Protein 5NGG (pdb70)

Secondary structure (DSSP, 8-state):
--HHHHHHHHTTGGGSB---EEEETTEEE--BSSS--EEEEETTEEEEE----GGGHHHHHHHHHHTT--GGGEEEEE-S--SHHHHTTHHHHHHHH-PEEEEEGGGHHHHHHT-BTTBTT-GGG-------SEEE-TT-EEEETTEEEEEEE--SSSTT-EEEEEEEEETTEEEEEEE------TT---SSS-SSTTHHHHHHHHHHHHHHS--SEEE-SSGGGTTHHHHHHT--TTSPPTT--TTHHHHHHHHHHHHHHHHHHHHHHHHS--/--HHHHHHHHHTGGGS----EEEETTEEE---SSS--EEEEETTEEEEE----GGGHHHHHHHHHHTT--GGGEEEEE-S--SHHHHTTHHHHHHHH-PEEEEEGGGHHHHHHT--TT-TT-GGG-------SEEE-TT-EEEETTEEEEEEE--SSSTT-EEEEEEEEETTEEEEEEE------TT---SSS-SSTTHHHHHHHHHHHHHHS--SEEE-SSGGGTTHHHHHHT--TTSPPTT--TTHHHHHHHHHHHHHHHHHHHHHHHHS--

InterPro domains:
  IPR001279 Metallo-beta-lactamase [PF00753] (52-185)
  IPR001279 Metallo-beta-lactamase [SM00849] (54-242)
  IPR036866 Ribonuclease Z/Hydroxyacylglutathione hydrolase-like [G3DSA:3.60.15.10] (32-290)
  IPR036866 Ribonuclease Z/Hydroxyacylglutathione hydrolase-like [SSF56281] (33-286)
  IPR050855 Metallo-beta-lactamase type 2-like [PTHR42951] (48-257)

B-factor: mean 16.07, std 8.33, range [5.45, 114.84]

CATH classification: 3.60.15.10

Organism: Bradyrhizobium diazoefficiens (strain JCM 10833 / BCRC 13528 / IAM 13628 / NBRC 14792 / USDA 110) (NCBI:txid224911)

Nearest PDB structures (foldseek):
  2gmn-assembly1_A  TM=1.003E+00  e=2.035E-57  Bradyrhizobium diazoefficiens USDA 110
  6u10-assembly1_A  TM=9.037E-01  e=2.444E-27  Stenotrophomonas maltophilia K279a
  5evd-assembly1_A  TM=9.012E-01  e=3.531E-27  Stenotrophomonas maltophilia
  2qin-assembly1_C  TM=8.971E-01  e=7.840E-27  Stenotrophomonas maltophilia
  3vqz-assembly1_A  TM=9.174E-01  e=1.490E-25  Serratia marcescens

Sequence (548 aa):
QTIKDFLAVAMKKWTAPFEEPFQLIDNIYYVGTDGIAVYVVIKTSQGLILMDTAMPQQSTGMIKDNIAKLGFKVADIKLLILNTHAHLDHTGGFAEIIKKKKETGAQQLVAGERDKPLLLEGGYYPGDEKNEDDLAFPAVKKVDRAVKEGDRVTLGDTTLTAHATPGHSSPGCTSWEMMTVKDGKEDREVLFFCSGTVALNRLVGQQPTYAGIVDDYRRATFAKAKAMKIDVLLGPHPEEVYGMQAKRAEMKDGAPNPFIKPGELVTYATSLSSEDFDKQLAKQTAALEKKQTIKDFLAVAMKKWTAAPPFEPFQLIDNIYYVGTDGIAVYVVIKTSQGLILMMDTAMPQQSTGMMIKDNIAKLGFKVADIKLILNTHAHLDHTGGFAEIKKKETGAQLVAGEERRDKPLLLEGGYYPGDEKNEDLAFPAVKKVDRAVKEGDRVTLGDTTLTAHATPGHSSPGCTSWEEMMTVKDGKEDREVLFFCSGTVALNRLVGQPTYAGIVDDYRRAATFAKAKAMKIDVLLGPHPEEVYGMQAKRAEMKDGAPNPFIKKPGELVTYATSLSSEDFDKQLAKQTAALEKK

Structure (mmCIF, N/CA/C/O backbone):
data_5NGG
#
_entry.id   5NGG
#
_cell.length_a   42.310
_cell.length_b   44.640
_cell.length_c   75.910
_cell.angle_alpha   78.88
_cell.angle_beta   89.41
_cell.angle_gamma   61.99
#
_symmetry.space_group_name_H-M   'P 1'
#
loop_
_entity.id
_entity.type
_entity.pdbx_description
1 polymer 'Blr6230 protein'
2 non-polymer 'ZINC ION'
3 non-polymer 'ACETATE ION'
4 water water
#
loop_
_atom_site.group_PDB
_atom_site.id
_atom_site.type_symbol
_atom_site.label_atom_id
_atom_site.label_alt_id
_atom_site.label_comp_id
_atom_site.label_asym_id
_atom_site.label_entity_id
_atom_site.label_seq_id
_atom_site.pdbx_PDB_ins_code
_atom_site.Cartn_x
_atom_site.Cartn_y
_atom_site.Cartn_z
_atom_site.occupancy
_atom_site.B_iso_or_equiv
_atom_site.auth_seq_id
_atom_site.auth_comp_id
_atom_site.auth_asym_id
_atom_site.auth_atom_id
_atom_site.pdbx_PDB_model_num
ATOM 1 N N . GLN A 1 21 ? 4.218 22.101 -3.686 0.70 23.58 21 GLN A N 1
ATOM 2 C CA . GLN A 1 21 ? 4.823 21.132 -2.719 0.70 23.01 21 GLN A CA 1
ATOM 3 C C . GLN A 1 21 ? 6.310 21.410 -2.467 0.70 22.37 21 GLN A C 1
ATOM 4 O O . GLN A 1 21 ? 7.040 21.763 -3.393 0.70 23.45 21 GLN A O 1
ATOM 7 N N . THR A 1 22 ? 6.745 21.271 -1.214 0.70 20.47 22 THR A N 1
ATOM 8 C CA . THR A 1 22 ? 8.177 21.288 -0.882 0.70 19.52 22 THR A CA 1
ATOM 9 C C . THR A 1 22 ? 8.558 19.965 -0.224 0.70 19.03 22 THR A C 1
ATOM 10 O O . THR A 1 22 ? 7.742 19.343 0.474 0.70 18.84 22 THR A O 1
ATOM 14 N N . ILE A 1 23 ? 9.800 19.546 -0.440 0.70 18.82 23 ILE A N 1
ATOM 15 C CA . ILE A 1 23 ? 10.326 18.326 0.186 0.70 18.50 23 ILE A CA 1
ATOM 16 C C . ILE A 1 23 ? 10.457 18.541 1.700 0.70 18.11 23 ILE A C 1
ATOM 17 O O . ILE A 1 23 ? 10.210 17.618 2.474 0.70 17.73 23 ILE A O 1
ATOM 22 N N . LYS A 1 24 ? 10.822 19.755 2.116 0.70 17.78 24 LYS A N 1
ATOM 23 C CA . LYS A 1 24 ? 10.833 20.127 3.533 0.70 17.44 24 LYS A CA 1
ATOM 24 C C . LYS A 1 24 ? 9.494 19.854 4.220 0.70 17.54 24 LYS A C 1
ATOM 25 O O . LYS A 1 24 ? 9.454 19.264 5.297 0.70 17.22 24 LYS A O 1
ATOM 27 N N . ASP A 1 25 ? 8.404 20.275 3.584 0.70 17.29 25 ASP A N 1
ATOM 28 C CA . ASP A 1 25 ? 7.061 20.045 4.120 0.70 17.16 25 ASP A CA 1
ATOM 29 C C . ASP A 1 25 ? 6.678 18.564 4.115 0.70 16.53 25 ASP A C 1
ATOM 30 O O . ASP A 1 25 ? 6.045 18.085 5.055 0.70 16.42 25 ASP A O 1
ATOM 35 N N . PHE A 1 26 ? 7.056 17.851 3.059 0.70 16.14 26 PHE A N 1
ATOM 36 C CA . PHE A 1 26 ? 6.840 16.400 2.994 0.70 16.77 26 PHE A CA 1
ATOM 37 C C . PHE A 1 26 ? 7.496 15.707 4.192 0.70 16.39 26 PHE A C 1
ATOM 38 O O . PHE A 1 26 ? 6.857 14.881 4.852 0.70 15.30 26 PHE A O 1
ATOM 46 N N . LEU A 1 27 ? 8.754 16.047 4.469 0.70 16.85 27 LEU A N 1
ATOM 47 C CA . LEU A 1 27 ? 9.482 15.486 5.616 0.70 17.76 27 LEU A CA 1
ATOM 48 C C . LEU A 1 27 ? 8.896 15.892 6.961 0.70 18.02 27 LEU A C 1
ATOM 49 O O . LEU A 1 27 ? 8.860 15.079 7.892 0.70 18.57 27 LEU A O 1
ATOM 54 N N . ALA A 1 28 ? 8.456 17.146 7.069 0.70 18.30 28 ALA A N 1
ATOM 55 C CA . ALA A 1 28 ? 7.850 17.653 8.305 0.70 18.50 28 ALA A CA 1
ATOM 56 C C . ALA A 1 28 ? 6.602 16.855 8.655 0.70 19.20 28 ALA A C 1
ATOM 57 O O . ALA A 1 28 ? 6.440 16.413 9.794 0.70 19.28 28 ALA A O 1
ATOM 59 N N . VAL A 1 29 ? 5.735 16.670 7.663 0.70 18.73 29 VAL A N 1
ATOM 60 C CA . VAL A 1 29 ? 4.530 15.852 7.816 0.70 19.76 29 VAL A CA 1
ATOM 61 C C . VAL A 1 29 ? 4.910 14.386 8.057 0.70 19.80 29 VAL A C 1
ATOM 62 O O . VAL A 1 29 ? 4.336 13.733 8.936 0.70 19.53 29 VAL A O 1
ATOM 66 N N . ALA A 1 30 ? 5.879 13.886 7.285 0.70 20.30 30 ALA A N 1
ATOM 67 C CA . ALA A 1 30 ? 6.389 12.508 7.422 0.70 21.95 30 ALA A CA 1
ATOM 68 C C . ALA A 1 30 ? 6.951 12.163 8.803 0.70 23.46 30 ALA A C 1
ATOM 69 O O . ALA A 1 30 ? 6.838 11.017 9.245 0.70 24.16 30 ALA A O 1
ATOM 71 N N . MET A 1 31 ? 7.548 13.148 9.471 0.70 24.73 31 MET A N 1
ATOM 72 C CA . MET A 1 31 ? 8.079 12.982 10.832 0.70 26.22 31 MET A CA 1
ATOM 73 C C . MET A 1 31 ? 7.102 13.385 11.955 0.70 27.63 31 MET A C 1
ATOM 74 O O . MET A 1 31 ? 7.525 13.515 13.107 0.70 30.38 31 MET A O 1
ATOM 76 N N . LYS A 1 32 ? 5.812 13.555 11.639 0.70 28.60 32 LYS A N 1
ATOM 77 C CA . LYS A 1 32 ? 4.777 13.909 12.637 0.70 26.88 32 LYS A CA 1
ATOM 78 C C . LYS A 1 32 ? 3.569 12.944 12.628 0.70 25.80 32 LYS A C 1
ATOM 79 O O . LYS A 1 32 ? 3.597 11.927 13.325 0.70 24.63 32 LYS A O 1
ATOM 81 N N . LYS A 1 33 ? 2.521 13.245 11.857 0.80 24.29 33 LYS A N 1
ATOM 82 C CA . LYS A 1 33 ? 1.368 12.342 11.723 0.80 24.75 33 LYS A CA 1
ATOM 83 C C . LYS A 1 33 ? 1.758 10.984 11.152 0.80 23.20 33 LYS A C 1
ATOM 84 O O . LYS A 1 33 ? 1.221 9.936 11.560 0.80 21.98 33 LYS A O 1
ATOM 86 N N . TRP A 1 34 ? 2.715 10.985 10.225 1.00 17.48 34 TRP A N 1
ATOM 87 C CA . TRP A 1 34 ? 3.136 9.737 9.667 1.00 15.04 34 TRP A CA 1
ATOM 88 C C . TRP A 1 34 ? 3.793 8.811 10.671 1.00 12.62 34 TRP A C 1
ATOM 89 O O . TRP A 1 34 ? 3.767 7.619 10.454 1.00 12.35 34 TRP A O 1
ATOM 100 N N . THR A 1 35 ? 4.346 9.332 11.754 1.00 12.62 35 THR A N 1
ATOM 101 C CA . THR A 1 35 ? 4.986 8.512 12.769 1.00 14.77 35 THR A CA 1
ATOM 102 C C . THR A 1 35 ? 4.137 8.347 14.032 1.00 15.34 35 THR A C 1
ATOM 103 O O . THR A 1 35 ? 4.551 7.642 14.932 1.00 17.81 35 THR A O 1
ATOM 107 N N . ALA A 1 36 ? 2.945 8.954 14.084 1.00 13.61 36 ALA A N 1
ATOM 108 C CA . ALA A 1 36 ? 2.120 8.931 15.302 1.00 14.62 36 ALA A CA 1
ATOM 109 C C . ALA A 1 36 ? 1.337 7.622 15.396 1.00 13.73 36 ALA A C 1
ATOM 110 O O . ALA A 1 36 ? 0.933 7.044 14.379 1.00 15.44 36 ALA A O 1
ATOM 112 N N . PRO A 1 37 ? 1.088 7.164 16.629 1.00 13.12 37 PRO A N 1
ATOM 113 C CA . PRO A 1 37 ? 0.397 5.886 16.769 1.00 12.81 37 PRO A CA 1
ATOM 114 C C . PRO A 1 37 ? -1.082 5.880 16.380 1.00 12.64 37 PRO A C 1
ATOM 115 O O . PRO A 1 37 ? -1.792 6.885 16.521 1.00 14.41 37 PRO A O 1
ATOM 119 N N . PHE A 1 38 ? -1.549 4.714 15.928 1.00 11.82 38 PHE A N 1
ATOM 120 C CA . PHE A 1 38 ? -2.970 4.445 15.734 1.00 11.36 38 PHE A CA 1
ATOM 121 C C . PHE A 1 38 ? -3.230 3.036 16.239 1.00 11.22 38 PHE A C 1
ATOM 122 O O . PHE A 1 38 ? -2.417 2.142 16.022 1.00 11.57 38 PHE A O 1
ATOM 130 N N . GLU A 1 39 ? -4.334 2.827 16.951 1.00 9.43 39 GLU A N 1
ATOM 131 C CA A GLU A 1 39 ? -4.636 1.506 17.491 0.50 13.35 39 GLU A CA 1
ATOM 132 C CA B GLU A 1 39 ? -4.614 1.496 17.485 0.50 12.55 39 GLU A CA 1
ATOM 133 C C . GLU A 1 39 ? -4.938 0.515 16.354 1.00 8.38 39 GLU A C 1
ATOM 134 O O . GLU A 1 39 ? -5.829 0.777 15.533 1.00 9.11 39 GLU A O 1
ATOM 145 N N . PRO A 1 40 ? -4.245 -0.639 16.330 1.00 8.64 40 PRO A N 1
ATOM 146 C CA . PRO A 1 40 ? -4.511 -1.606 15.268 1.00 8.05 40 PRO A CA 1
ATOM 147 C C . PRO A 1 40 ? -5.868 -2.280 15.432 1.00 8.38 40 PRO A C 1
ATOM 148 O O . PRO A 1 40 ? -6.402 -2.345 16.533 1.00 9.41 40 PRO A O 1
ATOM 152 N N . PHE A 1 41 ? -6.385 -2.831 14.336 1.00 7.69 41 PHE A N 1
ATOM 153 C CA . PHE A 1 41 ? -7.726 -3.412 14.364 1.00 8.04 41 PHE A CA 1
ATOM 154 C C . PHE A 1 41 ? -7.959 -4.319 13.175 1.00 7.92 41 PHE A C 1
ATOM 155 O O . PHE A 1 41 ? -7.325 -4.222 12.121 1.00 7.90 41 PHE A O 1
ATOM 163 N N . GLN A 1 42 ? -8.901 -5.234 13.344 1.00 8.63 42 GLN A N 1
ATOM 164 C CA . GLN A 1 42 ? -9.427 -6.077 12.258 1.00 8.22 42 GLN A CA 1
ATOM 165 C C . GLN A 1 42 ? -10.342 -5.210 11.392 1.00 8.50 42 GLN A C 1
ATOM 166 O O . GLN A 1 42 ? -11.369 -4.717 11.872 1.00 9.63 42 GLN A O 1
ATOM 172 N N . LEU A 1 43 ? -9.978 -5.017 10.131 1.00 7.79 43 LEU A N 1
ATOM 173 C CA . LEU A 1 43 ? -10.672 -4.116 9.228 1.00 7.93 43 LEU A CA 1
ATOM 174 C C . LEU A 1 43 ? -11.830 -4.836 8.513 1.00 7.74 43 LEU A C 1
ATOM 175 O O . LEU A 1 43 ? -12.984 -4.387 8.581 1.00 9.26 43 LEU A O 1
ATOM 180 N N . ILE A 1 44 ? -11.535 -5.926 7.803 1.00 8.16 44 ILE A N 1
ATOM 181 C CA . ILE A 1 44 ? -12.579 -6.783 7.214 1.00 8.61 44 ILE A CA 1
ATOM 182 C C . ILE A 1 44 ? -11.987 -8.176 7.047 1.00 8.65 44 ILE A C 1
ATOM 183 O O . ILE A 1 44 ? -10.881 -8.333 6.568 1.00 8.90 44 ILE A O 1
ATOM 188 N N . ASP A 1 45 ? -12.716 -9.177 7.522 1.00 9.74 45 ASP A N 1
ATOM 189 C CA . ASP A 1 45 ? -12.340 -10.586 7.375 1.00 9.72 45 ASP A CA 1
ATOM 190 C C . ASP A 1 45 ? -10.875 -10.753 7.838 1.00 9.44 45 ASP A C 1
ATOM 191 O O . ASP A 1 45 ? -10.577 -10.469 9.006 1.00 10.73 45 ASP A O 1
ATOM 196 N N . ASN A 1 46 ? -9.980 -11.217 6.963 1.00 8.82 46 ASN A N 1
ATOM 197 C CA . ASN A 1 46 ? -8.601 -11.514 7.328 1.00 8.62 46 ASN A CA 1
ATOM 198 C C . ASN A 1 46 ? -7.615 -10.374 7.070 1.00 7.81 46 ASN A C 1
ATOM 199 O O . ASN A 1 46 ? -6.419 -10.607 7.067 1.00 8.80 46 ASN A O 1
ATOM 204 N N . ILE A 1 47 ? -8.118 -9.151 6.905 1.00 7.09 47 ILE A N 1
ATOM 205 C CA . ILE A 1 47 ? -7.314 -7.942 6.699 1.00 6.62 47 ILE A CA 1
ATOM 206 C C . ILE A 1 47 ? -7.320 -7.121 7.992 1.00 6.49 47 ILE A C 1
ATOM 207 O O . ILE A 1 47 ? -8.394 -6.730 8.475 1.00 7.25 47 ILE A O 1
ATOM 212 N N . TYR A 1 48 ? -6.115 -6.836 8.491 1.00 6.17 48 TYR A N 1
ATOM 213 C CA . TYR A 1 48 ? -5.925 -6.135 9.762 1.00 6.61 48 TYR A CA 1
ATOM 214 C C . TYR A 1 48 ? -5.073 -4.883 9.509 1.00 6.78 48 TYR A C 1
ATOM 215 O O . TYR A 1 48 ? -4.057 -4.949 8.805 1.00 7.89 48 TYR A O 1
ATOM 224 N N . TYR A 1 49 ? -5.476 -3.758 10.098 1.00 6.52 49 TYR A N 1
ATOM 225 C CA . TYR A 1 49 ? -4.716 -2.502 10.008 1.00 6.53 49 TYR A CA 1
ATOM 226 C C . TYR A 1 49 ? -3.693 -2.463 11.129 1.00 6.37 49 TYR A C 1
ATOM 227 O O . TYR A 1 49 ? -4.062 -2.627 12.290 1.00 6.76 49 TYR A O 1
ATOM 236 N N . VAL A 1 50 ? -2.411 -2.250 10.794 1.00 5.89 50 VAL A N 1
ATOM 237 C CA . VAL A 1 50 ? -1.301 -2.176 11.760 1.00 6.50 50 VAL A CA 1
ATOM 238 C C . VAL A 1 50 ? -0.407 -0.955 11.509 1.00 6.26 50 VAL A C 1
ATOM 239 O O . VAL A 1 50 ? 0.737 -0.900 11.981 1.00 7.28 50 VAL A O 1
ATOM 243 N N . GLY A 1 51 ? -0.921 0.034 10.769 1.00 6.44 51 GLY A N 1
ATOM 244 C CA . GLY A 1 51 ? -0.129 1.222 10.422 1.00 6.78 51 GLY A CA 1
ATOM 245 C C . GLY A 1 51 ? -0.157 2.302 11.494 1.00 6.91 51 GLY A C 1
ATOM 246 O O . GLY A 1 51 ? -0.472 2.079 12.673 1.00 7.95 51 GLY A O 1
ATOM 247 N N . THR A 1 52 ? 0.219 3.499 11.065 1.00 8.02 52 THR A N 1
ATOM 248 C CA . THR A 1 52 ? 0.286 4.673 11.918 1.00 8.94 52 THR A CA 1
ATOM 249 C C . THR A 1 52 ? -0.950 5.528 11.641 1.00 8.71 52 THR A C 1
ATOM 250 O O . THR A 1 52 ? -1.825 5.168 10.851 1.00 9.83 52 THR A O 1
ATOM 254 N N . ASP A 1 53 ? -1.012 6.695 12.292 1.00 9.71 53 ASP A N 1
ATOM 255 C CA . ASP A 1 53 ? -2.085 7.621 11.988 1.00 10.96 53 ASP A CA 1
ATOM 256 C C . ASP A 1 53 ? -2.062 8.196 10.560 1.00 10.51 53 ASP A C 1
ATOM 257 O O . ASP A 1 53 ? -3.084 8.673 10.082 1.00 12.57 53 ASP A O 1
ATOM 262 N N . GLY A 1 54 ? -0.902 8.137 9.901 1.00 8.59 54 GLY A N 1
ATOM 263 C CA . GLY A 1 54 ? -0.747 8.731 8.584 1.00 8.87 54 GLY A CA 1
ATOM 264 C C . GLY A 1 54 ? -0.245 7.824 7.495 1.00 7.10 54 GLY A C 1
ATOM 265 O O . GLY A 1 54 ? -0.252 8.264 6.348 1.00 7.58 54 GLY A O 1
ATOM 266 N N . ILE A 1 55 ? 0.176 6.587 7.820 1.00 6.57 55 ILE A N 1
ATOM 267 C CA . ILE A 1 55 ? 0.676 5.626 6.830 1.00 6.26 55 ILE A CA 1
ATOM 268 C C . ILE A 1 55 ? -0.020 4.294 7.123 1.00 5.45 55 ILE A C 1
ATOM 269 O O . ILE A 1 55 ? 0.036 3.792 8.247 1.00 6.38 55 ILE A O 1
ATOM 274 N N . ALA A 1 56 ? -0.676 3.736 6.117 1.00 6.04 56 ALA A N 1
ATOM 275 C CA . ALA A 1 56 ? -1.438 2.485 6.274 1.00 5.79 56 ALA A CA 1
ATOM 276 C C . ALA A 1 56 ? -0.547 1.287 5.979 1.00 5.87 56 ALA A C 1
ATOM 277 O O . ALA A 1 56 ? 0.121 1.234 4.941 1.00 7.09 56 ALA A O 1
ATOM 279 N N . VAL A 1 57 ? -0.594 0.312 6.880 1.00 5.64 57 VAL A N 1
ATOM 280 C CA . VAL A 1 57 ? 0.134 -0.962 6.773 1.00 5.85 57 VAL A CA 1
ATOM 281 C C . VAL A 1 57 ? -0.885 -2.021 7.149 1.00 5.86 57 VAL A C 1
ATOM 282 O O . VAL A 1 57 ? -1.696 -1.776 8.053 1.00 6.03 57 VAL A O 1
ATOM 286 N N . TYR A 1 58 ? -0.825 -3.186 6.504 1.00 5.91 58 TYR A N 1
ATOM 287 C CA . TYR A 1 58 ? -1.807 -4.227 6.769 1.00 6.12 58 TYR A CA 1
ATOM 288 C C . TYR A 1 58 ? -1.128 -5.577 6.942 1.00 6.22 58 TYR A C 1
ATOM 289 O O . TYR A 1 58 ? -0.108 -5.871 6.337 1.00 6.99 58 TYR A O 1
ATOM 298 N N A VAL A 1 59 ? -1.743 -6.398 7.800 0.70 7.09 59 VAL A N 1
ATOM 299 N N B VAL A 1 59 ? -1.681 -6.415 7.808 0.30 5.64 59 VAL A N 1
ATOM 300 C CA A VAL A 1 59 ? -1.490 -7.852 7.884 0.70 7.46 59 VAL A CA 1
ATOM 301 C CA B VAL A 1 59 ? -1.345 -7.841 7.757 0.30 5.75 59 VAL A CA 1
ATOM 302 C C A VAL A 1 59 ? -2.678 -8.577 7.269 0.70 7.18 59 VAL A C 1
ATOM 303 C C B VAL A 1 59 ? -2.586 -8.614 7.355 0.30 5.78 59 VAL A C 1
ATOM 304 O O A VAL A 1 59 ? -3.849 -8.257 7.541 0.70 7.19 59 VAL A O 1
ATOM 305 O O B VAL A 1 59 ? -3.683 -8.341 7.858 0.30 5.71 59 VAL A O 1
ATOM 312 N N . ILE A 1 60 ? -2.379 -9.547 6.423 1.00 7.65 60 ILE A N 1
ATOM 313 C CA . ILE A 1 60 ? -3.397 -10.419 5.862 1.00 8.13 60 ILE A CA 1
ATOM 314 C C . ILE A 1 60 ? -3.127 -11.812 6.436 1.00 8.90 60 ILE A C 1
ATOM 315 O O . ILE A 1 60 ? -2.050 -12.373 6.238 1.00 9.33 60 ILE A O 1
ATOM 320 N N . LYS A 1 61 ? -4.088 -12.334 7.192 1.00 8.91 61 LYS A N 1
ATOM 321 C CA . LYS A 1 61 ? -3.918 -13.618 7.849 1.00 9.83 61 LYS A CA 1
ATOM 322 C C . LYS A 1 61 ? -4.334 -14.745 6.915 1.00 10.60 61 LYS A C 1
ATOM 323 O O . LYS A 1 61 ? -5.477 -14.782 6.472 1.00 12.73 61 LYS A O 1
ATOM 329 N N . THR A 1 62 ? -3.408 -15.659 6.638 1.00 11.69 62 THR A N 1
ATOM 330 C CA . THR A 1 62 ? -3.688 -16.812 5.800 1.00 12.34 62 THR A CA 1
ATOM 331 C C . THR A 1 62 ? -3.505 -18.094 6.612 1.00 12.84 62 THR A C 1
ATOM 332 O O . THR A 1 62 ? -2.916 -18.117 7.695 1.00 14.88 62 THR A O 1
ATOM 336 N N . SER A 1 63 ? -3.951 -19.188 6.017 1.00 13.73 63 SER A N 1
ATOM 337 C CA . SER A 1 63 ? -3.782 -20.501 6.600 1.00 15.63 63 SER A CA 1
ATOM 338 C C . SER A 1 63 ? -2.310 -20.945 6.676 1.00 16.06 63 SER A C 1
ATOM 339 O O . SER A 1 63 ? -2.033 -21.941 7.326 1.00 18.05 63 SER A O 1
ATOM 342 N N . GLN A 1 64 ? -1.392 -20.288 5.965 1.00 15.49 64 GLN A N 1
ATOM 343 C CA . GLN A 1 64 ? 0.029 -20.681 5.952 1.00 17.82 64 GLN A CA 1
ATOM 344 C C . GLN A 1 64 ? 0.946 -19.559 6.390 1.00 17.57 64 GLN A C 1
ATOM 345 O O . GLN A 1 64 ? 2.143 -19.559 6.060 1.00 20.38 64 GLN A O 1
ATOM 351 N N . GLY A 1 65 ? 0.401 -18.602 7.130 1.00 14.80 65 GLY A N 1
ATOM 352 C CA . GLY A 1 65 ? 1.199 -17.507 7.638 1.00 15.17 65 GLY A CA 1
ATOM 353 C C . GLY A 1 65 ? 0.620 -16.166 7.272 1.00 12.48 65 GLY A C 1
ATOM 354 O O . GLY A 1 65 ? -0.500 -16.065 6.815 1.00 13.64 65 GLY A O 1
ATOM 355 N N . LEU A 1 66 ? 1.414 -15.134 7.488 1.00 12.15 66 LEU A N 1
ATOM 356 C CA . LEU A 1 66 ? 0.993 -13.757 7.299 1.00 10.80 66 LEU A CA 1
ATOM 357 C C . LEU A 1 66 ? 1.588 -13.168 6.040 1.00 9.66 66 LEU A C 1
ATOM 358 O O . LEU A 1 66 ? 2.747 -13.433 5.699 1.00 11.04 66 LEU A O 1
ATOM 363 N N . ILE A 1 67 ? 0.774 -12.343 5.372 1.00 8.61 67 ILE A N 1
ATOM 364 C CA . ILE A 1 67 ? 1.253 -11.455 4.320 1.00 8.28 67 ILE A CA 1
ATOM 365 C C . ILE A 1 67 ? 1.298 -10.049 4.919 1.00 7.52 67 ILE A C 1
ATOM 366 O O . ILE A 1 67 ? 0.301 -9.597 5.495 1.00 8.69 67 ILE A O 1
ATOM 371 N N . LEU A 1 68 ? 2.442 -9.383 4.784 1.00 7.08 68 LEU A N 1
ATOM 372 C CA . LEU A 1 68 ? 2.568 -7.986 5.194 1.00 6.68 68 LEU A CA 1
ATOM 373 C C . LEU A 1 68 ? 2.444 -7.108 3.979 1.00 6.29 68 LEU A C 1
ATOM 374 O O . LEU A 1 68 ? 3.192 -7.278 3.005 1.00 8.10 68 LEU A O 1
ATOM 379 N N . MET A 1 69 ? 1.477 -6.182 4.001 1.00 6.41 69 MET A N 1
ATOM 380 C CA . MET A 1 69 ? 1.263 -5.198 2.922 1.00 6.16 69 MET A CA 1
ATOM 381 C C . MET A 1 69 ? 1.885 -3.885 3.363 1.00 6.10 69 MET A C 1
ATOM 382 O O . MET A 1 69 ? 1.334 -3.189 4.217 1.00 6.60 69 MET A O 1
ATOM 387 N N . ASP A 1 70 ? 3.054 -3.592 2.786 1.00 6.17 70 ASP A N 1
ATOM 388 C CA . ASP A 1 70 ? 3.842 -2.375 3.011 1.00 5.93 70 ASP A CA 1
ATOM 389 C C . ASP A 1 70 ? 4.455 -2.325 4.417 1.00 6.21 70 ASP A C 1
ATOM 390 O O . ASP A 1 70 ? 4.252 -3.197 5.260 1.00 6.50 70 ASP A O 1
ATOM 395 N N . THR A 1 71 ? 5.296 -1.301 4.594 1.00 6.37 71 THR A N 1
ATOM 396 C CA . THR A 1 71 ? 5.767 -0.896 5.921 1.00 6.83 71 THR A CA 1
ATOM 397 C C . THR A 1 71 ? 5.598 0.639 6.017 1.00 6.40 71 THR A C 1
ATOM 398 O O . THR A 1 71 ? 4.743 1.199 5.332 1.00 7.23 71 THR A O 1
ATOM 402 N N . ALA A 1 72 ? 6.341 1.312 6.894 1.00 6.78 72 ALA A N 1
ATOM 403 C CA . ALA A 1 72 ? 6.181 2.751 7.079 1.00 6.97 72 ALA A CA 1
ATOM 404 C C . ALA A 1 72 ? 7.547 3.419 6.950 1.00 6.76 72 ALA A C 1
ATOM 405 O O . ALA A 1 72 ? 8.443 2.864 6.306 1.00 8.30 72 ALA A O 1
ATOM 407 N N . MET A 1 73 ? 7.740 4.586 7.558 1.00 7.55 73 MET A N 1
ATOM 408 C CA . MET A 1 73 ? 9.025 5.257 7.479 1.00 7.71 73 MET A CA 1
ATOM 409 C C . MET A 1 73 ? 10.116 4.384 8.082 1.00 8.61 73 MET A C 1
ATOM 410 O O . MET A 1 73 ? 9.825 3.564 8.958 1.00 9.39 73 MET A O 1
ATOM 415 N N . PRO A 1 74 ? 11.378 4.578 7.678 1.00 10.37 74 PRO A N 1
ATOM 416 C CA . PRO A 1 74 ? 12.459 3.779 8.236 1.00 12.15 74 PRO A CA 1
ATOM 417 C C . PRO A 1 74 ? 12.509 3.782 9.775 1.00 14.02 74 PRO A C 1
ATOM 418 O O . PRO A 1 74 ? 12.832 2.761 10.382 1.00 18.87 74 PRO A O 1
ATOM 422 N N . GLN A 1 75 ? 12.180 4.917 10.394 1.00 12.40 75 GLN A N 1
ATOM 423 C CA A GLN A 1 75 ? 12.238 5.059 11.854 0.50 13.21 75 GLN A CA 1
ATOM 424 C CA B GLN A 1 75 ? 12.241 5.053 11.858 0.50 15.14 75 GLN A CA 1
ATOM 425 C C . GLN A 1 75 ? 11.077 4.375 12.587 1.00 13.37 75 GLN A C 1
ATOM 426 O O . GLN A 1 75 ? 11.099 4.258 13.811 1.00 16.52 75 GLN A O 1
ATOM 437 N N . SER A 1 76 ? 10.062 3.925 11.841 1.00 11.71 76 SER A N 1
ATOM 438 C CA . SER A 1 76 ? 8.827 3.418 12.442 1.00 11.40 76 SER A CA 1
ATOM 439 C C . SER A 1 76 ? 8.678 1.898 12.470 1.00 10.65 76 SER A C 1
ATOM 440 O O . SER A 1 76 ? 7.627 1.382 12.842 1.00 11.21 76 SER A O 1
ATOM 443 N N . THR A 1 77 ? 9.712 1.178 12.076 1.00 10.28 77 THR A N 1
ATOM 444 C CA . THR A 1 77 ? 9.593 -0.280 11.947 1.00 10.54 77 THR A CA 1
ATOM 445 C C . THR A 1 77 ? 9.252 -0.944 13.271 1.00 11.77 77 THR A C 1
ATOM 446 O O . THR A 1 77 ? 8.435 -1.874 13.296 1.00 12.24 77 THR A O 1
ATOM 450 N N . GLY A 1 78 ? 9.851 -0.472 14.364 1.00 12.17 78 GLY A N 1
ATOM 451 C CA . GLY A 1 78 ? 9.534 -1.005 15.671 1.00 12.92 78 GLY A CA 1
ATOM 452 C C . GLY A 1 78 ? 8.080 -0.850 16.057 1.00 14.07 78 GLY A C 1
ATOM 453 O O . GLY A 1 78 ? 7.500 -1.748 16.632 1.00 14.58 78 GLY A O 1
ATOM 454 N N . MET A 1 79 ? 7.503 0.308 15.755 1.00 12.46 79 MET A N 1
ATOM 455 C CA . MET A 1 79 ? 6.090 0.569 15.973 1.00 14.25 79 MET A CA 1
ATOM 456 C C . MET A 1 79 ? 5.204 -0.418 15.199 1.00 12.73 79 MET A C 1
ATOM 457 O O . MET A 1 79 ? 4.237 -0.943 15.722 1.00 13.31 79 MET A O 1
ATOM 462 N N . ILE A 1 80 ? 5.506 -0.629 13.925 1.00 11.35 80 ILE A N 1
ATOM 463 C CA . ILE A 1 80 ? 4.742 -1.575 13.129 1.00 11.36 80 ILE A CA 1
ATOM 464 C C . ILE A 1 80 ? 4.827 -2.974 13.738 1.00 11.02 80 ILE A C 1
ATOM 465 O O . ILE A 1 80 ? 3.809 -3.653 13.873 1.00 11.31 80 ILE A O 1
ATOM 470 N N . LYS A 1 81 ? 6.032 -3.404 14.101 1.00 12.23 81 LYS A N 1
ATOM 471 C CA . LYS A 1 81 ? 6.205 -4.729 14.691 1.00 13.72 81 LYS A CA 1
ATOM 472 C C . LYS A 1 81 ? 5.401 -4.830 15.997 1.00 14.68 81 LYS A C 1
ATOM 473 O O . LYS A 1 81 ? 4.784 -5.875 16.289 1.00 15.24 81 LYS A O 1
ATOM 479 N N . ASP A 1 82 ? 5.400 -3.745 16.774 1.00 14.33 82 ASP A N 1
ATOM 480 C CA . ASP A 1 82 ? 4.615 -3.681 18.006 1.00 15.32 82 ASP A CA 1
ATOM 481 C C . ASP A 1 82 ? 3.109 -3.817 17.743 1.00 15.16 82 ASP A C 1
ATOM 482 O O . ASP A 1 82 ? 2.425 -4.569 18.462 1.00 16.83 82 ASP A O 1
ATOM 487 N N . ASN A 1 83 ? 2.602 -3.110 16.732 1.00 13.40 83 ASN A N 1
ATOM 488 C CA . ASN A 1 83 ? 1.181 -3.213 16.374 1.00 12.29 83 ASN A CA 1
ATOM 489 C C . ASN A 1 83 ? 0.774 -4.638 15.975 1.00 11.47 83 ASN A C 1
ATOM 490 O O . ASN A 1 83 ? -0.323 -5.096 16.311 1.00 11.90 83 ASN A O 1
ATOM 495 N N . ILE A 1 84 ? 1.644 -5.304 15.224 1.00 11.77 84 ILE A N 1
ATOM 496 C CA . ILE A 1 84 ? 1.427 -6.703 14.831 1.00 12.15 84 ILE A CA 1
ATOM 497 C C . ILE A 1 84 ? 1.256 -7.555 16.079 1.00 13.14 84 ILE A C 1
ATOM 498 O O . ILE A 1 84 ? 0.322 -8.359 16.179 1.00 14.32 84 ILE A O 1
ATOM 503 N N . ALA A 1 85 ? 2.161 -7.375 17.037 1.00 14.55 85 ALA A N 1
ATOM 504 C CA . ALA A 1 85 ? 2.106 -8.156 18.268 1.00 15.88 85 ALA A CA 1
ATOM 505 C C . ALA A 1 85 ? 0.872 -7.823 19.114 1.00 15.98 85 ALA A C 1
ATOM 506 O O . ALA A 1 85 ? 0.293 -8.721 19.769 1.00 16.85 85 ALA A O 1
ATOM 508 N N . LYS A 1 86 ? 0.453 -6.553 19.097 1.00 15.78 86 LYS A N 1
ATOM 509 C CA . LYS A 1 86 ? -0.759 -6.129 19.827 1.00 16.25 86 LYS A CA 1
ATOM 510 C C . LYS A 1 86 ? -2.013 -6.910 19.399 1.00 14.53 86 LYS A C 1
ATOM 511 O O . LYS A 1 86 ? -2.923 -7.129 20.212 1.00 17.45 86 LYS A O 1
ATOM 516 N N . LEU A 1 87 ? -2.071 -7.295 18.130 1.00 13.44 87 LEU A N 1
ATOM 517 C CA . LEU A 1 87 ? -3.174 -8.091 17.629 1.00 12.84 87 LEU A CA 1
ATOM 518 C C . LEU A 1 87 ? -3.035 -9.589 17.919 1.00 14.86 87 LEU A C 1
ATOM 519 O O . LEU A 1 87 ? -3.953 -10.345 17.623 1.00 15.56 87 LEU A O 1
ATOM 524 N N . GLY A 1 88 ? -1.912 -10.023 18.491 1.00 14.91 88 GLY A N 1
ATOM 525 C CA . GLY A 1 88 ? -1.672 -11.447 18.761 1.00 16.04 88 GLY A CA 1
ATOM 526 C C . GLY A 1 88 ? -0.943 -12.199 17.666 1.00 17.24 88 GLY A C 1
ATOM 527 O O . GLY A 1 88 ? -0.811 -13.430 17.742 1.00 18.64 88 GLY A O 1
ATOM 528 N N . PHE A 1 89 ? -0.470 -11.471 16.653 1.00 15.38 89 PHE A N 1
ATOM 529 C CA . PHE A 1 89 ? 0.357 -12.061 15.608 1.00 15.80 89 PHE A CA 1
ATOM 530 C C . PHE A 1 89 ? 1.821 -12.100 16.016 1.00 15.81 89 PHE A C 1
ATOM 531 O O . PHE A 1 89 ? 2.250 -11.341 16.886 1.00 19.65 89 PHE A O 1
ATOM 539 N N . LYS A 1 90 ? 2.557 -12.989 15.356 1.00 16.69 90 LYS A N 1
ATOM 540 C CA . LYS A 1 90 ? 4.007 -13.062 15.467 1.00 15.79 90 LYS A CA 1
ATOM 541 C C . LYS A 1 90 ? 4.620 -12.492 14.213 1.00 15.31 90 LYS A C 1
ATOM 542 O O . LYS A 1 90 ? 4.304 -12.961 13.117 1.00 15.72 90 LYS A O 1
ATOM 547 N N . VAL A 1 91 ? 5.543 -11.542 14.379 1.00 15.22 91 VAL A N 1
ATOM 548 C CA . VAL A 1 91 ? 6.322 -11.041 13.231 1.00 14.41 91 VAL A CA 1
ATOM 549 C C . VAL A 1 91 ? 6.970 -12.205 12.493 1.00 12.83 91 VAL A C 1
ATOM 550 O O . VAL A 1 91 ? 6.977 -12.219 11.265 1.00 13.35 91 VAL A O 1
ATOM 554 N N . ALA A 1 92 ? 7.453 -13.207 13.234 1.00 13.60 92 ALA A N 1
ATOM 555 C CA . ALA A 1 92 ? 8.090 -14.359 12.611 1.00 14.57 92 ALA A CA 1
ATOM 556 C C . ALA A 1 92 ? 7.198 -15.153 11.641 1.00 14.21 92 ALA A C 1
ATOM 557 O O . ALA A 1 92 ? 7.704 -15.951 10.841 1.00 16.60 92 ALA A O 1
ATOM 559 N N . ASP A 1 93 ? 5.881 -14.997 11.740 1.00 13.87 93 ASP A N 1
ATOM 560 C CA . ASP A 1 93 ? 4.973 -15.699 10.833 1.00 14.92 93 ASP A CA 1
ATOM 561 C C . ASP A 1 93 ? 4.753 -15.013 9.497 1.00 13.67 93 ASP A C 1
ATOM 562 O O . ASP A 1 93 ? 4.032 -15.539 8.661 1.00 14.31 93 ASP A O 1
ATOM 567 N N . ILE A 1 94 ? 5.368 -13.854 9.285 1.00 13.36 94 ILE A N 1
ATOM 568 C CA . ILE A 1 94 ? 5.317 -13.198 7.990 1.00 11.87 94 ILE A CA 1
ATOM 569 C C . ILE A 1 94 ? 6.139 -14.008 6.978 1.00 12.21 94 ILE A C 1
ATOM 570 O O . ILE A 1 94 ? 7.337 -14.209 7.167 1.00 14.20 94 ILE A O 1
ATOM 575 N N . LYS A 1 95 ? 5.477 -14.444 5.913 1.00 11.63 95 LYS A N 1
ATOM 576 C CA . LYS A 1 95 ? 6.093 -15.238 4.820 1.00 13.86 95 LYS A CA 1
ATOM 577 C C . LYS A 1 95 ? 6.299 -14.463 3.528 1.00 12.96 95 LYS A C 1
ATOM 578 O O . LYS A 1 95 ? 7.176 -14.775 2.729 1.00 14.14 95 LYS A O 1
ATOM 582 N N A LEU A 1 96 ? 5.371 -13.537 3.242 0.70 10.38 96 LEU A N 1
ATOM 583 N N B LEU A 1 96 ? 5.555 -13.376 3.402 0.30 10.06 96 LEU A N 1
ATOM 584 C CA A LEU A 1 96 ? 5.452 -12.654 2.082 0.70 10.76 96 LEU A CA 1
ATOM 585 C CA B LEU A 1 96 ? 5.394 -12.710 2.145 0.30 10.23 96 LEU A CA 1
ATOM 586 C C A LEU A 1 96 ? 5.276 -11.223 2.525 0.70 9.86 96 LEU A C 1
ATOM 587 C C B LEU A 1 96 ? 5.175 -11.227 2.420 0.30 9.84 96 LEU A C 1
ATOM 588 O O A LEU A 1 96 ? 4.498 -10.923 3.452 0.70 9.24 96 LEU A O 1
ATOM 589 O O B LEU A 1 96 ? 4.265 -10.889 3.167 0.30 9.42 96 LEU A O 1
ATOM 598 N N . ILE A 1 97 ? 6.013 -10.365 1.834 1.00 10.05 97 ILE A N 1
ATOM 599 C CA . ILE A 1 97 ? 5.876 -8.915 1.946 1.00 9.16 97 ILE A CA 1
ATOM 600 C C . ILE A 1 97 ? 5.514 -8.419 0.546 1.00 8.47 97 ILE A C 1
ATOM 601 O O . ILE A 1 97 ? 6.230 -8.704 -0.425 1.00 9.49 97 ILE A O 1
ATOM 606 N N . LEU A 1 98 ? 4.398 -7.693 0.449 1.00 7.28 98 LEU A N 1
ATOM 607 C CA . LEU A 1 98 ? 3.983 -7.073 -0.808 1.00 7.44 98 LEU A CA 1
ATOM 608 C C . LEU A 1 98 ? 4.136 -5.565 -0.680 1.00 7.10 98 LEU A C 1
ATOM 609 O O . LEU A 1 98 ? 3.953 -4.998 0.397 1.00 7.89 98 LEU A O 1
ATOM 614 N N . ASN A 1 99 ? 4.470 -4.940 -1.801 1.00 7.70 99 ASN A N 1
ATOM 615 C CA . ASN A 1 99 ? 4.588 -3.486 -1.866 1.00 7.95 99 ASN A CA 1
ATOM 616 C C . ASN A 1 99 ? 3.561 -2.921 -2.828 1.00 7.61 99 ASN A C 1
ATOM 617 O O . ASN A 1 99 ? 3.360 -3.468 -3.921 1.00 8.31 99 ASN A O 1
ATOM 622 N N . THR A 1 100 ? 2.971 -1.793 -2.447 1.00 7.45 100 THR A N 1
ATOM 623 C CA . THR A 1 100 ? 2.174 -0.979 -3.377 1.00 8.18 100 THR A CA 1
ATOM 624 C C . THR A 1 100 ? 3.109 -0.141 -4.258 1.00 7.40 100 THR A C 1
ATOM 625 O O . THR A 1 100 ? 3.046 -0.181 -5.484 1.00 9.79 100 THR A O 1
ATOM 629 N N . HIS A 1 101 ? 3.999 0.633 -3.645 1.00 7.80 101 HIS A N 1
ATOM 630 C CA . HIS A 1 101 ? 4.950 1.426 -4.443 1.00 7.86 101 HIS A CA 1
ATOM 631 C C . HIS A 1 101 ? 6.177 1.776 -3.619 1.00 6.86 101 HIS A C 1
ATOM 632 O O . HIS A 1 101 ? 6.144 1.839 -2.394 1.00 7.06 101 HIS A O 1
ATOM 639 N N . ALA A 1 102 ? 7.268 2.025 -4.329 1.00 7.12 102 ALA A N 1
ATOM 640 C CA . ALA A 1 102 ? 8.601 2.035 -3.732 1.00 7.65 102 ALA A CA 1
ATOM 641 C C . ALA A 1 102 ? 9.075 3.436 -3.328 1.00 8.10 102 ALA A C 1
ATOM 642 O O . ALA A 1 102 ? 10.048 3.938 -3.868 1.00 11.05 102 ALA A O 1
ATOM 644 N N . HIS A 1 103 ? 8.401 4.049 -2.361 1.00 6.74 103 HIS A N 1
ATOM 645 C CA . HIS A 1 103 ? 8.847 5.267 -1.685 1.00 6.40 103 HIS A CA 1
ATOM 646 C C . HIS A 1 103 ? 9.093 4.967 -0.217 1.00 5.91 103 HIS A C 1
ATOM 647 O O . HIS A 1 103 ? 8.459 4.069 0.347 1.00 6.24 103 HIS A O 1
ATOM 654 N N . LEU A 1 104 ? 10.010 5.723 0.385 1.00 6.58 104 LEU A N 1
ATOM 655 C CA . LEU A 1 104 ? 10.493 5.429 1.748 1.00 6.44 104 LEU A CA 1
ATOM 656 C C . LEU A 1 104 ? 9.414 5.360 2.819 1.00 6.10 104 LEU A C 1
ATOM 657 O O . LEU A 1 104 ? 9.606 4.682 3.806 1.00 6.68 104 LEU A O 1
ATOM 662 N N . ASP A 1 105 ? 8.294 6.074 2.636 1.00 6.12 105 ASP A N 1
ATOM 663 C CA . ASP A 1 105 ? 7.217 6.030 3.607 1.00 5.94 105 ASP A CA 1
ATOM 664 C C . ASP A 1 105 ? 6.429 4.726 3.580 1.00 6.30 105 ASP A C 1
ATOM 665 O O . ASP A 1 105 ? 5.607 4.491 4.478 1.00 7.10 105 ASP A O 1
ATOM 670 N N . HIS A 1 106 ? 6.700 3.870 2.588 1.00 5.76 106 HIS A N 1
ATOM 671 C CA . HIS A 1 106 ? 6.079 2.546 2.490 1.00 5.80 106 HIS A CA 1
ATOM 672 C C . HIS A 1 106 ? 7.086 1.397 2.511 1.00 5.98 106 HIS A C 1
ATOM 673 O O . HIS A 1 106 ? 6.698 0.251 2.720 1.00 8.15 106 HIS A O 1
ATOM 680 N N . THR A 1 107 ? 8.367 1.689 2.297 1.00 6.40 107 THR A N 1
ATOM 681 C CA . THR A 1 107 ? 9.402 0.651 2.167 1.00 7.01 107 THR A CA 1
ATOM 682 C C . THR A 1 107 ? 10.415 0.650 3.292 1.00 6.94 107 THR A C 1
ATOM 683 O O . THR A 1 107 ? 11.339 -0.163 3.292 1.00 7.46 107 THR A O 1
ATOM 687 N N . GLY A 1 108 ? 10.254 1.565 4.247 1.00 7.53 108 GLY A N 1
ATOM 688 C CA . GLY A 1 108 ? 11.275 1.819 5.247 1.00 8.65 108 GLY A CA 1
ATOM 689 C C . GLY A 1 108 ? 11.632 0.647 6.129 1.00 8.70 108 GLY A C 1
ATOM 690 O O . GLY A 1 108 ? 12.731 0.625 6.681 1.00 10.31 108 GLY A O 1
ATOM 691 N N . GLY A 1 109 ? 10.714 -0.304 6.281 1.00 8.20 109 GLY A N 1
ATOM 692 C CA . GLY A 1 109 ? 10.952 -1.488 7.100 1.00 8.71 109 GLY A CA 1
ATOM 693 C C . GLY A 1 109 ? 11.209 -2.774 6.339 1.00 8.17 109 GLY A C 1
ATOM 694 O O . GLY A 1 109 ? 11.364 -3.830 6.976 1.00 9.48 109 GLY A O 1
ATOM 695 N N . PHE A 1 110 ? 11.247 -2.711 4.998 1.00 7.76 110 PHE A N 1
ATOM 696 C CA . PHE A 1 110 ? 11.369 -3.952 4.236 1.00 8.35 110 PHE A CA 1
ATOM 697 C C . PHE A 1 110 ? 12.670 -4.719 4.501 1.00 8.85 110 PHE A C 1
ATOM 698 O O . PHE A 1 110 ? 12.635 -5.935 4.721 1.00 9.89 110 PHE A O 1
ATOM 706 N N . ALA A 1 111 ? 13.817 -4.042 4.423 1.00 8.82 111 ALA A N 1
ATOM 707 C CA . ALA A 1 111 ? 15.076 -4.753 4.61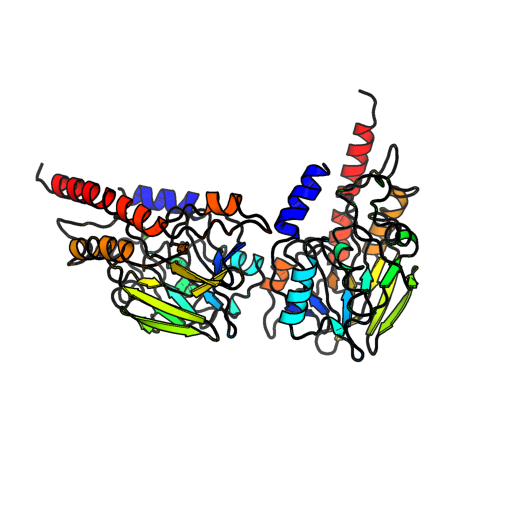0 1.00 9.64 111 ALA A CA 1
ATOM 708 C C . ALA A 1 111 ? 15.135 -5.421 5.983 1.00 10.27 111 ALA A C 1
ATOM 709 O O . ALA A 1 111 ? 15.576 -6.589 6.128 1.00 11.62 111 ALA A O 1
ATOM 711 N N . GLU A 1 112 ? 14.674 -4.694 7.000 1.00 10.11 112 GLU A N 1
ATOM 712 C CA . GLU A 1 112 ? 14.705 -5.197 8.366 1.00 11.58 112 GLU A CA 1
ATOM 713 C C . GLU A 1 112 ? 13.793 -6.401 8.539 1.00 10.88 112 GLU A C 1
ATOM 714 O O . GLU A 1 112 ? 14.195 -7.440 9.096 1.00 12.50 112 GLU A O 1
ATOM 720 N N . ILE A 1 113 ? 12.551 -6.263 8.094 1.00 10.11 113 ILE A N 1
ATOM 721 C CA A ILE A 1 113 ? 11.600 -7.349 8.288 0.70 12.03 113 ILE A CA 1
ATOM 722 C CA B ILE A 1 113 ? 11.593 -7.350 8.277 0.30 10.10 113 ILE A CA 1
ATOM 723 C C . ILE A 1 113 ? 11.989 -8.568 7.440 1.00 10.61 113 ILE A C 1
ATOM 724 O O . ILE A 1 113 ? 11.865 -9.700 7.905 1.00 11.69 113 ILE A O 1
ATOM 733 N N . LYS A 1 114 ? 12.449 -8.359 6.202 1.00 11.18 114 LYS A N 1
ATOM 734 C CA A LYS A 1 114 ? 12.870 -9.472 5.372 0.60 16.58 114 LYS A CA 1
ATOM 735 C CA B LYS A 1 114 ? 12.916 -9.472 5.355 0.40 12.39 114 LYS A CA 1
ATOM 736 C C . LYS A 1 114 ? 14.010 -10.264 6.028 1.00 13.51 114 LYS A C 1
ATOM 737 O O . LYS A 1 114 ? 14.005 -11.499 6.024 1.00 16.07 114 LYS A O 1
ATOM 748 N N . LYS A 1 115 ? 14.986 -9.549 6.574 1.00 13.71 115 LYS A N 1
ATOM 749 C CA A LYS A 1 115 ? 16.105 -10.225 7.228 0.50 17.05 115 LYS A CA 1
ATOM 750 C CA B LYS A 1 115 ? 16.112 -10.225 7.230 0.50 17.39 115 LYS A CA 1
ATOM 751 C C . LYS A 1 115 ? 15.663 -10.992 8.477 1.00 15.48 115 LYS A C 1
ATOM 752 O O . LYS A 1 115 ? 16.099 -12.130 8.703 1.00 19.45 115 LYS A O 1
ATOM 761 N N . GLU A 1 116 ? 14.791 -10.369 9.272 1.00 15.11 116 GLU A N 1
ATOM 762 C CA . GLU A 1 116 ? 14.342 -10.961 10.544 1.00 16.17 116 GLU A CA 1
ATOM 763 C C . GLU A 1 116 ? 13.528 -12.228 10.313 1.00 15.84 116 GLU A C 1
ATOM 764 O O . GLU A 1 116 ? 13.611 -13.173 11.097 1.00 17.94 116 GLU A O 1
ATOM 770 N N . THR A 1 117 ? 12.726 -12.234 9.248 1.00 15.47 117 THR A N 1
ATOM 771 C CA . THR A 1 117 ? 11.725 -13.281 9.033 1.00 15.29 117 THR A CA 1
ATOM 772 C C . THR A 1 117 ? 12.054 -14.312 7.962 1.00 14.86 117 THR A C 1
ATOM 773 O O . THR A 1 117 ? 11.473 -15.393 7.967 1.00 16.16 117 THR A O 1
ATOM 777 N N . GLY A 1 118 ? 12.929 -13.964 7.027 1.00 14.04 118 GLY A N 1
ATOM 778 C CA . GLY A 1 118 ? 13.149 -14.760 5.833 1.00 16.15 118 GLY A CA 1
ATOM 779 C C . GLY A 1 118 ? 12.052 -14.683 4.792 1.00 14.72 118 GLY A C 1
ATOM 780 O O . GLY A 1 118 ? 12.009 -15.518 3.886 1.00 17.34 118 GLY A O 1
ATOM 781 N N . ALA A 1 119 ? 11.159 -13.700 4.901 1.00 13.29 119 ALA A N 1
ATOM 782 C CA . ALA A 1 119 ? 10.061 -13.550 3.954 1.00 13.53 119 ALA A CA 1
ATOM 783 C C . ALA A 1 119 ? 10.564 -13.157 2.569 1.00 13.77 119 ALA A C 1
ATOM 784 O O . ALA A 1 119 ? 11.670 -12.659 2.414 1.00 17.06 119 ALA A O 1
ATOM 786 N N . GLN A 1 120 ? 9.743 -13.422 1.566 1.00 13.78 120 GLN A N 1
ATOM 787 C CA A GLN A 1 120 ? 10.002 -12.981 0.195 0.50 17.06 120 GLN A CA 1
ATOM 788 C CA B GLN A 1 120 ? 9.991 -12.997 0.185 0.50 19.57 120 GLN A CA 1
ATOM 789 C C . GLN A 1 120 ? 9.267 -11.677 -0.088 1.00 11.64 120 GLN A C 1
ATOM 790 O O . GLN A 1 120 ? 8.158 -11.502 0.356 1.00 13.49 120 GLN A O 1
ATOM 801 N N . LEU A 1 121 ? 9.919 -10.782 -0.823 1.00 11.37 121 LEU A N 1
ATOM 802 C CA . LEU A 1 121 ? 9.364 -9.493 -1.213 1.00 9.84 121 LEU A CA 1
ATOM 803 C C . LEU A 1 121 ? 8.876 -9.568 -2.662 1.00 9.39 121 LEU A C 1
ATOM 804 O O . LEU A 1 121 ? 9.624 -9.979 -3.570 1.00 10.82 121 LEU A O 1
ATOM 809 N N . VAL A 1 122 ? 7.628 -9.132 -2.845 1.00 8.95 122 VAL A N 1
ATOM 810 C CA . VAL A 1 122 ? 6.962 -9.109 -4.158 1.00 9.47 122 VAL A CA 1
ATOM 811 C C . VAL A 1 122 ? 6.571 -7.666 -4.491 1.00 8.96 122 VAL A C 1
ATOM 812 O O . VAL A 1 122 ? 5.948 -7.002 -3.661 1.00 9.77 122 VAL A O 1
ATOM 816 N N . ALA A 1 123 ? 6.920 -7.196 -5.687 1.00 8.62 123 ALA A N 1
ATOM 817 C CA . ALA A 1 123 ? 6.692 -5.807 -6.062 1.00 8.54 123 ALA A CA 1
ATOM 818 C C . ALA A 1 123 ? 6.611 -5.686 -7.579 1.00 8.79 123 ALA A C 1
ATOM 819 O O . ALA A 1 123 ? 7.098 -6.541 -8.325 1.00 10.14 123 ALA A O 1
ATOM 821 N N . GLY A 1 124 ? 6.021 -4.581 -8.023 1.00 9.50 124 GLY A N 1
ATOM 822 C CA . GLY A 1 124 ? 5.925 -4.275 -9.437 1.00 10.16 124 GLY A CA 1
ATOM 823 C C . GLY A 1 124 ? 7.295 -4.206 -10.087 1.00 9.81 124 GLY A C 1
ATOM 824 O O . GLY A 1 124 ? 8.223 -3.554 -9.582 1.00 10.43 124 GLY A O 1
ATOM 825 N N . GLU A 1 125 ? 7.413 -4.817 -11.263 1.00 10.78 125 GLU A N 1
ATOM 826 C CA . GLU A 1 125 ? 8.711 -4.919 -11.941 1.00 11.30 125 GLU A CA 1
ATOM 827 C C . GLU A 1 125 ? 9.408 -3.572 -12.138 1.00 10.70 125 GLU A C 1
ATOM 828 O O . GLU A 1 125 ? 10.618 -3.472 -11.953 1.00 11.52 125 GLU A O 1
ATOM 834 N N . ARG A 1 126 ? 8.665 -2.527 -12.487 1.00 11.29 126 ARG A N 1
ATOM 835 C CA . ARG A 1 126 ? 9.331 -1.252 -12.789 1.00 11.29 126 ARG A CA 1
ATOM 836 C C . ARG A 1 126 ? 9.780 -0.506 -11.532 1.00 10.90 126 ARG A C 1
ATOM 837 O O . ARG A 1 126 ? 10.540 0.451 -11.618 1.00 12.62 126 ARG A O 1
ATOM 845 N N . ASP A 1 127 ? 9.313 -0.941 -10.360 1.00 9.66 127 ASP A N 1
ATOM 846 C CA . ASP A 1 127 ? 9.831 -0.427 -9.088 1.00 9.77 127 ASP A CA 1
ATOM 847 C C . ASP A 1 127 ? 11.043 -1.190 -8.561 1.00 9.91 127 ASP A C 1
ATOM 848 O O . ASP A 1 127 ? 11.664 -0.761 -7.574 1.00 10.64 127 ASP A O 1
ATOM 853 N N . LYS A 1 128 ? 11.381 -2.321 -9.166 1.00 11.52 128 LYS A N 1
ATOM 854 C CA . LYS A 1 128 ? 12.504 -3.114 -8.693 1.00 12.13 128 LYS A CA 1
ATOM 855 C C . LYS A 1 128 ? 13.813 -2.288 -8.573 1.00 12.77 128 LYS A C 1
ATOM 856 O O . LYS A 1 128 ? 14.507 -2.382 -7.546 1.00 12.33 128 LYS A O 1
ATOM 862 N N . PRO A 1 129 ? 14.147 -1.442 -9.563 1.00 13.05 129 PRO A N 1
ATOM 863 C CA . PRO A 1 129 ? 15.404 -0.686 -9.395 1.00 12.97 129 PRO A CA 1
ATOM 864 C C . PRO A 1 129 ? 15.386 0.281 -8.213 1.00 11.53 129 PRO A C 1
ATOM 865 O O . PRO A 1 129 ? 16.417 0.514 -7.584 1.00 11.97 129 PRO A O 1
ATOM 869 N N . LEU A 1 130 ? 14.202 0.830 -7.920 1.00 10.15 130 LEU A N 1
ATOM 870 C CA A LEU A 1 130 ? 14.027 1.757 -6.788 0.70 10.34 130 LEU A CA 1
ATOM 871 C CA B LEU A 1 130 ? 14.050 1.756 -6.796 0.30 7.41 130 LEU A CA 1
ATOM 872 C C . LEU A 1 130 ? 14.213 1.026 -5.462 1.00 9.16 130 LEU A C 1
ATOM 873 O O . LEU A 1 130 ? 14.911 1.490 -4.559 1.00 9.76 130 LEU A O 1
ATOM 882 N N . LEU A 1 131 ? 13.558 -0.126 -5.327 1.00 8.39 131 LEU A N 1
ATOM 883 C CA . LEU A 1 131 ? 13.680 -0.943 -4.116 1.00 8.47 131 LEU A CA 1
ATOM 884 C C . LEU A 1 131 ? 15.114 -1.408 -3.903 1.00 8.77 131 LEU A C 1
ATOM 885 O O . LEU A 1 131 ? 15.616 -1.369 -2.772 1.00 9.30 131 LEU A O 1
ATOM 890 N N . GLU A 1 132 ? 15.737 -1.875 -4.976 1.00 9.40 132 GLU A N 1
ATOM 891 C CA . GLU A 1 132 ? 17.072 -2.448 -4.883 1.00 10.37 132 GLU A CA 1
ATOM 892 C C . GLU A 1 132 ? 18.141 -1.388 -4.717 1.00 9.34 132 GLU A C 1
ATOM 893 O O . GLU A 1 132 ? 19.237 -1.698 -4.254 1.00 12.14 132 GLU A O 1
ATOM 899 N N . GLY A 1 133 ? 17.849 -0.144 -5.074 1.00 9.71 133 GLY A N 1
ATOM 900 C CA . GLY A 1 133 ? 18.787 0.960 -4.886 1.00 10.98 133 GLY A CA 1
ATOM 901 C C . GLY A 1 133 ? 18.532 1.799 -3.646 1.00 10.58 133 GLY A C 1
ATOM 902 O O . GLY A 1 133 ? 19.423 2.487 -3.186 1.00 12.97 133 GLY A O 1
ATOM 903 N N . GLY A 1 134 ? 17.308 1.778 -3.128 1.00 9.36 134 GLY A N 1
ATOM 904 C CA . GLY A 1 134 ? 16.960 2.579 -1.949 1.00 9.68 134 GLY A CA 1
ATOM 905 C C . GLY A 1 134 ? 16.941 4.082 -2.192 1.00 9.61 134 GLY A C 1
ATOM 906 O O . GLY A 1 134 ? 17.345 4.848 -1.311 1.00 11.76 134 GLY A O 1
ATOM 907 N N . TYR A 1 135 ? 16.458 4.510 -3.366 1.00 10.09 135 TYR A N 1
ATOM 908 C CA . TYR A 1 135 ? 16.490 5.925 -3.762 1.00 10.51 135 TYR A CA 1
ATOM 909 C C . TYR A 1 135 ? 15.161 6.357 -4.381 1.00 9.27 135 TYR A C 1
ATOM 910 O O . TYR A 1 135 ? 14.364 5.520 -4.816 1.00 10.08 135 TYR A O 1
ATOM 919 N N . TYR A 1 136 ? 14.954 7.672 -4.436 1.00 9.69 136 TYR A N 1
ATOM 920 C CA . TYR A 1 136 ? 13.772 8.290 -5.043 1.00 9.74 136 TYR A CA 1
ATOM 921 C C . TYR A 1 136 ? 14.045 8.542 -6.527 1.00 10.05 136 TYR A C 1
ATOM 922 O O . TYR A 1 136 ? 15.043 9.190 -6.857 1.00 11.22 136 TYR A O 1
ATOM 931 N N . PRO A 1 137 ? 13.154 8.072 -7.426 1.00 10.49 137 PRO A N 1
ATOM 932 C CA . PRO A 1 137 ? 13.386 8.236 -8.872 1.00 11.70 137 PRO A CA 1
ATOM 933 C C . PRO A 1 137 ? 13.463 9.696 -9.272 1.00 12.20 137 PRO A C 1
ATOM 934 O O . PRO A 1 137 ? 12.641 10.502 -8.824 1.00 11.48 137 PRO A O 1
ATOM 938 N N . GLY A 1 138 ? 14.440 10.043 -10.114 1.00 12.77 138 GLY A N 1
ATOM 939 C CA . GLY A 1 138 ? 14.651 11.428 -10.534 1.00 13.79 138 GLY A CA 1
ATOM 940 C C . GLY A 1 138 ? 15.195 12.360 -9.461 1.00 14.18 138 GLY A C 1
ATOM 941 O O . GLY A 1 138 ? 15.338 13.561 -9.712 1.00 16.39 138 GLY A O 1
ATOM 942 N N . ASP A 1 139 ? 15.504 11.831 -8.270 1.00 13.26 139 ASP A N 1
ATOM 943 C CA . ASP A 1 139 ? 16.105 12.625 -7.189 1.00 13.60 139 ASP A CA 1
ATOM 944 C C . ASP A 1 139 ? 16.990 11.685 -6.371 1.00 13.09 139 ASP A C 1
ATOM 9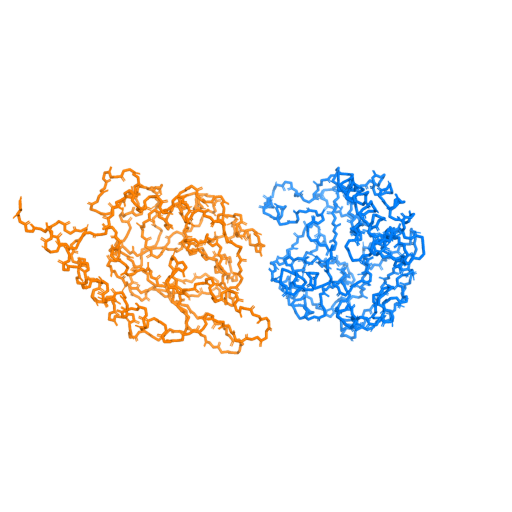45 O O . ASP A 1 139 ? 16.917 11.613 -5.141 1.00 12.96 139 ASP A O 1
ATOM 950 N N . GLU A 1 140 ? 17.858 10.987 -7.095 1.00 14.10 140 GLU A N 1
ATOM 951 C CA . GLU A 1 140 ? 18.534 9.806 -6.575 1.00 15.84 140 GLU A CA 1
ATOM 952 C C . GLU A 1 140 ? 19.633 10.109 -5.562 1.00 16.07 140 GLU A C 1
ATOM 953 O O . GLU A 1 140 ? 20.070 9.205 -4.844 1.00 19.61 140 GLU A O 1
ATOM 959 N N . LYS A 1 141 ? 20.066 11.368 -5.490 1.00 16.27 141 LYS A N 1
ATOM 960 C CA . LYS A 1 141 ? 21.095 11.789 -4.529 1.00 18.97 141 LYS A CA 1
ATOM 961 C C . LYS A 1 141 ? 20.501 12.369 -3.248 1.00 17.32 141 LYS A C 1
ATOM 962 O O . LYS A 1 141 ? 21.239 12.730 -2.328 1.00 20.74 141 LYS A O 1
ATOM 967 N N . ASN A 1 142 ? 19.169 12.446 -3.165 1.00 14.33 142 ASN A N 1
ATOM 968 C CA . ASN A 1 142 ? 18.519 13.024 -1.991 1.00 12.97 142 ASN A CA 1
ATOM 969 C C . ASN A 1 142 ? 18.464 12.009 -0.849 1.00 12.16 142 ASN A C 1
ATOM 970 O O . ASN A 1 142 ? 17.620 11.097 -0.833 1.00 13.04 142 ASN A O 1
ATOM 975 N N . GLU A 1 143 ? 19.348 12.182 0.120 1.00 12.71 143 GLU A N 1
ATOM 976 C CA . GLU A 1 143 ? 19.426 11.255 1.232 1.00 13.33 143 GLU A CA 1
ATOM 977 C C . GLU A 1 143 ? 18.209 11.263 2.141 1.00 12.92 143 GLU A C 1
ATOM 978 O O . GLU A 1 143 ? 17.932 10.261 2.791 1.00 13.71 143 GLU A O 1
ATOM 984 N N A ASP A 1 144 ? 17.449 12.341 2.201 0.60 12.49 144 ASP A N 1
ATOM 985 N N B ASP A 1 144 ? 17.485 12.394 2.171 0.40 13.66 144 ASP A N 1
ATOM 986 C CA A ASP A 1 144 ? 16.290 12.304 3.082 0.60 12.44 144 ASP A CA 1
ATOM 987 C CA B ASP A 1 144 ? 16.200 12.518 2.895 0.40 13.69 144 ASP A CA 1
ATOM 988 C C A ASP A 1 144 ? 15.095 11.544 2.462 0.60 11.70 144 ASP A C 1
ATOM 989 C C B ASP A 1 144 ? 15.217 11.433 2.492 0.40 12.98 144 ASP A C 1
ATOM 990 O O A ASP A 1 144 ? 14.077 11.351 3.133 0.60 11.10 144 ASP A O 1
ATOM 991 O O B ASP A 1 144 ? 14.464 10.930 3.322 0.40 12.83 144 ASP A O 1
ATOM 1000 N N . LEU A 1 145 ? 15.232 11.105 1.202 1.00 9.71 145 LEU A N 1
ATOM 1001 C CA . LEU A 1 145 ? 14.243 10.219 0.581 1.00 10.54 145 LEU A CA 1
ATOM 1002 C C . LEU A 1 145 ? 14.778 8.795 0.368 1.00 9.54 145 LEU A C 1
ATOM 1003 O O . LEU A 1 145 ? 14.097 7.933 -0.194 1.00 10.53 145 LEU A O 1
ATOM 1008 N N . ALA A 1 146 ? 15.984 8.532 0.855 1.00 9.75 146 ALA A N 1
ATOM 1009 C CA . ALA A 1 146 ? 16.562 7.203 0.761 1.00 9.81 146 ALA A CA 1
ATOM 1010 C C . ALA A 1 146 ? 15.970 6.259 1.799 1.00 9.18 146 ALA A C 1
ATOM 1011 O O . ALA A 1 146 ? 15.381 6.664 2.797 1.00 10.72 146 ALA A O 1
ATOM 1013 N N . PHE A 1 147 ? 16.135 4.970 1.538 1.00 8.52 147 PHE A N 1
ATOM 1014 C CA . PHE A 1 147 ? 15.699 3.925 2.480 1.00 7.91 147 PHE A CA 1
ATOM 1015 C C . PHE A 1 147 ? 16.609 2.718 2.363 1.00 7.93 147 PHE A C 1
ATOM 1016 O O . PHE A 1 147 ? 17.327 2.602 1.377 1.00 8.29 147 PHE A O 1
ATOM 1024 N N . PRO A 1 148 ? 16.559 1.796 3.325 1.00 8.08 148 PRO A N 1
ATOM 1025 C CA . PRO A 1 148 ? 17.473 0.634 3.231 1.00 8.05 148 PRO A CA 1
ATOM 1026 C C . PRO A 1 148 ? 17.120 -0.267 2.051 1.00 7.81 148 PRO A C 1
ATOM 1027 O O . PRO A 1 148 ? 15.997 -0.726 1.927 1.00 8.22 148 PRO A O 1
ATOM 1031 N N . ALA A 1 149 ? 18.094 -0.479 1.174 1.00 8.12 149 ALA A N 1
ATOM 1032 C CA . ALA A 1 149 ? 17.874 -1.215 -0.072 1.00 8.98 149 ALA A CA 1
ATOM 1033 C C . ALA A 1 149 ? 17.483 -2.657 0.228 1.00 8.51 149 ALA A C 1
ATOM 1034 O O . ALA A 1 149 ? 17.968 -3.278 1.180 1.00 9.57 149 ALA A O 1
ATOM 1036 N N . VAL A 1 150 ? 16.609 -3.192 -0.616 1.00 9.33 150 VAL A N 1
ATOM 1037 C CA . VAL A 1 150 ? 16.075 -4.533 -0.410 1.00 9.75 150 VAL A CA 1
ATOM 1038 C C . VAL A 1 150 ? 15.920 -5.238 -1.751 1.00 11.34 150 VAL A C 1
ATOM 1039 O O . VAL A 1 150 ? 15.480 -4.614 -2.742 1.00 11.92 150 VAL A O 1
ATOM 1043 N N . LYS A 1 151 ? 16.241 -6.533 -1.772 1.00 11.66 151 LYS A N 1
ATOM 1044 C CA A LYS A 1 151 ? 16.114 -7.329 -2.986 0.60 14.73 151 LYS A CA 1
ATOM 1045 C CA B LYS A 1 151 ? 16.113 -7.332 -2.986 0.40 14.13 151 LYS A CA 1
ATOM 1046 C C . LYS A 1 151 ? 14.675 -7.783 -3.210 1.00 11.94 151 LYS A C 1
ATOM 1047 O O . LYS A 1 151 ? 13.966 -8.161 -2.267 1.00 12.92 151 LYS A O 1
ATOM 1058 N N . VAL A 1 152 ? 14.259 -7.743 -4.472 1.00 12.52 152 VAL A N 1
ATOM 1059 C CA . VAL A 1 152 ? 12.933 -8.172 -4.858 1.00 11.98 152 VAL A CA 1
ATOM 1060 C C . VAL A 1 152 ? 13.032 -9.642 -5.269 1.00 12.12 152 VAL A C 1
ATOM 1061 O O . VAL A 1 152 ? 13.812 -10.007 -6.161 1.00 14.81 152 VAL A O 1
ATOM 1065 N N . ASP A 1 153 ? 12.227 -10.485 -4.639 1.00 11.90 153 ASP A N 1
ATOM 1066 C CA . ASP A 1 153 ? 12.212 -11.920 -4.939 1.00 12.40 153 ASP A CA 1
ATOM 1067 C C . ASP A 1 153 ? 11.312 -12.281 -6.117 1.00 13.26 153 ASP A C 1
ATOM 1068 O O . ASP A 1 153 ? 11.583 -13.258 -6.822 1.00 16.65 153 ASP A O 1
ATOM 1073 N N . ARG A 1 154 ? 10.230 -11.532 -6.306 1.00 13.36 154 ARG A N 1
ATOM 1074 C CA . ARG A 1 154 ? 9.335 -11.740 -7.429 1.00 13.83 154 ARG A CA 1
ATOM 1075 C C . ARG A 1 154 ? 8.860 -10.375 -7.927 1.00 11.88 154 ARG A C 1
ATOM 1076 O O . ARG A 1 154 ? 8.272 -9.600 -7.162 1.00 12.49 154 ARG A O 1
ATOM 1084 N N . ALA A 1 155 ? 9.108 -10.113 -9.216 1.00 12.31 155 ALA A N 1
ATOM 1085 C CA . ALA A 1 155 ? 8.708 -8.889 -9.882 1.00 12.83 155 ALA A CA 1
ATOM 1086 C C . ALA A 1 155 ? 7.412 -9.181 -10.633 1.00 13.11 155 ALA A C 1
ATOM 1087 O O . ALA A 1 155 ? 7.368 -10.112 -11.428 1.00 18.15 155 ALA A O 1
ATOM 1089 N N . VAL A 1 156 ? 6.358 -8.418 -10.379 1.00 12.13 156 VAL A N 1
ATOM 1090 C CA . VAL A 1 156 ? 5.043 -8.681 -10.968 1.00 12.39 156 VAL A CA 1
ATOM 1091 C C . VAL A 1 156 ? 4.634 -7.662 -12.024 1.00 13.35 156 VAL A C 1
ATOM 1092 O O . VAL A 1 156 ? 5.097 -6.527 -11.999 1.00 13.98 156 VAL A O 1
ATOM 1096 N N . LYS A 1 157 ? 3.756 -8.109 -12.926 1.00 15.34 157 LYS A N 1
ATOM 1097 C CA . LYS A 1 157 ? 3.095 -7.264 -13.916 1.00 16.05 157 LYS A CA 1
ATOM 1098 C C . LYS A 1 157 ? 1.586 -7.490 -13.849 1.00 14.22 157 LYS A C 1
ATOM 1099 O O . LYS A 1 157 ? 1.103 -8.343 -13.093 1.00 14.51 157 LYS A O 1
ATOM 1103 N N . GLU A 1 158 ? 0.847 -6.725 -14.645 1.00 14.57 158 GLU A N 1
ATOM 1104 C CA . GLU A 1 158 ? -0.613 -6.793 -14.686 1.00 13.77 158 GLU A CA 1
ATOM 1105 C C . GLU A 1 158 ? -1.111 -8.230 -14.771 1.00 13.86 158 GLU A C 1
ATOM 1106 O O . GLU A 1 158 ? -0.722 -8.989 -15.666 1.00 15.75 158 GLU A O 1
ATOM 1112 N N . GLY A 1 159 ? -1.996 -8.579 -13.847 1.00 13.90 159 GLY A N 1
ATOM 1113 C CA . GLY A 1 159 ? -2.671 -9.867 -13.827 1.00 16.46 159 GLY A CA 1
ATOM 1114 C C . GLY A 1 159 ? -1.980 -10.984 -13.072 1.00 15.63 159 GLY A C 1
ATOM 1115 O O . GLY A 1 159 ? -2.565 -12.054 -12.898 1.00 16.87 159 GLY A O 1
ATOM 1116 N N . ASP A 1 160 ? -0.738 -10.773 -12.639 1.00 15.29 160 ASP A N 1
ATOM 1117 C CA . ASP A 1 160 ? -0.016 -11.829 -11.928 1.00 15.37 160 ASP A CA 1
ATOM 1118 C C . ASP A 1 160 ? -0.707 -12.146 -10.585 1.00 13.86 160 ASP A C 1
ATOM 1119 O O . ASP A 1 160 ? -1.252 -11.258 -9.933 1.00 14.56 160 ASP A O 1
ATOM 1124 N N . ARG A 1 161 ? -0.707 -13.421 -10.205 1.00 15.02 161 ARG A N 1
ATOM 1125 C CA . ARG A 1 161 ? -1.363 -13.904 -8.984 1.00 14.46 161 ARG A CA 1
ATOM 1126 C C . ARG A 1 161 ? -0.315 -14.348 -7.963 1.00 14.03 161 ARG A C 1
ATOM 1127 O O . ARG A 1 161 ? 0.643 -15.054 -8.308 1.00 18.17 161 ARG A O 1
ATOM 1135 N N . VAL A 1 162 ? -0.509 -13.939 -6.713 1.00 12.84 162 VAL A N 1
ATOM 1136 C CA . VAL A 1 162 ? 0.384 -14.260 -5.619 1.00 13.13 162 VAL A CA 1
ATOM 1137 C C . VAL A 1 162 ? -0.434 -14.970 -4.542 1.00 12.89 162 VAL A C 1
ATOM 1138 O O . VAL A 1 162 ? -1.433 -14.422 -4.073 1.00 13.68 162 VAL A O 1
ATOM 1142 N N . THR A 1 163 ? -0.016 -16.174 -4.148 1.00 14.04 163 THR A N 1
ATOM 1143 C CA . THR A 1 163 ? -0.774 -17.015 -3.209 1.00 15.28 163 THR A CA 1
ATOM 1144 C C . THR A 1 163 ? 0.069 -17.366 -1.985 1.00 15.33 163 THR A C 1
ATOM 1145 O O . THR A 1 163 ? 1.238 -17.747 -2.126 1.00 19.02 163 THR A O 1
ATOM 1149 N N . LEU A 1 164 ? -0.525 -17.235 -0.794 1.00 15.30 164 LEU A N 1
ATOM 1150 C CA . LEU A 1 164 ? 0.007 -17.857 0.428 1.00 15.12 164 LEU A CA 1
ATOM 1151 C C . LEU A 1 164 ? -1.129 -18.632 1.076 1.00 14.12 164 LEU A C 1
ATOM 1152 O O . LEU A 1 164 ? -2.158 -18.046 1.442 1.00 15.06 164 LEU A O 1
ATOM 1157 N N . GLY A 1 165 ? -0.972 -19.953 1.159 1.00 16.64 165 GLY A N 1
ATOM 1158 C CA . GLY A 1 165 ? -2.006 -20.773 1.734 1.00 18.50 165 GLY A CA 1
ATOM 1159 C C . GLY A 1 165 ? -3.332 -20.622 1.014 1.00 17.41 165 GLY A C 1
ATOM 1160 O O . GLY A 1 165 ? -3.424 -20.823 -0.195 1.00 20.86 165 GLY A O 1
ATOM 1161 N N . ASP A 1 166 ? -4.354 -20.241 1.775 1.00 17.56 166 ASP A N 1
ATOM 1162 C CA . ASP A 1 166 ? -5.724 -20.062 1.288 1.00 17.21 166 ASP A CA 1
ATOM 1163 C C . ASP A 1 166 ? -6.049 -18.702 0.657 1.00 17.73 166 ASP A C 1
ATOM 1164 O O . ASP A 1 166 ? -7.206 -18.447 0.314 1.00 21.65 166 ASP A O 1
ATOM 1169 N N . THR A 1 167 ? -5.047 -17.838 0.493 1.00 15.05 167 THR A N 1
ATOM 1170 C CA . THR A 1 167 ? -5.273 -16.447 0.113 1.00 13.59 167 THR A CA 1
ATOM 1171 C C . THR A 1 167 ? -4.488 -16.081 -1.142 1.00 13.10 167 THR A C 1
ATOM 1172 O O . THR A 1 167 ? -3.299 -16.315 -1.216 1.00 14.45 167 THR A O 1
ATOM 1176 N N . THR A 1 168 ? -5.183 -15.521 -2.120 1.00 12.21 168 THR A N 1
ATOM 1177 C CA . THR A 1 168 ? -4.568 -15.080 -3.375 1.00 12.47 168 THR A CA 1
ATOM 1178 C C . THR A 1 168 ? -4.860 -13.599 -3.640 1.00 12.17 168 THR A C 1
ATOM 1179 O O . THR A 1 168 ? -6.012 -13.132 -3.532 1.00 13.97 168 THR A O 1
ATOM 1183 N N . LEU A 1 169 ? -3.817 -12.869 -4.046 1.00 10.86 169 LEU A N 1
ATOM 1184 C CA . LEU A 1 169 ? -3.961 -11.488 -4.490 1.00 9.85 169 LEU A CA 1
ATOM 1185 C C . LEU A 1 169 ? -3.566 -11.401 -5.955 1.00 10.78 169 LEU A C 1
ATOM 1186 O O . LEU A 1 169 ? -2.665 -12.137 -6.414 1.00 13.41 169 LEU A O 1
ATOM 1191 N N . THR A 1 170 ? -4.219 -10.489 -6.680 1.00 10.23 170 THR A N 1
ATOM 1192 C CA . THR A 1 170 ? -3.937 -10.236 -8.086 1.00 10.85 170 THR A CA 1
ATOM 1193 C C . THR A 1 170 ? -3.323 -8.840 -8.228 1.00 10.28 170 THR A C 1
ATOM 1194 O O . THR A 1 170 ? -3.860 -7.852 -7.711 1.00 9.45 170 THR A O 1
ATOM 1198 N N . ALA A 1 171 ? -2.184 -8.764 -8.918 1.00 9.08 171 ALA A N 1
ATOM 1199 C CA . ALA A 1 171 ? -1.507 -7.503 -9.208 1.00 9.11 171 ALA A CA 1
ATOM 1200 C C . ALA A 1 171 ? -2.192 -6.762 -10.334 1.00 9.18 171 ALA A C 1
ATOM 1201 O O . ALA A 1 171 ? -2.467 -7.346 -11.392 1.00 11.25 171 ALA A O 1
ATOM 1203 N N . HIS A 1 172 ? -2.367 -5.460 -10.149 1.00 9.29 172 HIS A N 1
ATOM 1204 C CA . HIS A 1 172 ? -2.769 -4.564 -11.229 1.00 9.72 172 HIS A CA 1
ATOM 1205 C C . HIS A 1 172 ? -1.737 -3.466 -11.401 1.00 10.00 172 HIS A C 1
ATOM 1206 O O . HIS A 1 172 ? -1.368 -2.805 -10.436 1.00 10.73 172 HIS A O 1
ATOM 1213 N N . ALA A 1 173 ? -1.295 -3.242 -12.636 1.00 10.35 173 ALA A N 1
ATOM 1214 C CA . ALA A 1 173 ? -0.321 -2.192 -12.912 1.00 9.90 173 ALA A CA 1
ATOM 1215 C C . ALA A 1 173 ? -1.045 -0.865 -12.968 1.00 10.09 173 ALA A C 1
ATOM 1216 O O . ALA A 1 173 ? -1.871 -0.632 -13.847 1.00 11.79 173 ALA A O 1
ATOM 1218 N N . THR A 1 174 ? -0.750 -0.001 -11.995 1.00 9.28 174 THR A N 1
ATOM 1219 C CA . THR A 1 174 ? -1.380 1.301 -11.871 1.00 9.97 174 THR A CA 1
ATOM 1220 C C . THR A 1 174 ? -0.278 2.360 -11.689 1.00 9.60 174 THR A C 1
ATOM 1221 O O . THR A 1 174 ? -0.253 3.079 -10.681 1.00 9.18 174 THR A O 1
ATOM 1225 N N . PRO A 1 175 ? 0.611 2.497 -12.702 1.00 9.99 175 PRO A N 1
ATOM 1226 C CA . PRO A 1 175 ? 1.733 3.423 -12.599 1.00 10.07 175 PRO A CA 1
ATOM 1227 C C . PRO A 1 175 ? 1.331 4.891 -12.600 1.00 9.71 175 PRO A C 1
ATOM 1228 O O . PRO A 1 175 ? 0.202 5.248 -12.937 1.00 10.04 175 PRO A O 1
ATOM 1232 N N . GLY A 1 176 ? 2.288 5.729 -12.232 1.00 9.26 176 GLY A N 1
ATOM 1233 C CA . GLY A 1 176 ? 2.142 7.190 -12.220 1.00 9.62 176 GLY A CA 1
ATOM 1234 C C . GLY A 1 176 ? 2.820 7.718 -10.986 1.00 9.12 176 GLY A C 1
ATOM 1235 O O . GLY A 1 176 ? 3.886 8.340 -11.059 1.00 9.73 176 GLY A O 1
ATOM 1236 N N . HIS A 1 177 ? 2.251 7.423 -9.818 1.00 8.27 177 HIS A N 1
ATOM 1237 C CA . HIS A 1 177 ? 2.852 7.883 -8.583 1.00 8.15 177 HIS A CA 1
ATOM 1238 C C . HIS A 1 177 ? 4.282 7.286 -8.429 1.00 8.15 177 HIS A C 1
ATOM 1239 O O . HIS A 1 177 ? 5.173 7.943 -7.873 1.00 7.95 177 HIS A O 1
ATOM 1246 N N A SER A 1 178 ? 4.471 6.049 -8.892 0.70 7.96 178 SER A N 1
ATOM 1247 N N B SER A 1 178 ? 4.468 6.073 -8.946 0.30 9.48 178 SER A N 1
ATOM 1248 C CA A SER A 1 178 ? 5.798 5.488 -9.128 0.70 7.97 178 SER A CA 1
ATOM 1249 C CA B SER A 1 178 ? 5.770 5.442 -9.075 0.30 9.54 178 SER A CA 1
ATOM 1250 C C A SER A 1 178 ? 5.705 4.669 -10.411 0.70 8.15 178 SER A C 1
ATOM 1251 C C B SER A 1 178 ? 5.697 4.647 -10.382 0.30 9.58 178 SER A C 1
ATOM 1252 O O A SER A 1 178 ? 4.599 4.299 -10.829 0.70 8.78 178 SER A O 1
ATOM 1253 O O B SER A 1 178 ? 4.590 4.311 -10.814 0.30 9.76 178 SER A O 1
ATOM 1258 N N . PRO A 1 179 ? 6.847 4.350 -11.028 1.00 9.24 179 PRO A N 1
ATOM 1259 C CA . PRO A 1 179 ? 6.765 3.612 -12.292 1.00 10.72 179 PRO A CA 1
ATOM 1260 C C . PRO A 1 179 ? 6.208 2.192 -12.164 1.00 10.46 179 PRO A C 1
ATOM 1261 O O . PRO A 1 179 ? 5.595 1.688 -13.115 1.00 12.46 179 PRO A O 1
ATOM 1265 N N . GLY A 1 180 ? 6.440 1.572 -11.016 1.00 9.34 180 GLY A N 1
ATOM 1266 C CA . GLY A 1 180 ? 6.005 0.202 -10.746 1.00 9.46 180 GLY A CA 1
ATOM 1267 C C . GLY A 1 180 ? 4.863 0.089 -9.750 1.00 9.20 180 GLY A C 1
ATOM 1268 O O . GLY A 1 180 ? 4.621 -1.005 -9.238 1.00 9.92 180 GLY A O 1
ATOM 1269 N N . CYS A 1 181 ? 4.128 1.182 -9.535 1.00 8.72 181 CYS A N 1
ATOM 1270 C CA . CYS A 1 181 ? 3.013 1.236 -8.586 1.00 8.22 181 CYS A CA 1
ATOM 1271 C C . CYS A 1 181 ? 2.007 0.108 -8.924 1.00 8.44 181 CYS A C 1
ATOM 1272 O O . CYS A 1 181 ? 1.537 0.029 -10.086 1.00 9.90 181 CYS A O 1
ATOM 1275 N N . THR A 1 182 ? 1.742 -0.742 -7.929 1.00 7.96 182 THR A N 1
ATOM 1276 C CA . THR A 1 182 ? 0.925 -1.940 -8.102 1.00 8.38 182 THR A CA 1
ATOM 1277 C C . THR A 1 182 ? -0.211 -1.904 -7.102 1.00 7.53 182 THR A C 1
ATOM 1278 O O . THR A 1 182 ? 0.006 -1.818 -5.890 1.00 8.69 182 THR A O 1
ATOM 1282 N N . SER A 1 183 ? -1.427 -1.983 -7.611 1.00 7.73 183 SER A N 1
ATOM 1283 C CA . SER A 1 183 ? -2.627 -2.106 -6.796 1.00 7.55 183 SER A CA 1
ATOM 1284 C C . SER A 1 183 ? -3.008 -3.576 -6.700 1.00 7.99 183 SER A C 1
ATOM 1285 O O . SER A 1 183 ? -3.012 -4.285 -7.694 1.00 11.07 183 SER A O 1
ATOM 1288 N N . TRP A 1 184 ? -3.297 -4.040 -5.487 1.00 7.28 184 TRP A N 1
ATOM 1289 C CA . TRP A 1 184 ? -3.487 -5.470 -5.244 1.00 7.66 184 TRP A CA 1
ATOM 1290 C C . TRP A 1 184 ? -4.953 -5.787 -4.932 1.00 7.95 184 TRP A C 1
ATOM 1291 O O . TRP A 1 184 ? -5.533 -5.189 -4.032 1.00 8.31 184 TRP A O 1
ATOM 1302 N N . GLU A 1 185 ? -5.525 -6.727 -5.681 1.00 8.59 185 GLU A N 1
ATOM 1303 C CA . GLU A 1 185 ? -6.925 -7.109 -5.509 1.00 9.02 185 GLU A CA 1
ATOM 1304 C C . GLU A 1 185 ? -7.041 -8.452 -4.791 1.00 8.80 185 GLU A C 1
ATOM 1305 O O . GLU A 1 185 ? -6.303 -9.395 -5.075 1.00 10.00 185 GLU A O 1
ATOM 1311 N N . MET A 1 186 ? -7.990 -8.545 -3.867 1.00 8.59 186 MET A N 1
ATOM 1312 C CA A MET A 1 186 ? -8.240 -9.773 -3.095 0.30 11.77 186 MET A CA 1
ATOM 1313 C CA B MET A 1 186 ? -8.288 -9.835 -3.219 0.70 10.19 186 MET A CA 1
ATOM 1314 C C . MET A 1 186 ? -9.729 -9.887 -2.784 1.00 9.37 186 MET A C 1
ATOM 1315 O O . MET A 1 186 ? -10.381 -8.867 -2.617 1.00 11.45 186 MET A O 1
ATOM 1324 N N . THR A 1 187 ? -10.222 -11.112 -2.639 1.00 10.00 187 THR A N 1
ATOM 1325 C CA . THR A 1 187 ? -11.581 -11.342 -2.204 1.00 9.48 187 THR A CA 1
ATOM 1326 C C . THR A 1 187 ? -11.597 -11.633 -0.696 1.00 10.20 187 THR A C 1
ATOM 1327 O O . THR A 1 187 ? -10.760 -12.394 -0.168 1.00 11.13 187 THR A O 1
ATOM 1331 N N . VAL A 1 188 ? -12.597 -11.056 -0.032 1.00 9.95 188 VAL A N 1
ATOM 1332 C CA . VAL A 1 188 ? -12.894 -11.344 1.382 1.00 10.19 188 VAL A CA 1
ATOM 1333 C C . VAL A 1 188 ? -14.352 -11.742 1.503 1.00 10.50 188 VAL A C 1
ATOM 1334 O O . VAL A 1 188 ? -15.134 -11.570 0.551 1.00 11.42 188 VAL A O 1
ATOM 1338 N N . LYS A 1 189 ? -14.722 -12.229 2.681 1.00 11.30 189 LYS A N 1
ATOM 1339 C CA . LYS A 1 189 ? -16.107 -12.497 3.010 1.00 11.89 189 LYS A CA 1
ATOM 1340 C C . LYS A 1 189 ? -16.662 -11.382 3.874 1.00 13.05 189 LYS A C 1
ATOM 1341 O O . LYS A 1 189 ? -16.003 -10.897 4.806 1.00 15.71 189 LYS A O 1
ATOM 1347 N N . ASP A 1 190 ? -17.907 -11.037 3.587 1.00 13.77 190 ASP A N 1
ATOM 1348 C CA . ASP A 1 190 ? -18.737 -10.248 4.462 1.00 14.79 190 ASP A CA 1
ATOM 1349 C C . ASP A 1 190 ? -19.992 -11.089 4.679 1.00 17.22 190 ASP A C 1
ATOM 1350 O O . ASP A 1 190 ? -20.839 -11.227 3.778 1.00 17.77 190 ASP A O 1
ATOM 1355 N N . GLY A 1 191 ? -20.096 -11.709 5.849 1.00 20.30 191 GLY A N 1
ATOM 1356 C CA . GLY A 1 191 ? -21.083 -12.761 6.067 1.00 22.41 191 GLY A CA 1
ATOM 1357 C C . GLY A 1 191 ? -20.847 -13.888 5.064 1.00 22.34 191 GLY A C 1
ATOM 1358 O O . GLY A 1 191 ? -19.728 -14.410 4.955 1.00 23.40 191 GLY A O 1
ATOM 1359 N N . LYS A 1 192 ? -21.885 -14.235 4.304 1.00 21.76 192 LYS A N 1
ATOM 1360 C CA . LYS A 1 192 ? -21.808 -15.297 3.288 1.00 21.61 192 LYS A CA 1
ATOM 1361 C C . LYS A 1 192 ? -21.276 -14.823 1.936 1.00 18.00 192 LYS A C 1
ATOM 1362 O O . LYS A 1 192 ? -20.975 -15.657 1.077 1.00 19.71 192 LYS A O 1
ATOM 1365 N N . GLU A 1 193 ? -21.143 -13.510 1.753 1.00 16.29 193 GLU A N 1
ATOM 1366 C CA . GLU A 1 193 ? -20.930 -12.943 0.426 1.00 14.64 193 GLU A CA 1
ATOM 1367 C C . GLU A 1 193 ? -19.510 -12.521 0.186 1.00 13.52 193 GLU A C 1
ATOM 1368 O O . GLU A 1 193 ? -18.832 -11.992 1.076 1.00 16.08 193 GLU A O 1
ATOM 1374 N N . ASP A 1 194 ? -19.086 -12.684 -1.058 1.00 12.05 194 ASP A N 1
ATOM 1375 C CA . ASP A 1 194 ? -17.795 -12.169 -1.483 1.00 11.70 194 ASP A CA 1
ATOM 1376 C C . ASP A 1 194 ? -17.824 -10.651 -1.605 1.00 10.98 194 ASP A C 1
ATOM 1377 O O . ASP A 1 194 ? -18.780 -10.079 -2.117 1.00 12.53 194 ASP A O 1
ATOM 1382 N N . ARG A 1 195 ? -16.718 -10.022 -1.224 1.00 10.16 195 ARG A N 1
ATOM 1383 C CA . ARG A 1 195 ? -16.474 -8.613 -1.507 1.00 10.43 195 ARG A CA 1
ATOM 1384 C C . ARG A 1 195 ? -15.048 -8.464 -2.019 1.00 9.35 195 ARG A C 1
ATOM 1385 O O . ARG A 1 195 ? -14.119 -9.106 -1.517 1.00 10.31 195 ARG A O 1
ATOM 1393 N N . GLU A 1 196 ? -14.880 -7.632 -3.049 1.00 9.47 196 GLU A N 1
ATOM 1394 C CA . GLU A 1 196 ? -13.574 -7.434 -3.688 1.00 9.98 196 GLU A CA 1
ATOM 1395 C C . GLU A 1 196 ? -12.894 -6.208 -3.078 1.00 8.84 196 GLU A C 1
ATOM 1396 O O . GLU A 1 196 ? -13.455 -5.101 -3.058 1.00 9.88 196 GLU A O 1
ATOM 1402 N N . VAL A 1 197 ? -11.664 -6.408 -2.630 1.00 8.77 197 VAL A N 1
ATOM 1403 C CA . VAL A 1 197 ? -10.836 -5.379 -1.988 1.00 8.26 197 VAL A CA 1
ATOM 1404 C C . VAL A 1 197 ? -9.743 -4.948 -2.963 1.00 8.30 197 VAL A C 1
ATOM 1405 O O . VAL A 1 197 ? -9.140 -5.811 -3.611 1.00 9.19 197 VAL A O 1
ATOM 1409 N N . LEU A 1 198 ? -9.480 -3.642 -3.042 1.00 7.98 198 LEU A N 1
ATOM 1410 C CA . LEU A 1 198 ? -8.289 -3.152 -3.733 1.00 7.93 198 LEU A CA 1
ATOM 1411 C C . LEU A 1 198 ? -7.429 -2.397 -2.765 1.00 7.70 198 LEU A C 1
ATOM 1412 O O . LEU A 1 198 ? -7.841 -1.366 -2.229 1.00 8.19 198 LEU A O 1
ATOM 1417 N N . PHE A 1 199 ? -6.175 -2.856 -2.601 1.00 7.34 199 PHE A N 1
ATOM 1418 C CA . PHE A 1 199 ? -5.132 -2.037 -1.985 1.00 7.14 199 PHE A CA 1
ATOM 1419 C C . PHE A 1 199 ? -4.598 -1.148 -3.123 1.00 7.38 199 PHE A C 1
ATOM 1420 O O . PHE A 1 199 ? -3.699 -1.538 -3.872 1.00 8.37 199 PHE A O 1
ATOM 1428 N N . PHE A 1 200 ? -5.210 0.025 -3.279 1.00 8.21 200 PHE A N 1
ATOM 1429 C CA . PHE A 1 200 ? -4.839 0.965 -4.330 1.00 8.81 200 PHE A CA 1
ATOM 1430 C C . PHE A 1 200 ? -3.450 1.513 -4.001 1.00 9.19 200 PHE A C 1
ATOM 1431 O O . PHE A 1 200 ? -3.144 1.781 -2.849 1.00 13.02 200 PHE A O 1
ATOM 1439 N N . CYS A 1 201 ? -2.614 1.686 -5.020 1.00 8.76 201 CYS A N 1
ATOM 1440 C CA . CYS A 1 201 ? -1.215 1.988 -4.753 1.00 8.79 201 CYS A CA 1
ATOM 1441 C C . CYS A 1 201 ? -0.870 3.408 -4.438 1.00 9.68 201 CYS A C 1
ATOM 1442 O O . CYS A 1 201 ? 0.237 3.622 -3.951 1.00 12.37 201 CYS A O 1
ATOM 1445 N N . SER A 1 202 ? -1.752 4.341 -4.770 1.00 10.78 202 SER A N 1
ATOM 1446 C CA . SER A 1 202 ? -1.584 5.832 -4.722 1.00 10.55 202 SER A CA 1
ATOM 1447 C C . SER A 1 202 ? -1.648 6.404 -6.116 1.00 10.08 202 SER A C 1
ATOM 1448 O O . SER A 1 202 ? -0.975 5.894 -7.008 1.00 12.57 202 SER A O 1
ATOM 1451 N N . GLY A 1 203 ? -2.373 7.515 -6.254 1.00 10.37 203 GLY A N 1
ATOM 1452 C CA . GLY A 1 203 ? -2.391 8.291 -7.493 1.00 9.57 203 GLY A CA 1
ATOM 1453 C C . GLY A 1 203 ? -2.164 9.784 -7.297 1.00 9.17 203 GLY A C 1
ATOM 1454 O O . GLY A 1 203 ? -2.571 10.575 -8.154 1.00 10.31 203 GLY A O 1
ATOM 1455 N N . THR A 1 204 ? -1.511 10.171 -6.204 1.00 9.04 204 THR A N 1
ATOM 1456 C CA . THR A 1 204 ? -1.234 11.570 -5.928 1.00 8.92 204 THR A CA 1
ATOM 1457 C C . THR A 1 204 ? -0.009 12.038 -6.731 1.00 7.93 204 THR A C 1
ATOM 1458 O O . THR A 1 204 ? 0.869 11.225 -7.059 1.00 8.20 204 THR A O 1
ATOM 1462 N N . VAL A 1 205 ? 0.065 13.333 -7.029 1.00 8.88 205 VAL A N 1
ATOM 1463 C CA . VAL A 1 205 ? 1.254 13.910 -7.645 1.00 8.87 205 VAL A CA 1
ATOM 1464 C C . VAL A 1 205 ? 2.408 14.004 -6.642 1.00 8.42 205 VAL A C 1
ATOM 1465 O O . VAL A 1 205 ? 3.547 13.640 -6.959 1.00 8.99 205 VAL A O 1
ATOM 1469 N N . ALA A 1 206 ? 2.108 14.497 -5.438 1.00 9.31 206 ALA A N 1
ATOM 1470 C CA . ALA A 1 206 ? 3.053 14.538 -4.315 1.00 9.14 206 ALA A CA 1
ATOM 1471 C C . ALA A 1 206 ? 4.359 15.204 -4.786 1.00 8.76 206 ALA A C 1
ATOM 1472 O O . ALA A 1 206 ? 4.290 16.335 -5.281 1.00 10.20 206 ALA A O 1
ATOM 1474 N N . LEU A 1 207 ? 5.516 14.557 -4.644 1.00 8.64 207 LEU A N 1
ATOM 1475 C CA . LEU A 1 207 ? 6.814 15.151 -4.972 1.00 9.11 207 LEU A CA 1
ATOM 1476 C C . LEU A 1 207 ? 7.205 14.972 -6.433 1.00 8.88 207 LEU A C 1
ATOM 1477 O O . LEU A 1 207 ? 8.268 15.425 -6.827 1.00 9.59 207 LEU A O 1
ATOM 1482 N N . ASN A 1 208 ? 6.395 14.290 -7.235 1.00 8.48 208 ASN A N 1
ATOM 1483 C CA . ASN A 1 208 ? 6.814 14.009 -8.607 1.00 9.15 208 ASN A CA 1
ATOM 1484 C C . ASN A 1 208 ? 6.807 15.233 -9.526 1.00 9.36 208 ASN A C 1
ATOM 1485 O O . ASN A 1 208 ? 5.962 16.119 -9.412 1.00 10.03 208 ASN A O 1
ATOM 1490 N N . ARG A 1 209 ? 7.777 15.248 -10.430 1.00 9.10 209 ARG A N 1
ATOM 1491 C CA . ARG A 1 209 ? 7.852 16.250 -11.494 1.00 9.81 209 ARG A CA 1
ATOM 1492 C C . ARG A 1 209 ? 7.191 15.641 -12.737 1.00 10.12 209 ARG A C 1
ATOM 1493 O O . ARG A 1 209 ? 7.552 14.551 -13.176 1.00 11.10 209 ARG A O 1
ATOM 1501 N N . LEU A 1 210 ? 6.232 16.372 -13.287 1.00 10.16 210 LEU A N 1
ATOM 1502 C CA . LEU A 1 210 ? 5.443 15.925 -14.436 1.00 10.96 210 LEU A CA 1
ATOM 1503 C C . LEU A 1 210 ? 5.953 16.410 -15.782 1.00 12.40 210 LEU A C 1
ATOM 1504 O O . LEU A 1 210 ? 5.694 15.755 -16.802 1.00 15.11 210 LEU A O 1
ATOM 1509 N N . VAL A 1 211 ? 6.630 17.556 -15.768 1.00 13.47 211 VAL A N 1
ATOM 1510 C CA . VAL A 1 211 ? 7.097 18.240 -16.961 1.00 14.82 211 VAL A CA 1
ATOM 1511 C C . VAL A 1 211 ? 8.477 18.816 -16.671 1.00 14.33 211 VAL A C 1
ATOM 1512 O O . VAL A 1 211 ? 8.874 18.910 -15.499 1.00 16.30 211 VAL A O 1
ATOM 1516 N N . GLY A 1 212 ? 9.182 19.225 -17.724 1.00 16.14 212 GLY A N 1
ATOM 1517 C CA . GLY A 1 212 ? 10.532 19.776 -17.598 1.00 17.11 212 GLY A CA 1
ATOM 1518 C C . GLY A 1 212 ? 11.533 18.651 -17.654 1.00 18.15 212 GLY A C 1
ATOM 1519 O O . GLY A 1 212 ? 11.966 18.261 -18.738 1.00 20.81 212 GLY A O 1
ATOM 1520 N N . GLN A 1 213 ? 11.898 18.153 -16.472 1.00 16.95 213 GLN A N 1
ATOM 1521 C CA A GLN A 1 213 ? 12.689 16.936 -16.320 0.60 19.43 213 GLN A CA 1
ATOM 1522 C CA B GLN A 1 213 ? 12.679 16.928 -16.334 0.40 17.87 213 GLN A CA 1
ATOM 1523 C C . GLN A 1 213 ? 11.794 15.970 -15.547 1.00 14.88 213 GLN A C 1
ATOM 1524 O O . GLN A 1 213 ? 11.875 15.884 -14.314 1.00 15.02 213 GLN A O 1
ATOM 1529 N N . PRO A 1 214 ? 10.894 15.270 -16.253 1.00 14.37 214 PRO A N 1
ATOM 1530 C CA . PRO A 1 214 ? 9.943 14.453 -15.513 1.00 12.74 214 PRO A CA 1
ATOM 1531 C C . PRO A 1 214 ? 10.629 13.386 -14.654 1.00 12.43 214 PRO A C 1
ATOM 1532 O O . PRO A 1 214 ? 11.708 12.891 -14.992 1.00 14.04 214 PRO A O 1
ATOM 1536 N N . THR A 1 215 ? 10.001 13.042 -13.537 1.00 10.97 215 THR A N 1
ATOM 1537 C CA . THR A 1 215 ? 10.533 12.079 -12.588 1.00 10.52 215 THR A CA 1
ATOM 1538 C C . THR A 1 215 ? 10.911 10.760 -13.244 1.00 11.17 215 THR A C 1
ATOM 1539 O O . THR A 1 215 ? 11.930 10.171 -12.899 1.00 12.79 215 THR A O 1
ATOM 1543 N N . TYR A 1 216 ? 10.097 10.321 -14.204 1.00 11.38 216 TYR A N 1
ATOM 1544 C CA . TYR A 1 216 ? 10.489 9.231 -15.085 1.00 12.31 216 TYR A CA 1
ATOM 1545 C C . TYR A 1 216 ? 9.754 9.411 -16.412 1.00 13.45 216 TYR A C 1
ATOM 1546 O O . TYR A 1 216 ? 8.731 10.127 -16.478 1.00 13.08 216 TYR A O 1
ATOM 1555 N N . ALA A 1 217 ? 10.266 8.770 -17.460 1.00 15.61 217 ALA A N 1
ATOM 1556 C CA . ALA A 1 217 ? 9.707 8.918 -18.798 1.00 17.81 217 ALA A CA 1
ATOM 1557 C C . ALA A 1 217 ? 8.337 8.269 -18.904 1.00 17.79 217 ALA A C 1
ATOM 1558 O O . ALA A 1 217 ? 8.178 7.092 -18.590 1.00 20.15 217 ALA A O 1
ATOM 1560 N N . GLY A 1 218 ? 7.367 9.036 -19.397 1.00 17.07 218 GLY A N 1
ATOM 1561 C CA . GLY A 1 218 ? 5.996 8.563 -19.593 1.00 15.87 218 GLY A CA 1
ATOM 1562 C C . GLY A 1 218 ? 5.092 8.723 -18.381 1.00 13.93 218 GLY A C 1
ATOM 1563 O O . GLY A 1 218 ? 3.959 8.218 -18.392 1.00 14.41 218 GLY A O 1
ATOM 1564 N N . ILE A 1 219 ? 5.557 9.471 -17.371 1.00 13.28 219 ILE A N 1
ATOM 1565 C CA . ILE A 1 219 ? 4.805 9.612 -16.129 1.00 11.97 219 ILE A CA 1
ATOM 1566 C C . ILE A 1 219 ? 3.395 10.180 -16.330 1.00 11.77 219 ILE A C 1
ATOM 1567 O O . ILE A 1 219 ? 2.444 9.697 -15.715 1.00 12.36 219 ILE A O 1
ATOM 1572 N N . VAL A 1 220 ? 3.248 11.213 -17.167 1.00 12.08 220 VAL A N 1
ATOM 1573 C CA . VAL A 1 220 ? 1.931 11.797 -17.357 1.00 12.83 220 VAL A CA 1
ATOM 1574 C C . VAL A 1 220 ? 0.933 10.758 -17.923 1.00 12.65 220 VAL A C 1
ATOM 1575 O O . VAL A 1 220 ? -0.190 10.630 -17.462 1.00 14.64 220 VAL A O 1
ATOM 1579 N N . ASP A 1 221 ? 1.344 10.067 -18.987 1.00 13.64 221 ASP A N 1
ATOM 1580 C CA . ASP A 1 221 ? 0.520 9.033 -19.594 1.00 13.81 221 ASP A CA 1
ATOM 1581 C C . ASP A 1 221 ? 0.137 7.954 -18.591 1.00 13.56 221 ASP A C 1
ATOM 1582 O O . ASP A 1 221 ? -1.021 7.507 -18.582 1.00 14.66 221 ASP A O 1
ATOM 1587 N N . ASP A 1 222 ? 1.092 7.548 -17.745 1.00 12.54 222 ASP A N 1
ATOM 1588 C CA . ASP A 1 222 ? 0.818 6.548 -16.718 1.00 12.52 222 ASP A CA 1
ATOM 1589 C C . ASP A 1 222 ? -0.311 7.008 -15.766 1.00 11.93 222 ASP A C 1
ATOM 1590 O O . ASP A 1 222 ? -1.263 6.257 -15.504 1.00 12.92 222 ASP A O 1
ATOM 1595 N N . TYR A 1 223 ? -0.209 8.220 -15.227 1.00 10.76 223 TYR A N 1
ATOM 1596 C CA . TYR A 1 223 ? -1.247 8.733 -14.316 1.00 11.14 223 TYR A CA 1
ATOM 1597 C C . TYR A 1 223 ? -2.628 8.692 -14.937 1.00 11.82 223 TYR A C 1
ATOM 1598 O O . TYR A 1 223 ? -3.599 8.262 -14.359 1.00 12.34 223 TYR A O 1
ATOM 1607 N N A ARG A 1 224 ? -2.742 9.192 -16.164 0.50 14.57 224 ARG A N 1
ATOM 1608 N N B ARG A 1 224 ? -2.661 9.172 -16.189 0.50 13.54 224 ARG A N 1
ATOM 1609 C CA A ARG A 1 224 ? -4.075 9.259 -16.809 0.50 15.14 224 ARG A CA 1
ATOM 1610 C CA B ARG A 1 224 ? -3.890 9.269 -17.012 0.50 14.30 224 ARG A CA 1
ATOM 1611 C C A ARG A 1 224 ? -4.613 7.862 -17.176 0.50 14.88 224 ARG A C 1
ATOM 1612 C C B ARG A 1 224 ? -4.553 7.907 -17.168 0.50 14.12 224 ARG A C 1
ATOM 1613 O O A ARG A 1 224 ? -5.816 7.619 -17.070 0.50 15.52 224 ARG A O 1
ATOM 1614 O O B ARG A 1 224 ? -5.758 7.752 -16.921 0.50 14.71 224 ARG A O 1
ATOM 1629 N N . ALA A 1 225 ? -3.734 6.930 -17.534 1.00 15.93 225 ALA A N 1
ATOM 1630 C CA . ALA A 1 225 ? -4.165 5.526 -17.716 1.00 15.56 225 ALA A CA 1
ATOM 1631 C C . ALA A 1 225 ? -4.678 4.955 -16.383 1.00 14.04 225 ALA A C 1
ATOM 1632 O O . ALA A 1 225 ? -5.717 4.293 -16.325 1.00 12.91 225 ALA A O 1
ATOM 1634 N N . THR A 1 226 ? -3.986 5.282 -15.295 1.00 12.62 226 THR A N 1
ATOM 1635 C CA . THR A 1 226 ? -4.379 4.793 -13.975 1.00 11.38 226 THR A CA 1
ATOM 1636 C C . THR A 1 226 ? -5.707 5.355 -13.463 1.00 11.63 226 THR A C 1
ATOM 1637 O O . THR A 1 226 ? -6.528 4.605 -12.915 1.00 10.99 226 THR A O 1
ATOM 1641 N N . PHE A 1 227 ? -5.953 6.657 -13.663 1.00 11.75 227 PHE A N 1
ATOM 1642 C CA . PHE A 1 227 ? -7.239 7.205 -13.212 1.00 12.34 227 PHE A CA 1
ATOM 1643 C C . PHE A 1 227 ? -8.406 6.523 -13.926 1.00 12.18 227 PHE A C 1
ATOM 1644 O O . PHE A 1 227 ? -9.420 6.169 -13.336 1.00 12.62 227 PHE A O 1
ATOM 1652 N N . ALA A 1 228 ? -8.268 6.360 -15.241 1.00 12.51 228 ALA A N 1
ATOM 1653 C CA . ALA A 1 228 ? -9.317 5.689 -16.038 1.00 12.78 228 ALA A CA 1
ATOM 1654 C C . ALA A 1 228 ? -9.502 4.234 -15.622 1.00 12.04 228 ALA A C 1
ATOM 1655 O O . ALA A 1 228 ? -10.636 3.760 -15.469 1.00 13.23 228 ALA A O 1
ATOM 1657 N N . LYS A 1 229 ? -8.398 3.523 -15.447 1.00 11.77 229 LYS A N 1
ATOM 1658 C CA . LYS A 1 229 ? -8.431 2.122 -15.021 1.00 12.81 229 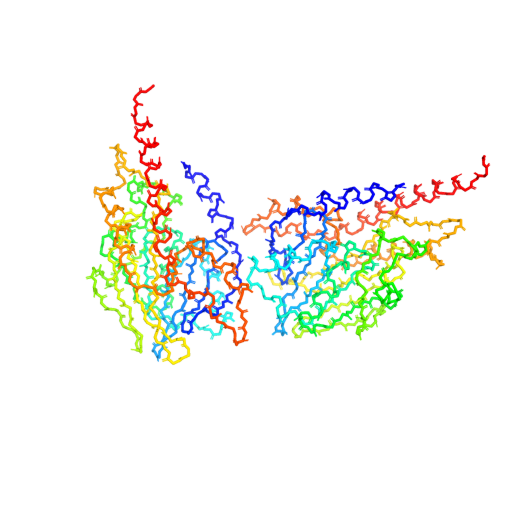LYS A CA 1
ATOM 1659 C C . LYS A 1 229 ? -9.152 1.987 -13.678 1.00 11.65 229 LYS A C 1
ATOM 1660 O O . LYS A 1 229 ? -10.039 1.136 -13.523 1.00 13.49 229 LYS A O 1
ATOM 1666 N N . ALA A 1 230 ? -8.825 2.858 -12.737 1.00 11.93 230 ALA A N 1
ATOM 1667 C CA . ALA A 1 230 ? -9.437 2.824 -11.425 1.00 12.36 230 ALA A CA 1
ATOM 1668 C C . ALA A 1 230 ? -10.945 3.018 -11.487 1.00 13.31 230 ALA A C 1
ATOM 1669 O O . ALA A 1 230 ? -11.693 2.315 -10.798 1.00 15.17 230 ALA A O 1
ATOM 1671 N N . LYS A 1 231 ? -11.389 3.952 -12.324 1.00 14.10 231 LYS A N 1
ATOM 1672 C CA . LYS A 1 231 ? -12.821 4.215 -12.431 1.00 16.02 231 LYS A CA 1
ATOM 1673 C C . LYS A 1 231 ? -13.588 3.023 -13.019 1.00 16.10 231 LYS A C 1
ATOM 1674 O O . LYS A 1 231 ? -14.808 2.908 -12.820 1.00 19.28 231 LYS A O 1
ATOM 1680 N N . ALA A 1 232 ? -12.907 2.176 -13.792 1.00 16.40 232 ALA A N 1
ATOM 1681 C CA . ALA A 1 232 ? -13.549 1.034 -14.445 1.00 17.36 232 ALA A CA 1
ATOM 1682 C C . ALA A 1 232 ? -13.520 -0.267 -13.638 1.00 17.29 232 ALA A C 1
ATOM 1683 O O . ALA A 1 232 ? -14.187 -1.233 -14.023 1.00 21.04 232 ALA A O 1
ATOM 1685 N N . MET A 1 233 ? -12.794 -0.304 -12.515 1.00 17.56 233 MET A N 1
ATOM 1686 C CA . MET A 1 233 ? -12.646 -1.531 -11.754 1.00 16.78 233 MET A CA 1
ATOM 1687 C C . MET A 1 233 ? -13.823 -1.754 -10.823 1.00 16.73 233 MET A C 1
ATOM 1688 O O . MET A 1 233 ? -14.268 -0.839 -10.170 1.00 19.45 233 MET A O 1
ATOM 1693 N N . LYS A 1 234 ? -14.258 -3.003 -10.718 1.00 17.25 234 LYS A N 1
ATOM 1694 C CA . LYS A 1 234 ? -15.355 -3.397 -9.835 1.00 17.40 234 LYS A CA 1
ATOM 1695 C C . LYS A 1 234 ? -14.788 -3.769 -8.465 1.00 16.30 234 LYS A C 1
ATOM 1696 O O . LYS A 1 234 ? -14.281 -4.865 -8.253 1.00 20.10 234 LYS A O 1
ATOM 1700 N N . ILE A 1 235 ? -14.852 -2.813 -7.551 1.00 12.66 235 ILE A N 1
ATOM 1701 C CA . ILE A 1 235 ? -14.209 -2.926 -6.222 1.00 12.50 235 ILE A CA 1
ATOM 1702 C C . ILE A 1 235 ? -15.179 -2.500 -5.148 1.00 11.82 235 ILE A C 1
ATOM 1703 O O . ILE A 1 235 ? -15.717 -1.396 -5.194 1.00 13.41 235 ILE A O 1
ATOM 1708 N N . ASP A 1 236 ? -15.374 -3.374 -4.161 1.00 9.83 236 ASP A N 1
ATOM 1709 C CA . ASP A 1 236 ? -16.272 -3.117 -3.029 1.00 10.14 236 ASP A CA 1
ATOM 1710 C C . ASP A 1 236 ? -15.625 -2.314 -1.900 1.00 9.53 236 ASP A C 1
ATOM 1711 O O . ASP A 1 236 ? -16.301 -1.498 -1.267 1.00 10.85 236 ASP A O 1
ATOM 1716 N N . VAL A 1 237 ? -14.334 -2.579 -1.643 1.00 9.11 237 VAL A N 1
ATOM 1717 C CA . VAL A 1 237 ? -13.610 -2.032 -0.495 1.00 8.60 237 VAL A CA 1
ATOM 1718 C C . VAL A 1 237 ? -12.333 -1.380 -1.007 1.00 8.00 237 VAL A C 1
ATOM 1719 O O . VAL A 1 237 ? -11.409 -2.080 -1.420 1.00 8.95 237 VAL A O 1
ATOM 1723 N N . LEU A 1 238 ? -12.279 -0.052 -0.931 1.00 7.47 238 LEU A N 1
ATOM 1724 C CA . LEU A 1 238 ? -11.083 0.701 -1.291 1.00 7.66 238 LEU A CA 1
ATOM 1725 C C . LEU A 1 238 ? -10.178 0.822 -0.069 1.00 7.29 238 LEU A C 1
ATOM 1726 O O . LEU A 1 238 ? -10.58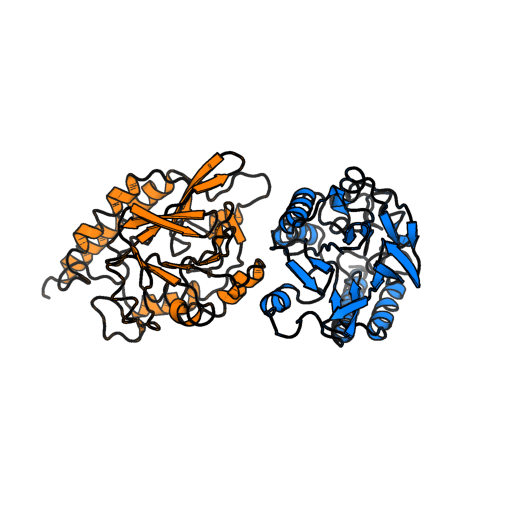1 1.347 0.970 1.00 7.55 238 LEU A O 1
ATOM 1731 N N . LEU A 1 239 ? -8.929 0.376 -0.222 1.00 6.67 239 LEU A N 1
ATOM 1732 C CA . LEU A 1 239 ? -7.861 0.599 0.751 1.00 7.19 239 LEU A CA 1
ATOM 1733 C C . LEU A 1 239 ? -6.726 1.298 0.017 1.00 7.16 239 LEU A C 1
ATOM 1734 O O . LEU A 1 239 ? -6.718 1.450 -1.195 1.00 7.90 239 LEU A O 1
ATOM 1739 N N . GLY A 1 240 ? -5.716 1.728 0.758 1.00 8.53 240 GLY A N 1
ATOM 1740 C CA . GLY A 1 240 ? -4.597 2.421 0.169 1.00 8.69 240 GLY A CA 1
ATOM 1741 C C . GLY A 1 240 ? -3.468 2.595 1.155 1.00 7.71 240 GLY A C 1
ATOM 1742 O O . GLY A 1 240 ? -3.584 2.217 2.319 1.00 7.77 240 GLY A O 1
ATOM 1743 N N . PRO A 1 241 ? -2.350 3.194 0.708 1.00 8.13 241 PRO A N 1
ATOM 1744 C CA . PRO A 1 241 ? -1.148 3.220 1.552 1.00 8.42 241 PRO A CA 1
ATOM 1745 C C . PRO A 1 241 ? -1.090 4.391 2.533 1.00 6.58 241 PRO A C 1
ATOM 1746 O O . PRO A 1 241 ? -0.172 4.442 3.349 1.00 6.44 241 PRO A O 1
ATOM 1750 N N . HIS A 1 242 ? -2.086 5.285 2.479 1.00 7.07 242 HIS A N 1
ATOM 1751 C CA . HIS A 1 242 ? -2.303 6.317 3.482 1.00 7.09 242 HIS A CA 1
ATOM 1752 C C . HIS A 1 242 ? -3.778 6.257 3.838 1.00 7.50 242 HIS A C 1
ATOM 1753 O O . HIS A 1 242 ? -4.619 6.084 2.946 1.00 8.07 242 HIS A O 1
ATOM 1760 N N . PRO A 1 243 ? -4.121 6.438 5.127 1.00 8.01 243 PRO A N 1
ATOM 1761 C CA . PRO A 1 243 ? -5.530 6.301 5.523 1.00 9.38 243 PRO A CA 1
ATOM 1762 C C . PRO A 1 243 ? -6.470 7.322 4.884 1.00 8.97 243 PRO A C 1
ATOM 1763 O O . PRO A 1 243 ? -7.654 7.053 4.735 1.00 9.77 243 PRO A O 1
ATOM 1767 N N A GLU A 1 244 ? -5.910 8.469 4.507 0.50 11.05 244 GLU A N 1
ATOM 1768 N N B GLU A 1 244 ? -5.955 8.486 4.485 0.50 12.87 244 GLU A N 1
ATOM 1769 C CA A GLU A 1 244 ? -6.629 9.529 3.813 0.50 12.08 244 GLU A CA 1
ATOM 1770 C CA B GLU A 1 244 ? -6.792 9.513 3.829 0.50 14.02 244 GLU A CA 1
ATOM 1771 C C A GLU A 1 244 ? -7.237 9.086 2.485 0.50 12.06 244 GLU A C 1
ATOM 1772 C C B GLU A 1 244 ? -7.163 9.167 2.374 0.50 13.88 244 GLU A C 1
ATOM 1773 O O A GLU A 1 244 ? -8.277 9.632 2.079 0.50 12.24 244 GLU A O 1
ATOM 1774 O O B GLU A 1 244 ? -7.917 9.894 1.721 0.50 14.46 244 GLU A O 1
ATOM 1785 N N . VAL A 1 245 ? -6.647 8.067 1.848 1.00 11.14 245 VAL A N 1
ATOM 1786 C CA . VAL A 1 245 ? -7.153 7.527 0.566 1.00 10.48 245 VAL A CA 1
ATOM 1787 C C . VAL A 1 245 ? -8.620 7.093 0.697 1.00 10.84 245 VAL A C 1
ATOM 1788 O O . VAL A 1 245 ? -9.386 7.196 -0.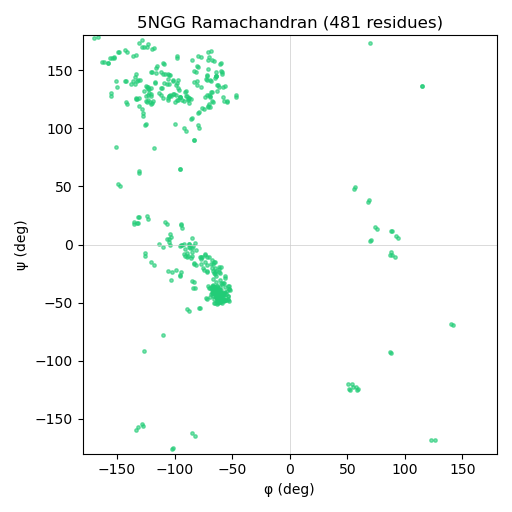255 1.00 13.31 245 VAL A O 1
ATOM 1792 N N . TYR A 1 246 ? -8.997 6.577 1.869 1.00 9.10 246 TYR A N 1
ATOM 1793 C CA . TYR A 1 246 ? -10.290 5.948 2.056 1.00 8.60 246 TYR A CA 1
ATOM 1794 C C . TYR A 1 246 ? -10.982 6.374 3.342 1.00 8.87 246 TYR A C 1
ATOM 1795 O O . TYR A 1 246 ? -11.919 5.719 3.764 1.00 9.70 246 TYR A O 1
ATOM 1804 N N . GLY A 1 247 ? -10.567 7.476 3.952 1.00 9.19 247 GLY A N 1
ATOM 1805 C CA . GLY A 1 247 ? -11.235 7.970 5.140 1.00 10.68 247 GLY A CA 1
ATOM 1806 C C . GLY A 1 247 ? -11.277 6.928 6.243 1.00 9.53 247 GLY A C 1
ATOM 1807 O O . GLY A 1 247 ? -12.310 6.693 6.844 1.00 10.41 247 GLY A O 1
ATOM 1808 N N . MET A 1 248 ? -10.114 6.338 6.524 1.00 8.95 248 MET A N 1
ATOM 1809 C CA . MET A 1 248 ? -10.033 5.216 7.454 1.00 8.20 248 MET A CA 1
ATOM 1810 C C . MET A 1 248 ? -10.593 5.515 8.846 1.00 8.62 248 MET A C 1
ATOM 1811 O O . MET A 1 248 ? -11.370 4.725 9.375 1.00 9.35 248 MET A O 1
ATOM 1816 N N . GLN A 1 249 ? -10.200 6.647 9.426 1.00 9.41 249 GLN A N 1
ATOM 1817 C CA . GLN A 1 249 ? -10.497 6.896 10.825 1.00 11.11 249 GLN A CA 1
ATOM 1818 C C . GLN A 1 249 ? -12.009 7.045 11.014 1.00 11.47 249 GLN A C 1
ATOM 1819 O O . GLN A 1 249 ? -12.593 6.579 12.000 1.00 13.03 249 GLN A O 1
ATOM 1825 N N . ALA A 1 250 ? -12.649 7.737 10.090 1.00 12.39 250 ALA A N 1
ATOM 1826 C CA . ALA A 1 250 ? -14.104 7.924 10.149 1.00 14.40 250 ALA A CA 1
ATOM 1827 C C . ALA A 1 250 ? -14.854 6.605 10.035 1.00 12.75 250 ALA A C 1
ATOM 1828 O O . ALA A 1 250 ? -15.877 6.402 10.693 1.00 15.30 250 ALA A O 1
ATOM 1830 N N . LYS A 1 251 ? -14.365 5.711 9.189 1.00 11.14 251 LYS A N 1
ATOM 1831 C CA . LYS A 1 251 ? -14.965 4.381 9.063 1.00 11.21 251 LYS A CA 1
ATOM 1832 C C . LYS A 1 251 ? -14.752 3.524 10.309 1.00 11.44 251 LYS A C 1
ATOM 1833 O O . LYS A 1 251 ? -15.677 2.867 10.778 1.00 12.58 251 LYS A O 1
ATOM 1839 N N . ARG A 1 252 ? -13.545 3.561 10.866 1.00 11.45 252 ARG A N 1
ATOM 1840 C CA . ARG A 1 252 ? -13.264 2.787 12.082 1.00 12.40 252 ARG A CA 1
ATOM 1841 C C . ARG A 1 252 ? -14.243 3.166 13.204 1.00 13.78 252 ARG A C 1
ATOM 1842 O O . ARG A 1 252 ? -14.737 2.304 13.927 1.00 13.75 252 ARG A O 1
ATOM 1850 N N . ALA A 1 253 ? -14.523 4.456 13.317 1.00 12.84 253 ALA A N 1
ATOM 1851 C CA . ALA A 1 253 ? -15.469 4.981 14.298 1.00 15.76 253 ALA A CA 1
ATOM 1852 C C . ALA A 1 253 ? -16.883 4.433 14.153 1.00 16.23 253 ALA A C 1
ATOM 1853 O O . ALA A 1 253 ? -17.618 4.273 15.144 1.00 20.95 253 ALA A O 1
ATOM 1855 N N . GLU A 1 254 ? -17.275 4.155 12.918 1.00 14.38 254 GLU A N 1
ATOM 1856 C CA . GLU A 1 254 ? -18.601 3.619 12.657 1.00 14.65 254 GLU A CA 1
ATOM 1857 C C . GLU A 1 254 ? -18.705 2.091 12.797 1.00 15.60 254 GLU A C 1
ATOM 1858 O O . GLU A 1 254 ? -19.789 1.556 12.640 1.00 20.00 254 GLU A O 1
ATOM 1861 N N . MET A 1 255 ? -17.604 1.377 13.077 1.00 15.44 255 MET A N 1
ATOM 1862 C CA . MET A 1 255 ? -17.662 -0.086 13.272 1.00 16.97 255 MET A CA 1
ATOM 1863 C C . MET A 1 255 ? -18.400 -0.443 14.548 1.00 19.27 255 MET A C 1
ATOM 1864 O O . MET A 1 255 ? -18.115 0.100 15.599 1.00 21.98 255 MET A O 1
ATOM 1869 N N . LYS A 1 256 ? -19.344 -1.366 14.442 1.00 24.03 256 LYS A N 1
ATOM 1870 C CA . LYS A 1 256 ? -20.131 -1.809 15.589 1.00 28.46 256 LYS A CA 1
ATOM 1871 C C . LYS A 1 256 ? -20.545 -3.239 15.331 1.00 31.78 256 LYS A C 1
ATOM 1872 O O . LYS A 1 256 ? -20.887 -3.600 14.190 1.00 30.08 256 LYS A O 1
ATOM 1874 N N . ASP A 1 257 ? -20.520 -4.048 16.388 1.00 34.22 257 ASP A N 1
ATOM 1875 C CA . ASP A 1 257 ? -20.947 -5.438 16.307 1.00 35.94 257 ASP A CA 1
ATOM 1876 C C . ASP A 1 257 ? -22.373 -5.488 15.794 1.00 35.71 257 ASP A C 1
ATOM 1877 O O . ASP A 1 257 ? -23.254 -4.835 16.353 1.00 39.71 257 ASP A O 1
ATOM 1879 N N . GLY A 1 258 ? -22.573 -6.219 14.700 1.00 29.36 258 GLY A N 1
ATOM 1880 C CA . GLY A 1 258 ? -23.891 -6.394 14.099 1.00 29.54 258 GLY A CA 1
ATOM 1881 C C . GLY A 1 258 ? -24.314 -5.347 13.082 1.00 26.35 258 GLY A C 1
ATOM 1882 O O . GLY A 1 258 ? -25.364 -5.497 12.476 1.00 28.81 258 GLY A O 1
ATOM 1883 N N . ALA A 1 259 ? -23.525 -4.284 12.906 1.00 23.49 259 ALA A N 1
ATOM 1884 C CA . ALA A 1 259 ? -23.822 -3.248 11.927 1.00 20.35 259 ALA A CA 1
ATOM 1885 C C . ALA A 1 259 ? -23.013 -3.498 10.663 1.00 18.69 259 ALA A C 1
ATOM 1886 O O . ALA A 1 259 ? -21.997 -4.186 10.707 1.00 22.50 259 ALA A O 1
ATOM 1888 N N . PRO A 1 260 ? -23.408 -2.885 9.533 1.00 14.60 260 PRO A N 1
ATOM 1889 C CA . PRO A 1 260 ? -22.666 -3.168 8.296 1.00 12.67 260 PRO A CA 1
ATOM 1890 C C . PRO A 1 260 ? -21.214 -2.696 8.390 1.00 12.66 260 PRO A C 1
ATOM 1891 O O . PRO A 1 260 ? -20.922 -1.699 9.061 1.00 15.25 260 PRO A O 1
ATOM 1895 N N . ASN A 1 261 ? -20.316 -3.398 7.717 1.00 11.16 261 ASN A N 1
ATOM 1896 C CA . ASN A 1 261 ? -18.912 -3.025 7.747 1.00 11.13 261 ASN A CA 1
ATOM 1897 C C . ASN A 1 261 ? -18.764 -1.721 6.946 1.00 10.64 261 ASN A C 1
ATOM 1898 O O . ASN A 1 261 ? -19.045 -1.692 5.743 1.00 9.96 261 ASN A O 1
ATOM 1903 N N . PRO A 1 262 ? -18.309 -0.636 7.597 1.00 10.40 262 PRO A N 1
ATOM 1904 C CA . PRO A 1 262 ? -18.283 0.677 6.925 1.00 10.84 262 PRO A CA 1
ATOM 1905 C C . PRO A 1 262 ? -17.205 0.806 5.840 1.00 9.08 262 PRO A C 1
ATOM 1906 O O . PRO A 1 262 ? -17.187 1.793 5.090 1.00 10.32 262 PRO A O 1
ATOM 1910 N N . PHE A 1 263 ? -16.287 -0.173 5.777 1.00 8.79 263 PHE A N 1
ATOM 1911 C CA . PHE A 1 263 ? -15.273 -0.165 4.718 1.00 8.49 263 PHE A CA 1
ATOM 1912 C C . PHE A 1 263 ? -15.798 -0.630 3.367 1.00 8.64 263 PHE A C 1
ATOM 1913 O O . PHE A 1 263 ? -15.140 -0.455 2.344 1.00 8.94 263 PHE A O 1
ATOM 1921 N N . ILE A 1 264 ? -17.019 -1.190 3.349 1.00 8.65 264 ILE A N 1
ATOM 1922 C CA . ILE A 1 264 ? -17.670 -1.555 2.096 1.00 9.32 264 ILE A CA 1
ATOM 1923 C C . ILE A 1 264 ? -18.380 -0.316 1.534 1.00 9.37 264 ILE A C 1
ATOM 1924 O O . ILE A 1 264 ? -19.410 0.120 2.066 1.00 11.81 264 ILE A O 1
ATOM 1929 N N . LYS A 1 265 ? -17.835 0.225 0.443 1.00 9.73 265 LYS A N 1
ATOM 1930 C CA . LYS A 1 265 ? -18.347 1.431 -0.225 1.00 10.50 265 LYS A CA 1
ATOM 1931 C C . LYS A 1 265 ? -17.982 1.282 -1.711 1.00 10.52 265 LYS A C 1
ATOM 1932 O O . LYS A 1 265 ? -16.947 1.769 -2.152 1.00 10.89 265 LYS A O 1
ATOM 1937 N N . PRO A 1 266 ? -18.808 0.554 -2.487 1.00 11.26 266 PRO A N 1
ATOM 1938 C CA . PRO A 1 266 ? -18.386 0.173 -3.856 1.00 12.34 266 PRO A CA 1
ATOM 1939 C C . PRO A 1 266 ? -18.218 1.280 -4.893 1.00 12.77 266 PRO A C 1
ATOM 1940 O O . PRO A 1 266 ? -17.567 1.059 -5.915 1.00 15.58 266 PRO A O 1
ATOM 1944 N N . GLY A 1 267 ? -18.771 2.458 -4.629 1.00 13.51 267 GLY A N 1
ATOM 1945 C CA . GLY A 1 267 ? -18.582 3.606 -5.538 1.00 13.71 267 GLY A CA 1
ATOM 1946 C C . GLY A 1 267 ? -17.387 4.490 -5.188 1.00 13.54 267 GLY A C 1
ATOM 1947 O O . GLY A 1 267 ? -17.114 5.490 -5.863 1.00 13.76 267 GLY A O 1
ATOM 1948 N N . GLU A 1 268 ? -16.655 4.138 -4.137 1.00 11.73 268 GLU A N 1
ATOM 1949 C CA . GLU A 1 268 ? -15.662 5.064 -3.613 1.00 11.69 268 GLU A CA 1
ATOM 1950 C C . GLU A 1 268 ? -14.450 5.238 -4.499 1.00 11.84 268 GLU A C 1
ATOM 1951 O O . GLU A 1 268 ? -13.917 6.346 -4.583 1.00 12.32 268 GLU A O 1
ATOM 1957 N N . LEU A 1 269 ? -14.007 4.184 -5.172 1.00 11.46 269 LEU A N 1
ATOM 1958 C CA . LEU A 1 269 ? -12.845 4.312 -6.017 1.00 12.27 269 LEU A CA 1
ATOM 1959 C C . LEU A 1 269 ? -13.147 5.242 -7.213 1.00 12.11 269 LEU A C 1
ATOM 1960 O O . LEU A 1 269 ? -12.297 6.041 -7.588 1.00 12.94 269 LEU A O 1
ATOM 1965 N N . VAL A 1 270 ? -14.362 5.191 -7.770 1.00 12.50 270 VAL A N 1
ATOM 1966 C CA . VAL A 1 270 ? -14.737 6.155 -8.809 1.00 13.21 270 VAL A CA 1
ATOM 1967 C C . VAL A 1 270 ? -14.662 7.588 -8.274 1.00 12.81 270 VAL A C 1
ATOM 1968 O O . VAL A 1 270 ? -14.093 8.464 -8.933 1.00 14.15 270 VAL A O 1
ATOM 1972 N N . THR A 1 271 ? -15.234 7.852 -7.111 1.00 13.38 271 THR A N 1
ATOM 1973 C CA . THR A 1 271 ? -15.206 9.193 -6.531 1.00 13.64 271 THR A CA 1
ATOM 1974 C C . THR A 1 271 ? -13.762 9.657 -6.247 1.00 13.32 271 THR A C 1
ATOM 1975 O O . THR A 1 271 ? -13.369 10.798 -6.547 1.00 13.53 271 THR A O 1
ATOM 1979 N N . TYR A 1 272 ? -12.987 8.761 -5.656 1.00 12.13 272 TYR A N 1
ATOM 1980 C CA . TYR A 1 272 ? -11.617 9.111 -5.279 1.00 12.00 272 TYR A CA 1
ATOM 1981 C C . TYR A 1 272 ? -10.738 9.362 -6.512 1.00 11.90 272 TYR A C 1
ATOM 1982 O O . TYR A 1 272 ? -9.998 10.351 -6.569 1.00 12.08 272 TYR A O 1
ATOM 1991 N N . ALA A 1 273 ? -10.847 8.491 -7.518 1.00 11.44 273 ALA A N 1
ATOM 1992 C CA . ALA A 1 273 ? -10.077 8.658 -8.757 1.00 12.71 273 ALA A CA 1
ATOM 1993 C C . ALA A 1 273 ? -10.462 9.953 -9.477 1.00 12.54 273 ALA A C 1
ATOM 1994 O O . ALA A 1 273 ? -9.603 10.591 -10.094 1.00 13.09 273 ALA A O 1
ATOM 1996 N N . THR A 1 274 ? -11.739 10.331 -9.413 1.00 12.72 274 THR A N 1
ATOM 1997 C CA . THR A 1 274 ? -12.169 11.605 -9.973 1.00 14.69 274 THR A CA 1
ATOM 1998 C C . THR A 1 274 ? -11.486 12.763 -9.232 1.00 14.00 274 THR A C 1
ATOM 1999 O O . THR A 1 274 ? -10.967 13.696 -9.862 1.00 14.83 274 THR A O 1
ATOM 2003 N N . SER A 1 275 ? -11.463 12.725 -7.907 1.00 13.57 275 SER A N 1
ATOM 2004 C CA . SER A 1 275 ? -10.770 13.773 -7.143 1.00 13.67 275 SER A CA 1
ATOM 2005 C C . SER A 1 275 ? -9.277 13.808 -7.491 1.00 12.39 275 SER A C 1
ATOM 2006 O O . SER A 1 275 ? -8.702 14.892 -7.614 1.00 12.94 275 SER A O 1
ATOM 2009 N N . LEU A 1 276 ? -8.649 12.643 -7.640 1.00 11.85 276 LEU A N 1
ATOM 2010 C CA . LEU A 1 276 ? -7.251 12.594 -8.061 1.00 11.89 276 LEU A CA 1
ATOM 2011 C C . LEU A 1 276 ? -6.993 13.173 -9.439 1.00 12.50 276 LEU A C 1
ATOM 2012 O O . LEU A 1 276 ? -5.993 13.875 -9.650 1.00 11.99 276 LEU A O 1
ATOM 2017 N N . SER A 1 277 ? -7.872 12.877 -10.387 1.00 12.32 277 SER A N 1
ATOM 2018 C CA A SER A 1 277 ? -7.716 13.374 -11.751 0.70 14.29 277 SER A CA 1
ATOM 2019 C CA B SER A 1 277 ? -7.687 13.372 -11.751 0.30 12.45 277 SER A CA 1
ATOM 2020 C C . SER A 1 277 ? -7.836 14.905 -11.795 1.00 13.64 277 SER A C 1
ATOM 2021 O O . SER A 1 277 ? -7.094 15.610 -12.513 1.00 14.82 277 SER A O 1
ATOM 2026 N N . GLU A 1 278 ? -8.762 15.432 -11.004 1.00 13.83 278 GLU A N 1
ATOM 2027 C CA . GLU A 1 278 ? -8.946 16.868 -10.938 1.00 15.45 278 GLU A CA 1
ATOM 2028 C C . GLU A 1 278 ? -7.722 17.551 -10.315 1.00 13.90 278 GLU A C 1
ATOM 2029 O O . GLU A 1 278 ? -7.241 18.562 -10.813 1.00 15.39 278 GLU A O 1
ATOM 2035 N N . ASP A 1 279 ? -7.171 16.960 -9.260 1.00 13.68 279 ASP A N 1
ATOM 2036 C CA . ASP A 1 279 ? -5.963 17.523 -8.681 1.00 12.91 279 ASP A CA 1
ATOM 2037 C C . ASP A 1 279 ? -4.776 17.381 -9.645 1.00 12.58 279 ASP A C 1
ATOM 2038 O O . ASP A 1 279 ? -3.927 18.280 -9.709 1.00 12.97 279 ASP A O 1
ATOM 2043 N N . PHE A 1 280 ? -4.706 16.264 -10.374 1.00 11.88 280 PHE A N 1
ATOM 2044 C CA . PHE A 1 280 ? -3.649 16.065 -11.354 1.00 11.45 280 PHE A CA 1
ATOM 2045 C C . PHE A 1 280 ? -3.642 17.203 -12.385 1.00 11.71 280 PHE A C 1
ATOM 2046 O O . PHE A 1 280 ? -2.599 17.800 -12.684 1.00 12.17 280 PHE A O 1
ATOM 2054 N N . ASP A 1 281 ? -4.805 17.526 -12.928 1.00 11.99 281 ASP A N 1
ATOM 2055 C CA . ASP A 1 281 ? -4.899 18.613 -13.876 1.00 12.71 281 ASP A CA 1
ATOM 2056 C C . ASP A 1 281 ? -4.393 19.940 -13.279 1.00 13.22 281 ASP A C 1
ATOM 2057 O O . ASP A 1 281 ? -3.701 20.717 -13.957 1.00 13.69 281 ASP A O 1
ATOM 2062 N N . LYS A 1 282 ? -4.763 20.214 -12.031 1.00 13.23 282 LYS A N 1
ATOM 2063 C CA . LYS A 1 282 ? -4.278 21.428 -11.333 1.00 13.91 282 LYS A CA 1
ATOM 2064 C C . LYS A 1 282 ? -2.746 21.440 -11.212 1.00 11.72 282 LYS A C 1
ATOM 2065 O O . LYS A 1 282 ? -2.084 22.448 -11.479 1.00 12.32 282 LYS A O 1
ATOM 2071 N N . GLN A 1 283 ? -2.190 20.317 -10.762 1.00 10.95 283 GLN A N 1
ATOM 2072 C CA . GLN A 1 283 ? -0.735 20.235 -10.602 1.00 11.02 283 GLN A CA 1
ATOM 2073 C C . GLN A 1 283 ? 0.009 20.298 -11.923 1.00 10.93 283 GLN A C 1
ATOM 2074 O O . GLN A 1 283 ? 1.066 20.934 -11.983 1.00 11.21 283 GLN A O 1
ATOM 2080 N N . LEU A 1 284 ? -0.512 19.649 -12.962 1.00 11.06 284 LEU A N 1
ATOM 2081 C CA . LEU A 1 284 ? 0.124 19.737 -14.280 1.00 11.52 284 LEU A CA 1
ATOM 2082 C C . LEU A 1 284 ? 0.168 21.172 -14.787 1.00 12.11 284 LEU A C 1
ATOM 2083 O O . LEU A 1 284 ? 1.191 21.640 -15.297 1.00 12.56 284 LEU A O 1
ATOM 2088 N N . ALA A 1 285 ? -0.931 21.886 -14.614 1.00 12.12 285 ALA A N 1
ATOM 2089 C CA . ALA A 1 285 ? -0.986 23.299 -15.010 1.00 13.46 285 ALA A CA 1
ATOM 2090 C C . ALA A 1 285 ? -0.004 24.135 -14.201 1.00 13.35 285 ALA A C 1
ATOM 2091 O O . ALA A 1 285 ? 0.688 24.998 -14.747 1.00 14.23 285 ALA A O 1
ATOM 2093 N N . LYS A 1 286 ? 0.075 23.872 -12.908 1.00 11.99 286 LYS A N 1
ATOM 2094 C CA . LYS A 1 286 ? 0.978 24.620 -12.043 1.00 12.22 286 LYS A CA 1
ATOM 2095 C C . LYS A 1 286 ? 2.441 24.407 -12.439 1.00 11.82 286 LYS A C 1
ATOM 2096 O O . LYS A 1 286 ? 3.236 25.358 -12.542 1.00 12.23 286 LYS A O 1
ATOM 2102 N N . GLN A 1 287 ? 2.815 23.146 -12.621 1.00 10.96 287 GLN A N 1
ATOM 2103 C CA . GLN A 1 287 ? 4.196 22.836 -13.001 1.00 10.73 287 GLN A CA 1
ATOM 2104 C C . GLN A 1 287 ? 4.536 23.347 -14.387 1.00 11.89 287 GLN A C 1
ATOM 2105 O O . GLN A 1 287 ? 5.659 23.776 -14.623 1.00 12.45 287 GLN A O 1
ATOM 2111 N N . THR A 1 288 ? 3.575 23.297 -15.307 1.00 11.87 288 THR A N 1
ATOM 2112 C CA . THR A 1 288 ? 3.785 23.836 -16.643 1.00 13.75 288 THR A CA 1
ATOM 2113 C C . THR A 1 288 ? 4.035 25.336 -16.564 1.00 14.68 288 THR A C 1
ATOM 2114 O O . THR A 1 288 ? 4.968 25.847 -17.207 1.00 14.72 288 THR A O 1
ATOM 2118 N N . ALA A 1 289 ? 3.215 26.053 -15.798 1.00 13.69 289 ALA A N 1
ATOM 2119 C CA . ALA A 1 289 ? 3.428 27.501 -15.644 1.00 14.92 289 ALA A CA 1
ATOM 2120 C C . ALA A 1 289 ? 4.784 27.813 -15.003 1.00 14.60 289 ALA A C 1
ATOM 2121 O O . ALA A 1 289 ? 5.460 28.772 -15.370 1.00 15.78 289 ALA A O 1
ATOM 2123 N N . ALA A 1 290 ? 5.188 26.993 -14.042 1.00 14.41 290 ALA A N 1
ATOM 2124 C CA . ALA A 1 290 ? 6.474 27.192 -13.349 1.00 15.14 290 ALA A CA 1
ATOM 2125 C C . ALA A 1 290 ? 7.694 26.994 -14.235 1.00 15.90 290 ALA A C 1
ATOM 2126 O O . ALA A 1 290 ? 8.751 27.523 -13.925 1.00 16.97 290 ALA A O 1
ATOM 2128 N N . LEU A 1 291 ? 7.558 26.239 -15.328 1.00 15.50 291 LEU A N 1
ATOM 2129 C CA . LEU A 1 291 ? 8.656 26.027 -16.275 1.00 17.45 291 LEU A CA 1
ATOM 2130 C C . LEU A 1 291 ? 8.966 27.261 -17.101 1.00 17.37 291 LEU A C 1
ATOM 2131 O O . LEU A 1 291 ? 10.068 27.361 -17.644 1.00 20.92 291 LEU A O 1
ATOM 2136 N N . GLU A 1 292 ? 7.996 28.165 -17.234 1.00 16.15 292 GLU A N 1
ATOM 2137 C CA . GLU A 1 292 ? 8.145 29.345 -18.057 1.00 16.96 292 GLU A CA 1
ATOM 2138 C C . GLU A 1 292 ? 9.265 30.197 -17.464 1.00 16.36 292 GLU A C 1
ATOM 2139 O O . GLU A 1 292 ? 9.370 30.356 -16.249 1.00 21.23 292 GLU A O 1
ATOM 2145 N N . LYS A 1 293 ? 10.111 30.714 -18.340 1.00 16.60 293 LYS A N 1
ATOM 2146 C CA . LYS A 1 293 ? 11.308 31.428 -17.935 1.00 18.75 293 LYS A CA 1
ATOM 2147 C C . LYS A 1 293 ? 10.918 32.806 -17.393 1.00 18.84 293 LYS A C 1
ATOM 2148 O O . LYS A 1 293 ? 10.217 33.577 -18.054 1.00 22.65 293 LYS A O 1
ATOM 2152 N N . LYS A 1 294 ? 11.385 33.097 -16.177 1.00 18.17 294 LYS A N 1
ATOM 2153 C CA . LYS A 1 294 ? 11.109 34.372 -15.494 1.00 18.02 294 LYS A CA 1
ATOM 2154 C C . LYS A 1 294 ? 12.354 34.885 -14.819 1.00 16.54 294 LYS A C 1
ATOM 2155 O O . LYS A 1 294 ? 13.350 34.151 -14.688 1.00 15.31 294 LYS A O 1
ATOM 2158 N N . GLN B 1 21 ? -14.421 38.037 39.149 0.90 21.35 21 GLN B N 1
ATOM 2159 C CA . GLN B 1 21 ? -14.886 37.256 37.959 0.90 21.03 21 GLN B CA 1
ATOM 2160 C C . GLN B 1 21 ? -16.376 37.461 37.708 0.90 20.76 21 GLN B C 1
ATOM 2161 O O . GLN B 1 21 ? -17.130 37.749 38.640 0.90 23.62 21 GLN B O 1
ATOM 2163 N N . THR B 1 22 ? -16.798 37.319 36.452 0.90 18.97 22 THR B N 1
ATOM 2164 C CA . THR B 1 22 ? -18.221 37.315 36.125 0.90 17.79 22 THR B CA 1
ATOM 2165 C C . THR B 1 22 ? -18.607 35.993 35.465 0.90 17.20 22 THR B C 1
ATOM 2166 O O . THR B 1 22 ? -17.804 35.373 34.752 0.90 16.32 22 THR B O 1
ATOM 2170 N N . ILE B 1 23 ? -19.848 35.577 35.693 0.90 17.29 23 ILE B N 1
ATOM 2171 C CA . ILE B 1 23 ? -20.375 34.368 35.053 0.90 17.51 23 ILE B CA 1
ATOM 2172 C C . ILE B 1 23 ? -20.478 34.579 33.542 0.90 17.29 23 ILE B C 1
ATOM 2173 O O . ILE B 1 23 ? -20.205 33.661 32.779 0.90 16.74 23 ILE B O 1
ATOM 2178 N N . LYS B 1 24 ? -20.851 35.787 33.107 0.90 16.62 24 LYS B N 1
ATOM 2179 C CA . LYS B 1 24 ? -20.852 36.119 31.681 0.90 16.88 24 LYS B CA 1
ATOM 2180 C C . LYS B 1 24 ? -19.494 35.828 31.038 0.90 16.77 24 LYS B C 1
ATOM 2181 O O . LYS B 1 24 ? -19.432 35.246 29.958 0.90 16.09 24 LYS B O 1
ATOM 2185 N N . ASP B 1 25 ? -18.417 36.265 31.686 1.00 16.99 25 ASP B N 1
ATOM 2186 C CA . ASP B 1 25 ? -17.079 36.048 31.155 1.00 17.85 25 ASP B CA 1
ATOM 2187 C C . ASP B 1 25 ? -16.711 34.567 31.130 1.00 16.11 25 ASP B C 1
ATOM 2188 O O . ASP B 1 25 ? -16.104 34.093 30.159 1.00 16.39 25 ASP B O 1
ATOM 2193 N N . PHE B 1 26 ? -17.073 33.843 32.184 1.00 14.97 26 PHE B N 1
ATOM 2194 C CA . PHE B 1 26 ? -16.862 32.399 32.208 1.00 15.72 26 PHE B CA 1
ATOM 2195 C C . PHE B 1 26 ? -17.533 31.745 30.993 1.00 15.69 26 PHE B C 1
ATOM 2196 O O . PHE B 1 26 ? -16.923 30.918 30.299 1.00 15.47 26 PHE B O 1
ATOM 2204 N N . LEU B 1 27 ? -18.792 32.107 30.740 1.00 16.82 27 LEU B N 1
ATOM 2205 C CA . LEU B 1 27 ? -19.531 31.555 29.588 1.00 18.49 27 LEU B CA 1
ATOM 2206 C C . LEU B 1 27 ? -18.949 31.951 28.223 1.00 18.40 27 LEU B C 1
ATOM 2207 O O . LEU B 1 27 ? -18.958 31.153 27.283 1.00 20.63 27 LEU B O 1
ATOM 2212 N N . ALA B 1 28 ? -18.473 33.186 28.120 1.00 17.37 28 ALA B N 1
ATOM 2213 C CA . ALA B 1 28 ? -17.885 33.691 26.879 1.00 19.30 28 ALA B CA 1
ATOM 2214 C C . ALA B 1 28 ? -16.642 32.892 26.524 1.00 19.48 28 ALA B C 1
ATOM 2215 O O . ALA B 1 28 ? -16.505 32.411 25.414 1.00 22.34 28 ALA B O 1
ATOM 2217 N N . VAL B 1 29 ? -15.756 32.726 27.495 1.00 19.17 29 VAL B N 1
ATOM 2218 C CA . VAL B 1 29 ? -14.537 31.944 27.304 1.00 19.83 29 VAL B CA 1
ATOM 2219 C C . VAL B 1 29 ? -14.867 30.475 27.023 1.00 20.29 29 VAL B C 1
ATOM 2220 O O . VAL B 1 29 ? -14.256 29.858 26.139 1.00 21.44 29 VAL B O 1
ATOM 2224 N N . ALA B 1 30 ? -15.846 29.916 27.743 1.00 18.85 30 ALA B N 1
ATOM 2225 C CA . ALA B 1 30 ? -16.234 28.524 27.529 1.00 22.30 30 ALA B CA 1
ATOM 2226 C C . ALA B 1 30 ? -16.726 28.274 26.091 1.00 24.42 30 ALA B C 1
ATOM 2227 O O . ALA B 1 30 ? -16.538 27.176 25.586 1.00 33.26 30 ALA B O 1
ATOM 2229 N N . MET B 1 31 ? -17.339 29.287 25.449 1.00 23.38 31 MET B N 1
ATOM 2230 C CA . MET B 1 31 ? -17.872 29.197 24.061 1.00 23.11 31 MET B CA 1
ATOM 2231 C C . MET B 1 31 ? -16.889 29.416 22.900 1.00 29.49 31 MET B C 1
ATOM 2232 O O . MET B 1 31 ? -17.213 29.072 21.761 1.00 31.57 31 MET B O 1
ATOM 2234 N N . LYS B 1 32 ? -15.712 29.982 23.165 1.00 32.56 32 LYS B N 1
ATOM 2235 C CA . LYS B 1 32 ? -14.680 30.164 22.138 1.00 34.16 32 LYS B CA 1
ATOM 2236 C C . LYS B 1 32 ? -13.499 29.232 22.410 1.00 36.02 32 LYS B C 1
ATOM 2237 O O . LYS B 1 32 ? -13.380 28.167 21.782 1.00 36.51 32 LYS B O 1
ATOM 2239 N N . LYS B 1 33 ? -12.653 29.597 23.373 1.00 31.72 33 LYS B N 1
ATOM 2240 C CA . LYS B 1 33 ? -11.415 28.863 23.608 1.00 35.36 33 LYS B CA 1
ATOM 2241 C C . LYS B 1 33 ? -11.706 27.399 23.936 1.00 32.21 33 LYS B C 1
ATOM 2242 O O . LYS B 1 33 ? -11.060 26.495 23.397 1.00 36.98 33 LYS B O 1
ATOM 2244 N N . TRP B 1 34 ? -12.709 27.173 24.785 1.00 22.44 34 TRP B N 1
ATOM 2245 C CA . TRP B 1 34 ? -12.965 25.850 25.314 1.00 15.89 34 TRP B CA 1
ATOM 2246 C C . TRP B 1 34 ? -13.664 24.874 24.365 1.00 15.25 34 TRP B C 1
ATOM 2247 O O . TRP B 1 34 ? -13.614 23.666 24.579 1.00 14.47 34 TRP B O 1
ATOM 2258 N N . THR B 1 35 ? -14.268 25.383 23.301 1.00 18.57 35 THR B N 1
ATOM 2259 C CA . THR B 1 35 ? -14.851 24.547 22.265 1.00 19.18 35 THR B CA 1
ATOM 2260 C C . THR B 1 35 ? -13.943 24.352 21.048 1.00 19.45 35 THR B C 1
ATOM 2261 O O . THR B 1 35 ? -14.307 23.580 20.158 1.00 32.51 35 THR B O 1
ATOM 2265 N N A ALA B 1 36 ? -12.802 25.048 21.015 0.60 22.82 36 ALA B N 1
ATOM 2266 N N B ALA B 1 36 ? -12.788 25.017 20.995 0.40 18.25 36 ALA B N 1
ATOM 2267 C CA A ALA B 1 36 ? -11.880 25.028 19.870 0.60 22.35 36 ALA B CA 1
ATOM 2268 C CA B ALA B 1 36 ? -11.907 24.953 19.816 0.40 18.05 36 ALA B CA 1
ATOM 2269 C C A ALA B 1 36 ? -11.202 23.659 19.755 0.60 21.92 36 ALA B C 1
ATOM 2270 C C B ALA B 1 36 ? -11.131 23.640 19.781 0.40 17.83 36 ALA B C 1
ATOM 2271 O O A ALA B 1 36 ? -11.134 22.918 20.747 0.60 20.13 36 ALA B O 1
ATOM 2272 O O B ALA B 1 36 ? -10.431 23.298 20.745 0.40 16.31 36 ALA B O 1
ATOM 2275 N N A PRO B 1 37 ? -10.689 23.315 18.556 0.60 20.15 37 PRO B N 1
ATOM 2276 N N B PRO B 1 37 ? -11.248 22.891 18.672 0.40 16.94 37 PRO B N 1
ATOM 2277 C CA A PRO B 1 37 ? -10.149 21.968 18.359 0.60 20.61 37 PRO B CA 1
ATOM 2278 C CA B PRO B 1 37 ? -10.529 21.613 18.597 0.40 17.27 37 PRO B CA 1
ATOM 2279 C C A PRO B 1 37 ? -8.755 21.795 18.887 0.60 20.21 37 PRO B C 1
ATOM 2280 C C B PRO B 1 37 ? -8.997 21.698 18.856 0.40 17.77 37 PRO B C 1
ATOM 2281 O O A PRO B 1 37 ? -7.967 22.755 18.937 0.60 19.88 37 PRO B O 1
ATOM 2282 O O B PRO B 1 37 ? -8.399 22.747 18.728 0.40 18.22 37 PRO B O 1
ATOM 2289 N N . PHE B 1 38 ? -8.429 20.561 19.269 1.00 20.62 38 PHE B N 1
ATOM 2290 C CA . PHE B 1 38 ? -7.009 20.260 19.455 1.00 19.95 38 PHE B CA 1
ATOM 2291 C C . PHE B 1 38 ? -6.821 18.814 18.982 1.00 19.48 38 PHE B C 1
ATOM 2292 O O . PHE B 1 38 ? -7.673 17.959 19.249 1.00 20.23 38 PHE B O 1
ATOM 2300 N N . GLU B 1 39 ? -5.744 18.559 18.240 1.00 18.55 39 GLU B N 1
ATOM 2301 C CA . GLU B 1 39 ? -5.487 17.223 17.736 1.00 16.33 39 GLU B CA 1
ATOM 2302 C C . GLU B 1 39 ? -5.087 16.272 18.867 1.00 14.70 39 GLU B C 1
ATOM 2303 O O . GLU B 1 39 ? -4.182 16.571 19.623 1.00 14.60 39 GLU B O 1
ATOM 2306 N N . PRO B 1 40 ? -5.750 15.105 18.974 1.00 12.95 40 PRO B N 1
ATOM 2307 C CA . PRO B 1 40 ? -5.410 14.217 20.071 1.00 11.67 40 PRO B CA 1
ATOM 2308 C C . PRO B 1 40 ? -4.038 13.581 19.927 1.00 11.39 40 PRO B C 1
ATOM 2309 O O . PRO B 1 40 ? -3.483 13.508 18.838 1.00 12.98 40 PRO B O 1
ATOM 2313 N N . PHE B 1 41 ? -3.507 13.078 21.030 1.00 10.13 41 PHE B N 1
ATOM 2314 C CA . PHE B 1 41 ? -2.150 12.509 21.015 1.00 10.34 41 PHE B CA 1
ATOM 2315 C C . PHE B 1 41 ? -1.890 11.612 22.192 1.00 9.46 41 PHE B C 1
ATOM 2316 O O . PHE B 1 41 ? -2.530 11.713 23.235 1.00 9.20 41 PHE B O 1
ATOM 2324 N N . GLN B 1 42 ? -0.926 10.724 22.017 1.00 9.32 42 GLN B N 1
ATOM 2325 C CA . GLN B 1 42 ? -0.415 9.925 23.110 1.00 9.10 42 GLN B CA 1
ATOM 2326 C C . GLN B 1 42 ? 0.495 10.804 23.975 1.00 9.09 42 GLN B C 1
ATOM 2327 O O . GLN B 1 42 ? 1.493 11.340 23.500 1.00 10.65 42 GLN B O 1
ATOM 2333 N N . LEU B 1 43 ? 0.120 10.989 25.231 1.00 8.27 43 LEU B N 1
ATOM 2334 C CA . LEU B 1 43 ? 0.795 11.925 26.125 1.00 8.57 43 LEU B CA 1
ATOM 2335 C C . LEU B 1 43 ? 1.940 11.216 26.864 1.00 9.28 43 LEU B C 1
ATOM 2336 O O . LEU B 1 43 ? 3.098 11.649 26.795 1.00 10.44 43 LEU B O 1
ATOM 2341 N N . ILE B 1 44 ? 1.627 10.120 27.561 1.00 9.23 44 ILE B N 1
ATOM 2342 C CA . ILE B 1 44 ? 2.657 9.251 28.143 1.00 9.36 44 ILE B CA 1
ATOM 2343 C C . ILE B 1 44 ? 2.085 7.858 28.307 1.00 9.83 44 ILE B C 1
ATOM 2344 O O . ILE B 1 44 ? 1.000 7.700 28.863 1.00 9.23 44 ILE B O 1
ATOM 2349 N N . ASP B 1 45 ? 2.791 6.852 27.778 1.00 10.73 45 ASP B N 1
ATOM 2350 C CA . ASP B 1 45 ? 2.431 5.455 27.973 1.00 10.34 45 ASP B CA 1
ATOM 2351 C C . ASP B 1 45 ? 0.966 5.252 27.552 1.00 9.62 45 ASP B C 1
ATOM 2352 O O . ASP B 1 45 ? 0.639 5.522 26.397 1.00 10.44 45 ASP B O 1
ATOM 2357 N N . ASN B 1 46 ? 0.097 4.811 28.460 1.00 8.57 46 ASN B N 1
ATOM 2358 C CA . ASN B 1 46 ? -1.286 4.499 28.128 1.00 8.28 46 ASN B CA 1
ATOM 2359 C C . ASN B 1 46 ? -2.260 5.668 28.380 1.00 7.41 46 ASN B C 1
ATOM 2360 O O . ASN B 1 46 ? -3.470 5.431 28.381 1.00 7.80 46 ASN B O 1
ATOM 2365 N N . ILE B 1 47 ? -1.754 6.892 28.534 1.00 7.72 47 ILE B N 1
ATOM 2366 C CA . ILE B 1 47 ? -2.555 8.107 28.711 1.00 6.89 47 ILE B CA 1
ATOM 2367 C C . ILE B 1 47 ? -2.523 8.919 27.411 1.00 6.56 47 ILE B C 1
ATOM 2368 O O . ILE B 1 47 ? -1.453 9.299 26.953 1.00 7.45 47 ILE B O 1
ATOM 2373 N N . TYR B 1 48 ? -3.720 9.229 26.917 1.00 6.30 48 TYR B N 1
ATOM 2374 C CA . TYR B 1 48 ? -3.920 9.927 25.665 1.00 7.11 48 TYR B CA 1
ATOM 2375 C C . TYR B 1 48 ? -4.774 11.173 25.910 1.00 7.20 48 TYR B C 1
ATOM 2376 O O . TYR B 1 48 ? -5.763 11.113 26.613 1.00 7.96 48 TYR B O 1
ATOM 2385 N N . TYR B 1 49 ? -4.380 12.287 25.297 1.00 6.88 49 TYR B N 1
ATOM 2386 C CA . TYR B 1 49 ? -5.140 13.535 25.348 1.00 7.36 49 TYR B CA 1
ATOM 2387 C C . TYR B 1 49 ? -6.173 13.537 24.225 1.00 7.48 49 TYR B C 1
ATOM 2388 O O . TYR B 1 49 ? -5.805 13.335 23.074 1.00 8.97 49 TYR B O 1
ATOM 2397 N N . VAL B 1 50 ? -7.446 13.756 24.576 1.00 7.36 50 VAL B N 1
ATOM 2398 C CA . VAL B 1 50 ? -8.550 13.804 23.598 1.00 8.34 50 VAL B CA 1
ATOM 2399 C C . VAL B 1 50 ? -9.445 15.024 23.830 1.00 8.25 50 VAL B C 1
ATOM 2400 O O . VAL B 1 50 ? -10.588 15.059 23.394 1.00 10.32 50 VAL B O 1
ATOM 2404 N N . GLY B 1 51 ? -8.934 16.020 24.552 1.00 8.59 51 GLY B N 1
ATOM 2405 C CA . GLY B 1 51 ? -9.691 17.229 24.873 1.00 9.44 51 GLY B CA 1
ATOM 2406 C C . GLY B 1 51 ? -9.705 18.275 23.767 1.00 9.71 51 GLY B C 1
ATOM 2407 O O . GLY B 1 51 ? -9.392 18.024 22.604 1.00 11.96 51 GLY B O 1
ATOM 2408 N N . THR B 1 52 ? -10.105 19.465 24.163 1.00 10.19 52 THR B N 1
ATOM 2409 C CA . THR B 1 52 ? -10.174 20.617 23.265 1.00 11.30 52 THR B CA 1
ATOM 2410 C C . THR B 1 52 ? -8.941 21.506 23.510 1.00 11.62 52 THR B C 1
ATOM 2411 O O . THR B 1 52 ? -8.055 21.191 24.298 1.00 11.63 52 THR B O 1
ATOM 2415 N N . ASP B 1 53 ? -8.891 22.663 22.851 1.00 13.36 53 ASP B N 1
ATOM 2416 C CA . ASP B 1 53 ? -7.798 23.580 23.100 1.00 14.03 53 ASP B CA 1
ATOM 2417 C C . ASP B 1 53 ? -7.856 24.201 24.500 1.00 13.09 53 ASP B C 1
ATOM 2418 O O . ASP B 1 53 ? -6.882 24.804 24.944 1.00 15.20 53 ASP B O 1
ATOM 2423 N N . GLY B 1 54 ? -9.020 24.116 25.161 1.00 11.24 54 GLY B N 1
ATOM 2424 C CA . GLY B 1 54 ? -9.210 24.734 26.477 1.00 10.39 54 GLY B CA 1
ATOM 2425 C C . GLY B 1 54 ? -9.709 23.867 27.620 1.00 9.00 54 GLY B C 1
ATOM 2426 O O . GLY B 1 54 ? -9.684 24.312 28.752 1.00 9.22 54 GLY B O 1
ATOM 2427 N N . ILE B 1 55 ? -10.136 22.632 27.336 1.00 8.15 55 ILE B N 1
ATOM 2428 C CA . ILE B 1 55 ? -10.600 21.672 28.336 1.00 7.64 55 ILE B CA 1
ATOM 2429 C C . ILE B 1 55 ? -9.895 20.352 28.071 1.00 7.23 55 ILE B C 1
ATOM 2430 O O . ILE B 1 55 ? -9.931 19.829 26.961 1.00 8.17 55 ILE B O 1
ATOM 2435 N N . ALA B 1 56 ? -9.240 19.812 29.089 1.00 7.02 56 ALA B N 1
ATOM 2436 C CA . ALA B 1 56 ? -8.480 18.556 28.958 1.00 6.94 56 ALA B CA 1
ATOM 2437 C C . ALA B 1 56 ? -9.348 17.364 29.292 1.00 7.31 56 ALA B C 1
ATOM 2438 O O . ALA B 1 56 ? -9.991 17.325 30.343 1.00 8.51 56 ALA B O 1
ATOM 2440 N N . VAL B 1 57 ? -9.315 16.378 28.404 1.00 6.83 57 VAL B N 1
ATOM 2441 C CA . VAL B 1 57 ? -10.013 15.112 28.553 1.00 6.77 57 VAL B CA 1
ATOM 2442 C C . VAL B 1 57 ? -8.989 14.042 28.200 1.00 6.49 57 VAL B C 1
ATOM 2443 O O . VAL B 1 57 ? -8.156 14.273 27.309 1.00 7.29 57 VAL B O 1
ATOM 2447 N N . TYR B 1 58 ? -9.058 12.876 28.843 1.00 6.38 58 TYR B N 1
ATOM 2448 C CA . TYR B 1 58 ? -8.067 11.836 28.587 1.00 6.72 58 TYR B CA 1
ATOM 2449 C C . TYR B 1 58 ? -8.719 10.489 28.423 1.00 6.76 58 TYR B C 1
ATOM 2450 O O . TYR B 1 58 ? -9.761 10.205 29.026 1.00 7.74 58 TYR B O 1
ATOM 2459 N N A VAL B 1 59 ? -8.084 9.658 27.591 0.70 7.25 59 VAL B N 1
ATOM 2460 N N B VAL B 1 59 ? -8.145 9.628 27.593 0.30 6.86 59 VAL B N 1
ATOM 2461 C CA A VAL B 1 59 ? -8.335 8.216 27.504 0.70 7.37 59 VAL B CA 1
ATOM 2462 C CA B VAL B 1 59 ? -8.495 8.210 27.667 0.30 6.92 59 VAL B CA 1
ATOM 2463 C C A VAL B 1 59 ? -7.169 7.486 28.184 0.70 7.04 59 VAL B C 1
ATOM 2464 C C B VAL B 1 59 ? -7.268 7.422 28.095 0.30 6.79 59 VAL B C 1
ATOM 2465 O O A VAL B 1 59 ? -6.000 7.819 27.962 0.70 6.73 59 VAL B O 1
ATOM 2466 O O B VAL B 1 59 ? -6.171 7.653 27.605 0.30 6.57 59 VAL B O 1
ATOM 2473 N N . ILE B 1 60 ? -7.499 6.525 29.048 1.00 7.29 60 ILE B N 1
ATOM 2474 C CA . ILE B 1 60 ? -6.495 5.625 29.630 1.00 7.62 60 ILE B CA 1
ATOM 2475 C C . ILE B 1 60 ? -6.785 4.236 29.083 1.00 7.86 60 ILE B C 1
ATOM 2476 O O . ILE B 1 60 ? -7.864 3.694 29.309 1.00 9.36 60 ILE B O 1
ATOM 2481 N N . LYS B 1 61 ? -5.832 3.693 28.328 1.00 8.07 61 LYS B N 1
ATOM 2482 C CA . LYS B 1 61 ? -6.011 2.387 27.704 1.00 9.02 61 LYS B CA 1
ATOM 2483 C C . LYS B 1 61 ? -5.622 1.288 28.683 1.00 9.69 61 LYS B C 1
ATOM 2484 O O . LYS B 1 61 ? -4.517 1.277 29.178 1.00 11.64 61 LYS B O 1
ATOM 2490 N N . THR B 1 62 ? -6.534 0.359 28.919 1.00 10.44 62 THR B N 1
ATOM 2491 C CA . THR B 1 62 ? -6.281 -0.799 29.752 1.00 11.26 62 THR B CA 1
ATOM 2492 C C . THR B 1 62 ? -6.464 -2.062 28.929 1.00 11.39 62 THR B C 1
ATOM 2493 O O . THR B 1 62 ? -7.031 -2.056 27.837 1.00 13.82 62 THR B O 1
ATOM 2497 N N . SER B 1 63 ? -6.030 -3.159 29.518 1.00 12.96 63 SER B N 1
ATOM 2498 C CA . SER B 1 63 ? -6.192 -4.478 28.924 1.00 13.98 63 SER B CA 1
ATOM 2499 C C . SER B 1 63 ? -7.649 -4.955 28.855 1.00 13.93 63 SER B C 1
ATOM 2500 O O . SER B 1 63 ? -7.898 -5.938 28.181 1.00 16.92 63 SER B O 1
ATOM 2503 N N . GLN B 1 64 ? -8.576 -4.301 29.560 1.00 13.55 64 GLN B N 1
ATOM 2504 C CA . GLN B 1 64 ? -9.982 -4.716 29.573 1.00 14.53 64 GLN B CA 1
ATOM 2505 C C . GLN B 1 64 ? -10.901 -3.593 29.140 1.00 14.49 64 GLN B C 1
ATOM 2506 O O . GLN B 1 64 ? -12.078 -3.582 29.483 1.00 17.73 64 GLN B O 1
ATOM 2512 N N . GLY B 1 65 ? -10.376 -2.648 28.357 1.00 13.34 65 GLY B N 1
ATOM 2513 C CA . GLY B 1 65 ? -11.165 -1.533 27.842 1.00 13.01 65 GLY B CA 1
ATOM 2514 C C . GLY B 1 65 ? -10.592 -0.192 28.245 1.00 11.47 65 GLY B C 1
ATOM 2515 O O . GLY B 1 65 ? -9.455 -0.090 28.742 1.00 11.32 65 GLY B O 1
ATOM 2516 N N . LEU B 1 66 ? -11.375 0.852 28.024 1.00 9.70 66 LEU B N 1
ATOM 2517 C CA . LEU B 1 66 ? -10.911 2.217 28.225 1.00 8.80 66 LEU B CA 1
ATOM 2518 C C . LEU B 1 66 ? -11.503 2.827 29.486 1.00 8.41 66 LEU B C 1
ATOM 2519 O O . LEU B 1 66 ? -12.662 2.583 29.835 1.00 9.53 66 LEU B O 1
ATOM 2524 N N . ILE B 1 67 ? -10.697 3.678 30.118 1.00 7.99 67 ILE B N 1
ATOM 2525 C CA . ILE B 1 67 ? -11.155 4.616 31.127 1.00 8.28 67 ILE B CA 1
ATOM 2526 C C . ILE B 1 67 ? -11.189 5.993 30.488 1.00 7.59 67 ILE B C 1
ATOM 2527 O O . ILE B 1 67 ? -10.190 6.428 29.932 1.00 8.77 67 ILE B O 1
ATOM 2532 N N . LEU B 1 68 ? -12.329 6.672 30.594 1.00 7.91 68 LEU B N 1
ATOM 2533 C CA . LEU B 1 68 ? -12.462 8.075 30.186 1.00 7.56 68 LEU B CA 1
ATOM 2534 C C . LEU B 1 68 ? -12.338 8.981 31.383 1.00 7.30 68 LEU B C 1
ATOM 2535 O O . LEU B 1 68 ? -13.085 8.821 32.353 1.00 9.44 68 LEU B O 1
ATOM 2540 N N A MET B 1 69 ? -11.360 9.893 31.352 0.80 6.35 69 MET B N 1
ATOM 2541 N N B MET B 1 69 ? -11.386 9.913 31.323 0.20 10.98 69 MET B N 1
ATOM 2542 C CA A MET B 1 69 ? -11.171 10.879 32.413 0.80 6.60 69 MET B CA 1
ATOM 2543 C CA B MET B 1 69 ? -11.153 10.889 32.388 0.20 11.15 69 MET B CA 1
ATOM 2544 C C A MET B 1 69 ? -11.805 12.196 31.955 0.80 6.67 69 MET B C 1
ATOM 2545 C C B MET B 1 69 ? -11.782 12.220 31.999 0.20 10.60 69 MET B C 1
ATOM 2546 O O A MET B 1 69 ? -11.256 12.886 31.073 0.80 6.57 69 MET B O 1
ATOM 2547 O O B MET B 1 69 ? -11.194 12.971 31.215 0.20 10.59 69 MET B O 1
ATOM 2556 N N . ASP B 1 70 ? -12.966 12.493 32.556 1.00 6.65 70 ASP B N 1
ATOM 2557 C CA . ASP B 1 70 ? -13.748 13.711 32.286 1.00 6.86 70 ASP B CA 1
ATOM 2558 C C . ASP B 1 70 ? -14.331 13.751 30.862 1.00 6.92 70 ASP B C 1
ATOM 2559 O O . ASP B 1 70 ? -14.128 12.867 30.023 1.00 7.52 70 ASP B O 1
ATOM 2564 N N . THR B 1 71 ? -15.152 14.781 30.636 1.00 7.68 71 THR B N 1
ATOM 2565 C CA . THR B 1 71 ? -15.653 15.180 29.318 1.00 8.09 71 THR B CA 1
ATOM 2566 C C . THR B 1 71 ? -15.486 16.707 29.196 1.00 7.95 71 THR B C 1
ATOM 2567 O O . THR B 1 71 ? -14.639 17.287 29.894 1.00 8.52 71 THR B O 1
ATOM 2571 N N . ALA B 1 72 ? -16.221 17.351 28.285 1.00 8.44 72 ALA B N 1
ATOM 2572 C CA . ALA B 1 72 ? -16.074 18.787 28.104 1.00 8.68 72 ALA B CA 1
ATOM 2573 C C . ALA B 1 72 ? -17.448 19.441 28.197 1.00 8.73 72 ALA B C 1
ATOM 2574 O O . ALA B 1 72 ? -18.332 18.926 28.901 1.00 9.82 72 ALA B O 1
ATOM 2576 N N . MET B 1 73 ? -17.630 20.621 27.601 1.00 8.61 73 MET B N 1
ATOM 2577 C CA . MET B 1 73 ? -18.903 21.303 27.703 1.00 9.68 73 MET B CA 1
ATOM 2578 C C . MET B 1 73 ? -19.998 20.420 27.113 1.00 11.09 73 MET B C 1
ATOM 2579 O O . MET B 1 73 ? -19.744 19.590 26.215 1.00 11.54 73 MET B O 1
ATOM 2584 N N . PRO B 1 74 ? -21.254 20.621 27.538 1.00 12.26 74 PRO B N 1
ATOM 2585 C CA . PRO B 1 74 ? -22.335 19.815 26.991 1.00 13.95 74 PRO B CA 1
ATOM 2586 C C . PRO B 1 74 ? -22.423 19.826 25.448 1.00 16.02 74 PRO B C 1
ATOM 2587 O O . PRO B 1 74 ? -22.740 18.794 24.836 1.00 21.48 74 PRO B O 1
ATOM 2591 N N . GLN B 1 75 ? -22.127 20.966 24.833 1.00 14.49 75 GLN B N 1
ATOM 2592 C CA A GLN B 1 75 ? -22.174 21.095 23.366 0.60 16.56 75 GLN B CA 1
ATOM 2593 C CA B GLN B 1 75 ? -22.168 21.104 23.365 0.40 17.95 75 GLN B CA 1
ATOM 2594 C C . GLN B 1 75 ? -20.997 20.441 22.609 1.00 17.30 75 GLN B C 1
ATOM 2595 O O . GLN B 1 75 ? -21.020 20.354 21.375 1.00 21.08 75 GLN B O 1
ATOM 2606 N N . SER B 1 76 ? -19.970 19.987 23.331 1.00 14.77 76 SER B N 1
ATOM 2607 C CA . SER B 1 76 ? -18.758 19.440 22.705 1.00 14.31 76 SER B CA 1
ATOM 2608 C C . SER B 1 76 ? -18.609 17.921 22.729 1.00 14.13 76 SER B C 1
ATOM 2609 O O . SER B 1 76 ? -17.560 17.411 22.350 1.00 15.04 76 SER B O 1
ATOM 2612 N N . THR B 1 77 ? -19.639 17.200 23.138 1.00 13.86 77 THR B N 1
ATOM 2613 C CA . THR B 1 77 ? -19.507 15.745 23.324 1.00 14.27 77 THR B CA 1
ATOM 2614 C C . THR B 1 77 ? -19.167 15.030 22.024 1.00 15.45 77 THR B C 1
ATOM 2615 O O . THR B 1 77 ? -18.352 14.110 22.014 1.00 16.04 77 THR B O 1
ATOM 2619 N N . GLY B 1 78 ? -19.781 15.456 20.926 1.00 17.30 78 GLY B N 1
ATOM 2620 C CA . GLY B 1 78 ? -19.471 14.877 19.612 1.00 19.41 78 GLY B CA 1
ATOM 2621 C C . GLY B 1 78 ? -17.998 15.004 19.229 1.00 19.60 78 GLY B C 1
ATOM 2622 O O . GLY B 1 78 ? -17.411 14.060 18.706 1.00 20.70 78 GLY B O 1
ATOM 2623 N N . MET B 1 79 ? -17.407 16.168 19.491 1.00 20.63 79 MET B N 1
ATOM 2624 C CA A MET B 1 79 ? -16.000 16.396 19.202 0.50 22.66 79 MET B CA 1
ATOM 2625 C CA B MET B 1 79 ? -15.991 16.418 19.206 0.50 28.80 79 MET B CA 1
ATOM 2626 C C . MET B 1 79 ? -15.077 15.538 20.063 1.00 18.21 79 MET B C 1
ATOM 2627 O O . MET B 1 79 ? -14.056 15.031 19.577 1.00 20.19 79 MET B O 1
ATOM 2636 N N . ILE B 1 80 ? -15.423 15.381 21.338 1.00 15.24 80 ILE B N 1
ATOM 2637 C CA . ILE B 1 80 ? -14.659 14.473 22.197 1.00 13.29 80 ILE B CA 1
ATOM 2638 C C . ILE B 1 80 ? -14.710 13.050 21.616 1.00 14.29 80 ILE B C 1
ATOM 2639 O O . ILE B 1 80 ? -13.675 12.372 21.527 1.00 15.09 80 ILE B O 1
ATOM 2644 N N . LYS B 1 81 ? -15.903 12.589 21.254 1.00 16.68 81 LYS B N 1
ATOM 2645 C CA . LYS B 1 81 ? -16.048 11.244 20.681 1.00 17.80 81 LYS B CA 1
ATOM 2646 C C . LYS B 1 81 ? -15.217 11.121 19.394 1.00 19.01 81 LYS B C 1
ATOM 2647 O O . LYS B 1 81 ? -14.544 10.086 19.165 1.00 19.60 81 LYS B O 1
ATOM 2653 N N . ASP B 1 82 ? -15.203 12.184 18.586 1.00 20.63 82 ASP B N 1
ATOM 2654 C CA . ASP B 1 82 ? -14.371 12.228 17.368 1.00 21.66 82 ASP B CA 1
ATOM 2655 C C . ASP B 1 82 ? -12.880 12.174 17.661 1.00 19.22 82 ASP B C 1
ATOM 2656 O O . ASP B 1 82 ? -12.134 11.477 16.964 1.00 23.07 82 ASP B O 1
ATOM 2661 N N . ASN B 1 83 ? -12.445 12.892 18.692 1.00 17.91 83 ASN B N 1
ATOM 2662 C CA . ASN B 1 83 ? -11.033 12.835 19.088 1.00 16.05 83 ASN B CA 1
ATOM 2663 C C . ASN B 1 83 ? -10.590 11.430 19.501 1.00 15.27 83 ASN B C 1
ATOM 2664 O O . ASN B 1 83 ? -9.496 10.975 19.155 1.00 14.29 83 ASN B O 1
ATOM 2669 N N . ILE B 1 84 ? -11.443 10.755 20.257 1.00 15.31 84 ILE B N 1
ATOM 2670 C CA . ILE B 1 84 ? -11.170 9.380 20.673 1.00 14.20 84 ILE B CA 1
ATOM 2671 C C . ILE B 1 84 ? -10.951 8.499 19.420 1.00 15.08 84 ILE B C 1
ATOM 2672 O O . ILE B 1 84 ? -10.007 7.699 19.329 1.00 15.38 84 ILE B O 1
ATOM 2677 N N . ALA B 1 85 ? -11.813 8.699 18.424 1.00 17.64 85 ALA B N 1
ATOM 2678 C CA . ALA B 1 85 ? -11.739 7.971 17.157 1.00 18.31 85 ALA B CA 1
ATOM 2679 C C . ALA B 1 85 ? -10.482 8.278 16.363 1.00 16.57 85 ALA B C 1
ATOM 2680 O O . ALA B 1 85 ? -9.954 7.369 15.693 1.00 18.66 85 ALA B O 1
ATOM 2682 N N . LYS B 1 86 ? -10.004 9.518 16.392 1.00 17.12 86 LYS B N 1
ATOM 2683 C CA . LYS B 1 86 ? -8.789 9.869 15.662 1.00 16.85 86 LYS B CA 1
ATOM 2684 C C . LYS B 1 86 ? -7.572 9.077 16.154 1.00 14.08 86 LYS B C 1
ATOM 2685 O O . LYS B 1 86 ? -6.619 8.956 15.405 1.00 14.98 86 LYS B O 1
ATOM 2690 N N . LEU B 1 87 ? -7.617 8.543 17.385 1.00 14.20 87 LEU B N 1
ATOM 2691 C CA . LEU B 1 87 ? -6.536 7.703 17.901 1.00 11.47 87 LEU B CA 1
ATOM 2692 C C . LEU B 1 87 ? -6.729 6.217 17.578 1.00 10.54 87 LEU B C 1
ATOM 2693 O O . LEU B 1 87 ? -5.835 5.397 17.829 1.00 10.13 87 LEU B O 1
ATOM 2698 N N . GLY B 1 88 ? -7.908 5.859 17.099 1.00 11.80 88 GLY B N 1
ATOM 2699 C CA . GLY B 1 88 ? -8.224 4.466 16.814 1.00 11.44 88 GLY B CA 1
ATOM 2700 C C . GLY B 1 88 ? -8.918 3.775 17.970 1.00 12.79 88 GLY B C 1
ATOM 2701 O O . GLY B 1 88 ? -9.116 2.566 17.916 1.00 13.86 88 GLY B O 1
ATOM 2702 N N . PHE B 1 89 ? -9.243 4.526 19.014 1.00 13.49 89 PHE B N 1
ATOM 2703 C CA . PHE B 1 89 ? -9.995 3.982 20.140 1.00 13.81 89 PHE B CA 1
ATOM 2704 C C . PHE B 1 89 ? -11.470 4.022 19.797 1.00 13.42 89 PHE B C 1
ATOM 2705 O O . PHE B 1 89 ? -11.924 4.921 19.067 1.00 16.82 89 PHE B O 1
ATOM 2713 N N . LYS B 1 90 ? -12.198 3.053 20.361 1.00 13.23 90 LYS B N 1
ATOM 2714 C CA . LYS B 1 90 ? -13.644 2.951 20.190 1.00 14.05 90 LYS B CA 1
ATOM 2715 C C . LYS B 1 90 ? -14.371 3.439 21.412 1.00 13.78 90 LYS B C 1
ATOM 2716 O O . LYS B 1 90 ? -14.135 2.949 22.520 1.00 11.99 90 LYS B O 1
ATOM 2722 N N . VAL B 1 91 ? -15.312 4.358 21.209 1.00 14.60 91 VAL B N 1
ATOM 2723 C CA . VAL B 1 91 ? -16.137 4.847 22.293 1.00 14.64 91 VAL B CA 1
ATOM 2724 C C . VAL B 1 91 ? -16.858 3.675 22.991 1.00 14.24 91 VAL B C 1
ATOM 2725 O O . VAL B 1 91 ? -16.952 3.657 24.210 1.00 13.06 91 VAL B O 1
ATOM 2729 N N . ALA B 1 92 ? -17.282 2.651 22.232 1.00 15.67 92 ALA B N 1
ATOM 2730 C CA . ALA B 1 92 ? -17.969 1.501 22.823 1.00 17.61 92 ALA B CA 1
ATOM 2731 C C . ALA B 1 92 ? -17.127 0.727 23.826 1.00 15.40 92 ALA B C 1
ATOM 2732 O O . ALA B 1 92 ? -17.674 -0.022 24.633 1.00 18.76 92 ALA B O 1
ATOM 2734 N N . ASP B 1 93 ? -15.799 0.894 23.785 1.00 14.26 93 ASP B N 1
ATOM 2735 C CA . ASP B 1 93 ? -14.918 0.191 24.690 1.00 12.37 93 ASP B CA 1
ATOM 2736 C C . ASP B 1 93 ? -14.694 0.913 26.010 1.00 11.55 93 ASP B C 1
ATOM 2737 O O . ASP B 1 93 ? -13.945 0.417 26.848 1.00 11.97 93 ASP B O 1
ATOM 2742 N N . ILE B 1 94 ? -15.316 2.074 26.204 1.00 10.99 94 ILE B N 1
ATOM 2743 C CA . ILE B 1 94 ? -15.248 2.774 27.485 1.00 11.16 94 ILE B CA 1
ATOM 2744 C C . ILE B 1 94 ? -16.061 2.014 28.530 1.00 11.30 94 ILE B C 1
ATOM 2745 O O . ILE B 1 94 ? -17.272 1.816 28.367 1.00 13.15 94 ILE B O 1
ATOM 2750 N N . LYS B 1 95 ? -15.366 1.571 29.579 1.00 10.67 95 LYS B N 1
ATOM 2751 C CA . LYS B 1 95 ? -15.979 0.804 30.690 1.00 11.98 95 LYS B CA 1
ATOM 2752 C C . LYS B 1 95 ? -16.203 1.632 31.951 1.00 11.60 95 LYS B C 1
ATOM 2753 O O . LYS B 1 95 ? -17.133 1.357 32.728 1.00 13.62 95 LYS B O 1
ATOM 2759 N N . LEU B 1 96 ? -15.339 2.625 32.160 1.00 11.45 96 LEU B N 1
ATOM 2760 C CA . LEU B 1 96 ? -15.392 3.482 33.344 1.00 11.88 96 LEU B CA 1
ATOM 2761 C C . LEU B 1 96 ? -15.202 4.895 32.915 1.00 10.50 96 LEU B C 1
ATOM 2762 O O . LEU B 1 96 ? -14.362 5.185 32.041 1.00 9.89 96 LEU B O 1
ATOM 2767 N N . ILE B 1 97 ? -15.954 5.792 33.551 1.00 10.04 97 ILE B N 1
ATOM 2768 C CA . ILE B 1 97 ? -15.783 7.229 33.396 1.00 9.46 97 ILE B CA 1
ATOM 2769 C C . ILE B 1 97 ? -15.431 7.737 34.786 1.00 8.52 97 ILE B C 1
ATOM 2770 O O . ILE B 1 97 ? -16.153 7.457 35.757 1.00 10.43 97 ILE B O 1
ATOM 2775 N N . LEU B 1 98 ? -14.287 8.422 34.888 1.00 7.80 98 LEU B N 1
ATOM 2776 C CA . LEU B 1 98 ? -13.881 9.045 36.137 1.00 8.12 98 LEU B CA 1
ATOM 2777 C C . LEU B 1 98 ? -14.022 10.556 36.015 1.00 8.15 98 LEU B C 1
ATOM 2778 O O . LEU B 1 98 ? -13.827 11.123 34.934 1.00 9.02 98 LEU B O 1
ATOM 2783 N N . ASN B 1 99 ? -14.357 11.191 37.127 1.00 8.55 99 ASN B N 1
ATOM 2784 C CA . ASN B 1 99 ? -14.476 12.646 37.183 1.00 8.70 99 ASN B CA 1
ATOM 2785 C C . ASN B 1 99 ? -13.461 13.243 38.134 1.00 8.54 99 ASN B C 1
ATOM 2786 O O . ASN B 1 99 ? -13.241 12.686 39.236 1.00 9.11 99 ASN B O 1
ATOM 2791 N N . THR B 1 100 ? -12.855 14.360 37.737 1.00 8.09 100 THR B N 1
ATOM 2792 C CA . THR B 1 100 ? -12.075 15.186 38.638 1.00 9.00 100 THR B CA 1
ATOM 2793 C C . THR B 1 100 ? -13.013 16.033 39.515 1.00 8.04 100 THR B C 1
ATOM 2794 O O . THR B 1 100 ? -12.908 15.999 40.738 1.00 9.63 100 THR B O 1
ATOM 2798 N N . HIS B 1 101 ? -13.918 16.791 38.908 1.00 8.17 101 HIS B N 1
ATOM 2799 C CA . HIS B 1 101 ? -14.857 17.571 39.690 1.00 8.05 101 HIS B CA 1
ATOM 2800 C C . HIS B 1 101 ? -16.083 17.896 38.856 1.00 7.54 101 HIS B C 1
ATOM 2801 O O . HIS B 1 101 ? -16.037 17.984 37.618 1.00 7.95 101 HIS B O 1
ATOM 2808 N N . ALA B 1 102 ? -17.175 18.154 39.559 1.00 7.77 102 ALA B N 1
ATOM 2809 C CA . ALA B 1 102 ? -18.500 18.171 38.958 1.00 8.81 102 ALA B CA 1
ATOM 2810 C C . ALA B 1 102 ? -18.970 19.557 38.553 1.00 8.83 102 ALA B C 1
ATOM 2811 O O . ALA B 1 102 ? -19.942 20.070 39.115 1.00 11.92 102 ALA B O 1
ATOM 2813 N N . HIS B 1 103 ? -18.285 20.165 37.582 1.00 7.67 103 HIS B N 1
ATOM 2814 C CA . HIS B 1 103 ? -18.764 21.369 36.888 1.00 7.32 103 HIS B CA 1
ATOM 2815 C C . HIS B 1 103 ? -19.020 21.057 35.439 1.00 7.19 103 HIS B C 1
ATOM 2816 O O . HIS B 1 103 ? -18.384 20.167 34.859 1.00 7.04 103 HIS B O 1
ATOM 2823 N N . LEU B 1 104 ? -19.927 21.827 34.824 1.00 7.52 104 LEU B N 1
ATOM 2824 C CA . LEU B 1 104 ? -20.401 21.544 33.465 1.00 7.52 104 LEU B CA 1
ATOM 2825 C C . LEU B 1 104 ? -19.324 21.447 32.388 1.00 7.06 104 LEU B C 1
ATOM 2826 O O . LEU B 1 104 ? -19.532 20.748 31.395 1.00 8.15 104 LEU B O 1
ATOM 2831 N N . ASP B 1 105 ? -18.209 22.165 32.565 1.00 7.37 105 ASP B N 1
ATOM 2832 C CA . ASP B 1 105 ? -17.153 22.122 31.578 1.00 7.79 105 ASP B CA 1
ATOM 2833 C C . ASP B 1 105 ? -16.367 20.801 31.603 1.00 7.63 105 ASP B C 1
ATOM 2834 O O . ASP B 1 105 ? -15.560 20.565 30.734 1.00 8.19 105 ASP B O 1
ATOM 2839 N N . HIS B 1 106 ? -16.615 19.966 32.618 1.00 7.21 106 HIS B N 1
ATOM 2840 C CA . HIS B 1 106 ? -16.000 18.638 32.722 1.00 7.31 106 HIS B CA 1
ATOM 2841 C C . HIS B 1 106 ? -16.998 17.493 32.705 1.00 7.49 106 HIS B C 1
ATOM 2842 O O . HIS B 1 106 ? -16.597 16.358 32.469 1.00 9.88 106 HIS B O 1
ATOM 2849 N N . THR B 1 107 ? -18.271 17.771 32.956 1.00 7.61 107 THR B N 1
ATOM 2850 C CA . THR B 1 107 ? -19.304 16.750 33.096 1.00 7.67 107 THR B CA 1
ATOM 2851 C C . THR B 1 107 ? -20.306 16.732 31.945 1.00 8.26 107 THR B C 1
ATOM 2852 O O . THR B 1 107 ? -21.231 15.935 31.944 1.00 8.83 107 THR B O 1
ATOM 2856 N N . GLY B 1 108 ? -20.142 17.651 30.994 1.00 8.59 108 GLY B N 1
ATOM 2857 C CA . GLY B 1 108 ? -21.175 17.887 29.981 1.00 10.40 108 GLY B CA 1
ATOM 2858 C C . GLY B 1 108 ? -21.525 16.719 29.082 1.00 10.08 108 GLY B C 1
ATOM 2859 O O . GLY B 1 108 ? -22.638 16.697 28.546 1.00 12.17 108 GLY B O 1
ATOM 2860 N N . GLY B 1 109 ? -20.608 15.760 28.925 1.00 10.25 109 GLY B N 1
ATOM 2861 C CA . GLY B 1 109 ? -20.855 14.563 28.129 1.00 10.53 109 GLY B CA 1
ATOM 2862 C C . GLY B 1 109 ? -21.101 13.289 28.906 1.00 10.69 109 GLY B C 1
ATOM 2863 O O . GLY B 1 109 ? -21.251 12.244 28.296 1.00 11.30 109 GLY B O 1
ATOM 2864 N N . PHE B 1 110 ? -21.168 13.365 30.233 1.00 9.99 110 PHE B N 1
ATOM 2865 C CA . PHE B 1 110 ? -21.295 12.157 31.036 1.00 10.31 110 PHE B CA 1
ATOM 2866 C C . PHE B 1 110 ? -22.585 11.391 30.778 1.00 9.90 110 PHE B C 1
ATOM 2867 O O . PHE B 1 110 ? -22.551 10.172 30.565 1.00 11.22 110 PHE B O 1
ATOM 2875 N N . ALA B 1 111 ? -23.725 12.069 30.833 1.00 10.63 111 ALA B N 1
ATOM 2876 C CA . ALA B 1 111 ? -24.996 11.362 30.656 1.00 11.23 111 ALA B CA 1
ATOM 2877 C C . ALA B 1 111 ? -25.046 10.672 29.293 1.00 12.27 111 ALA B C 1
ATOM 2878 O O . ALA B 1 111 ? -25.490 9.514 29.173 1.00 14.51 111 ALA B O 1
ATOM 2880 N N . GLU B 1 112 ? -24.598 11.377 28.256 1.00 12.10 112 GLU B N 1
ATOM 2881 C CA . GLU B 1 112 ? -24.621 10.853 26.902 1.00 13.46 112 GLU B CA 1
ATOM 2882 C C . GLU B 1 112 ? -23.703 9.657 26.749 1.00 13.65 112 GLU B C 1
ATOM 2883 O O . GLU B 1 112 ? -24.110 8.621 26.207 1.00 14.56 112 GLU B O 1
ATOM 2889 N N . ILE B 1 113 ? -22.454 9.785 27.186 1.00 12.03 113 ILE B N 1
ATOM 2890 C CA . ILE B 1 113 ? -21.506 8.706 27.001 1.00 12.40 113 ILE B CA 1
ATOM 2891 C C . ILE B 1 113 ? -21.907 7.506 27.841 1.00 12.84 113 ILE B C 1
ATOM 2892 O O . ILE B 1 113 ? -21.808 6.375 27.365 1.00 13.62 113 ILE B O 1
ATOM 2897 N N A LYS B 1 114 ? -22.369 7.737 29.064 0.70 14.90 114 LYS B N 1
ATOM 2898 N N B LYS B 1 114 ? -22.356 7.725 29.080 0.30 13.63 114 LYS B N 1
ATOM 2899 C CA A LYS B 1 114 ? -22.784 6.638 29.922 0.70 16.24 114 LYS B CA 1
ATOM 2900 C CA B LYS B 1 114 ? -22.838 6.622 29.929 0.30 14.10 114 LYS B CA 1
ATOM 2901 C C A LYS B 1 114 ? -23.945 5.831 29.318 0.70 16.20 114 LYS B C 1
ATOM 2902 C C B LYS B 1 114 ? -23.934 5.816 29.265 0.30 14.37 114 LYS B C 1
ATOM 2903 O O A LYS B 1 114 ? -23.928 4.591 29.363 0.70 16.77 114 LYS B O 1
ATOM 2904 O O B LYS B 1 114 ? -23.885 4.582 29.238 0.30 14.60 114 LYS B O 1
ATOM 2915 N N . LYS B 1 115 ? -24.933 6.521 28.742 1.00 15.62 115 LYS B N 1
ATOM 2916 C CA . LYS B 1 115 ? -26.061 5.867 28.101 1.00 16.26 115 LYS B CA 1
ATOM 2917 C C . LYS B 1 115 ? -25.631 5.079 26.862 1.00 16.79 115 LYS B C 1
ATOM 2918 O O . LYS B 1 115 ? -26.083 3.946 26.656 1.00 19.52 115 LYS B O 1
ATOM 2923 N N . GLU B 1 116 ? -24.740 5.665 26.064 1.00 15.58 116 GLU B N 1
ATOM 2924 C CA . GLU B 1 116 ? -24.305 5.036 24.820 1.00 16.83 116 GLU B CA 1
ATOM 2925 C C . GLU B 1 116 ? -23.484 3.770 25.069 1.00 15.88 116 GLU B C 1
ATOM 2926 O O . GLU B 1 116 ? -23.591 2.803 24.322 1.00 19.10 116 GLU B O 1
ATOM 2932 N N . THR B 1 117 ? -22.654 3.795 26.108 1.00 15.96 117 THR B N 1
ATOM 2933 C CA . THR B 1 117 ? -21.656 2.757 26.351 1.00 16.81 117 THR B CA 1
ATOM 2934 C C . THR B 1 117 ? -21.989 1.733 27.431 1.00 16.62 117 THR B C 1
ATOM 2935 O O . THR B 1 117 ? -21.418 0.639 27.418 1.00 17.90 117 THR B O 1
ATOM 2939 N N . GLY B 1 118 ? -22.856 2.088 28.380 1.00 16.27 118 GLY B N 1
ATOM 2940 C CA . GLY B 1 118 ? -23.070 1.291 29.576 1.00 17.71 118 GLY B CA 1
ATOM 2941 C C . GLY B 1 118 ? -21.969 1.386 30.621 1.00 16.93 118 GLY B C 1
ATOM 2942 O O . GLY B 1 118 ? -21.939 0.590 31.558 1.00 19.91 118 GLY B O 1
ATOM 2943 N N . ALA B 1 119 ? -21.073 2.368 30.484 1.00 16.23 119 ALA B N 1
ATOM 2944 C CA . ALA B 1 119 ? -19.990 2.550 31.435 1.00 15.36 119 ALA B CA 1
ATOM 2945 C C . ALA B 1 119 ? -20.501 2.956 32.809 1.00 15.70 119 ALA B C 1
ATOM 2946 O O . ALA B 1 119 ? -21.601 3.478 32.951 1.00 18.79 119 ALA B O 1
ATOM 2948 N N . GLN B 1 120 ? -19.684 2.701 33.816 1.00 15.05 120 GLN B N 1
ATOM 2949 C CA . GLN B 1 120 ? -19.946 3.153 35.172 1.00 14.79 120 GLN B CA 1
ATOM 2950 C C . GLN B 1 120 ? -19.198 4.454 35.475 1.00 13.91 120 GLN B C 1
ATOM 2951 O O . GLN B 1 120 ? -18.062 4.629 35.050 1.00 14.76 120 GLN B O 1
ATOM 2957 N N . LEU B 1 121 ? -19.849 5.347 36.213 1.00 12.04 121 LEU B N 1
ATOM 2958 C CA . LEU B 1 121 ? -19.283 6.643 36.596 1.00 10.65 121 LEU B CA 1
ATOM 2959 C C . LEU B 1 121 ? -18.780 6.585 38.029 1.00 10.82 121 LEU B C 1
ATOM 2960 O O . LEU B 1 121 ? -19.521 6.173 38.945 1.00 11.93 121 LEU B O 1
ATOM 2965 N N . VAL B 1 122 ? -17.529 7.021 38.203 1.00 10.68 122 VAL B N 1
ATOM 2966 C CA . VAL B 1 122 ? -16.851 7.041 39.490 1.00 10.59 122 VAL B CA 1
ATOM 2967 C C . VAL B 1 122 ? -16.463 8.482 39.818 1.00 9.86 122 VAL B C 1
ATOM 2968 O O . VAL B 1 122 ? -15.851 9.161 38.990 1.00 10.58 122 VAL B O 1
ATOM 2972 N N . ALA B 1 123 ? -16.837 8.951 41.007 1.00 9.67 123 ALA B N 1
ATOM 2973 C CA . ALA B 1 123 ? -16.594 10.351 41.390 1.00 9.39 123 ALA B CA 1
ATOM 2974 C C . ALA B 1 123 ? -16.502 10.504 42.891 1.00 9.36 123 ALA B C 1
ATOM 2975 O O . ALA B 1 123 ? -16.972 9.648 43.656 1.00 10.39 123 ALA B O 1
ATOM 2977 N N . GLY B 1 124 ? -15.891 11.604 43.323 1.00 9.88 124 GLY B N 1
ATOM 2978 C CA . GLY B 1 124 ? -15.807 11.931 44.749 1.00 10.40 124 GLY B CA 1
ATOM 2979 C C . GLY B 1 124 ? -17.173 11.994 45.413 1.00 10.96 124 GLY B C 1
ATOM 2980 O O . GLY B 1 124 ? -18.122 12.601 44.874 1.00 11.49 124 GLY B O 1
ATOM 2981 N N . GLU B 1 125 ? -17.279 11.405 46.604 1.00 11.93 125 GLU B N 1
ATOM 2982 C CA A GLU B 1 125 ? -18.585 11.274 47.248 0.50 17.01 125 GLU B CA 1
ATOM 2983 C CA B GLU B 1 125 ? -18.567 11.283 47.295 0.50 14.31 125 GLU B CA 1
ATOM 2984 C C . GLU B 1 125 ? -19.309 12.610 47.429 1.00 11.99 125 GLU B C 1
ATOM 2985 O O . GLU B 1 125 ? -20.523 12.677 47.202 1.00 12.77 125 GLU B O 1
ATOM 2996 N N . ARG B 1 126 ? -18.581 13.665 47.781 1.00 11.59 126 ARG B N 1
ATOM 2997 C CA A ARG B 1 126 ? -19.212 14.964 48.057 0.50 17.30 126 ARG B CA 1
ATOM 2998 C CA B ARG B 1 126 ? -19.244 14.950 48.049 0.50 13.73 126 ARG B CA 1
ATOM 2999 C C . ARG B 1 126 ? -19.695 15.693 46.786 1.00 12.25 126 ARG B C 1
ATOM 3000 O O . ARG B 1 126 ? -20.480 16.630 46.867 1.00 13.98 126 ARG B O 1
ATOM 3015 N N . ASP B 1 127 ? -19.228 15.255 45.621 1.00 10.35 127 ASP B N 1
ATOM 3016 C CA . ASP B 1 127 ? -19.755 15.754 44.351 1.00 10.76 127 ASP B CA 1
ATOM 3017 C C . ASP B 1 127 ? -20.965 14.949 43.830 1.00 11.41 127 ASP B C 1
ATOM 3018 O O . ASP B 1 127 ? -21.565 15.388 42.843 1.00 11.35 127 ASP B O 1
ATOM 3023 N N . LYS B 1 128 ? -21.327 13.824 44.457 1.00 11.96 128 LYS B N 1
ATOM 3024 C CA . LYS B 1 128 ? -22.438 13.017 43.989 1.00 12.98 128 LYS B CA 1
ATOM 3025 C C . LYS B 1 128 ? -23.741 13.833 43.837 1.00 13.23 128 LYS B C 1
ATOM 3026 O O . LYS B 1 128 ? -24.399 13.722 42.800 1.00 13.52 128 LYS B O 1
ATOM 3032 N N . PRO B 1 129 ? -24.077 14.698 44.828 1.00 13.57 129 PRO B N 1
ATOM 3033 C CA . PRO B 1 129 ? -25.325 15.459 44.668 1.00 13.85 129 PRO B CA 1
ATOM 3034 C C . PRO B 1 129 ? -25.307 16.408 43.470 1.00 12.18 129 PRO B C 1
ATOM 3035 O O . PRO B 1 129 ? -26.328 16.620 42.839 1.00 13.42 129 PRO B O 1
ATOM 3039 N N A LEU B 1 130 ? -24.137 16.972 43.180 0.70 11.19 130 LEU B N 1
ATOM 3040 N N B LEU B 1 130 ? -24.142 16.985 43.183 0.30 8.79 130 LEU B N 1
ATOM 3041 C CA A LEU B 1 130 ? -23.962 17.875 42.043 0.70 11.06 130 LEU B CA 1
ATOM 3042 C CA B LEU B 1 130 ? -23.973 17.882 42.037 0.30 8.73 130 LEU B CA 1
ATOM 3043 C C A LEU B 1 130 ? -24.149 17.133 40.712 0.70 10.80 130 LEU B C 1
ATOM 3044 C C B LEU B 1 130 ? -24.111 17.161 40.694 0.30 8.84 130 LEU B C 1
ATOM 3045 O O A LEU B 1 130 ? -24.870 17.587 39.820 0.70 10.97 130 LEU B O 1
ATOM 3046 O O B LEU B 1 130 ? -24.753 17.677 39.774 0.30 8.82 130 LEU B O 1
ATOM 3055 N N . LEU B 1 131 ? -23.492 15.984 40.582 1.00 8.96 131 LEU B N 1
ATOM 3056 C CA . LEU B 1 131 ? -23.594 15.146 39.401 1.00 9.50 131 LEU B CA 1
ATOM 3057 C C . LEU B 1 131 ? -25.031 14.685 39.167 1.00 10.09 131 LEU B C 1
ATOM 3058 O O . LEU B 1 131 ? -25.537 14.731 38.033 1.00 10.56 131 LEU B O 1
ATOM 3063 N N . GLU B 1 132 ? -25.660 14.215 40.239 1.00 10.86 132 GLU B N 1
ATOM 3064 C CA . GLU B 1 132 ? -27.006 13.661 40.138 1.00 11.12 132 GLU B CA 1
ATOM 3065 C C . GLU B 1 132 ? -28.076 14.734 39.965 1.00 11.28 132 GLU B C 1
ATOM 3066 O O . GLU B 1 132 ? -29.160 14.442 39.476 1.00 13.40 132 GLU B O 1
ATOM 3072 N N . GLY B 1 133 ? -27.772 15.969 40.362 1.00 11.86 133 GLY B N 1
ATOM 3073 C CA . GLY B 1 133 ? -28.682 17.083 40.161 1.00 11.63 133 GLY B CA 1
ATOM 3074 C C . GLY B 1 133 ? -28.442 17.895 38.909 1.00 11.23 133 GLY B C 1
ATOM 3075 O O . GLY B 1 133 ? -29.354 18.581 38.442 1.00 14.64 133 GLY B O 1
ATOM 3076 N N . GLY B 1 134 ? -27.223 17.859 38.379 1.00 10.45 134 GLY B N 1
ATOM 3077 C CA . GLY B 1 134 ? -26.880 18.660 37.208 1.00 11.10 134 GLY B CA 1
ATOM 3078 C C . GLY B 1 134 ? -26.846 20.161 37.450 1.00 11.75 134 GLY B C 1
ATOM 3079 O O . GLY B 1 134 ? -27.237 20.929 36.584 1.00 13.22 134 GLY B O 1
ATOM 3080 N N . TYR B 1 135 ? -26.379 20.574 38.631 1.00 11.45 135 TYR B N 1
ATOM 3081 C CA . TYR B 1 135 ? -26.410 21.996 39.033 1.00 11.30 135 TYR B CA 1
ATOM 3082 C C . TYR B 1 135 ? -25.062 22.453 39.621 1.00 10.46 135 TYR B C 1
ATOM 3083 O O . TYR B 1 135 ? -24.244 21.619 40.064 1.00 11.39 135 TYR B O 1
ATOM 3092 N N . TYR B 1 136 ? -24.882 23.774 39.672 1.00 11.27 136 TYR B N 1
ATOM 3093 C CA . TYR B 1 136 ? -23.701 24.404 40.257 1.00 10.73 136 TYR B CA 1
ATOM 3094 C C . TYR B 1 136 ? -23.956 24.663 41.754 1.00 10.61 136 TYR B C 1
ATOM 3095 O O . TYR B 1 136 ? -24.971 25.266 42.103 1.00 11.69 136 TYR B O 1
ATOM 3104 N N . PRO B 1 137 ? -23.041 24.206 42.638 1.00 11.14 137 PRO B N 1
ATOM 3105 C CA . PRO B 1 137 ? -23.281 24.362 44.084 1.00 11.68 137 PRO B CA 1
ATOM 3106 C C . PRO B 1 137 ? -23.369 25.811 44.510 1.00 11.75 137 PRO B C 1
ATOM 3107 O O . PRO B 1 137 ? -22.582 26.636 44.043 1.00 11.77 137 PRO B O 1
ATOM 3111 N N . GLY B 1 138 ? -24.336 26.127 45.373 1.00 12.78 138 GLY B N 1
ATOM 3112 C CA . GLY B 1 138 ? -24.543 27.511 45.790 1.00 14.09 138 GLY B CA 1
ATOM 3113 C C . GLY B 1 138 ? -25.096 28.452 44.725 1.00 13.62 138 GLY B C 1
ATOM 3114 O O . GLY B 1 138 ? -25.257 29.651 44.998 1.00 16.41 138 GLY B O 1
ATOM 3115 N N . ASP B 1 139 ? -25.405 27.929 43.528 1.00 13.79 139 ASP B N 1
ATOM 3116 C CA . ASP B 1 139 ? -26.024 28.711 42.454 1.00 14.23 139 ASP B CA 1
ATOM 3117 C C . ASP B 1 139 ? -26.939 27.785 41.643 1.00 14.19 139 ASP B C 1
ATOM 3118 O O . ASP B 1 139 ? -26.868 27.716 40.424 1.00 13.76 139 ASP B O 1
ATOM 3123 N N . GLU B 1 140 ? -27.794 27.075 42.367 1.00 14.39 140 GLU B N 1
ATOM 3124 C CA . GLU B 1 140 ? -28.498 25.905 41.851 1.00 16.95 140 GLU B CA 1
ATOM 3125 C C . GLU B 1 140 ? -29.598 26.228 40.846 1.00 17.20 140 GLU B C 1
ATOM 3126 O O . GLU B 1 140 ? -30.056 25.333 40.133 1.00 20.93 140 GLU B O 1
ATOM 3132 N N . LYS B 1 141 ? -30.043 27.487 40.811 1.00 17.29 141 LYS B N 1
ATOM 3133 C CA . LYS B 1 141 ? -31.057 27.919 39.848 1.00 18.85 141 LYS B CA 1
ATOM 3134 C C . LYS B 1 141 ? -30.467 28.452 38.536 1.00 17.29 141 LYS B C 1
ATOM 3135 O O . LYS B 1 141 ? -31.213 28.789 37.612 1.00 20.96 141 LYS B O 1
ATOM 3138 N N . ASN B 1 142 ? -29.136 28.543 38.454 1.00 15.17 142 ASN B N 1
ATOM 3139 C CA . ASN B 1 142 ? -28.483 29.090 37.270 1.00 14.50 142 ASN B CA 1
ATOM 3140 C C . ASN B 1 142 ? -28.435 28.044 36.144 1.00 13.01 142 ASN B C 1
ATOM 3141 O O . ASN B 1 142 ? -27.573 27.148 36.140 1.00 13.75 142 ASN B O 1
ATOM 3146 N N . GLU B 1 143 ? -29.351 28.168 35.187 1.00 14.42 143 GLU B N 1
ATOM 3147 C CA . GLU B 1 143 ? -29.474 27.229 34.071 1.00 15.52 143 GLU B CA 1
ATOM 3148 C C . GLU B 1 143 ? -28.255 27.218 33.157 1.00 14.72 143 GLU B C 1
ATOM 3149 O O . GLU B 1 143 ? -27.982 26.208 32.514 1.00 16.03 143 GLU B O 1
ATOM 3151 N N . ASP B 1 144 ? -27.523 28.324 33.081 1.00 13.88 144 ASP B N 1
ATOM 3152 C CA . ASP B 1 144 ? -26.355 28.351 32.206 1.00 14.18 144 ASP B CA 1
ATOM 3153 C C . ASP B 1 144 ? -25.149 27.593 32.784 1.00 11.86 144 ASP B C 1
ATOM 3154 O O . ASP B 1 144 ? -24.196 27.338 32.057 1.00 13.70 144 ASP B O 1
ATOM 3159 N N . LEU B 1 145 ? -25.221 27.202 34.060 1.00 10.25 145 LEU B N 1
ATOM 3160 C CA . LEU B 1 145 ? -24.194 26.353 34.678 1.00 10.42 145 LEU B CA 1
ATOM 3161 C C . LEU B 1 145 ? -24.688 24.916 34.891 1.00 10.38 145 LEU B C 1
ATOM 3162 O O . LEU B 1 145 ? -23.970 24.093 35.457 1.00 11.40 145 LEU B O 1
ATOM 3167 N N . ALA B 1 146 ? -25.896 24.614 34.413 1.00 10.77 146 ALA B N 1
ATOM 3168 C CA . ALA B 1 146 ? -26.453 23.277 34.527 1.00 10.99 146 ALA B CA 1
ATOM 3169 C C . ALA B 1 146 ? -25.878 22.339 33.467 1.00 10.30 146 ALA B C 1
ATOM 3170 O O . ALA B 1 146 ? -25.281 22.770 32.474 1.00 11.80 146 ALA B O 1
ATOM 3172 N N . PHE B 1 147 ? -26.023 21.040 33.705 1.00 9.83 147 PHE B N 1
ATOM 3173 C CA . PHE B 1 147 ? -25.593 20.017 32.774 1.00 9.99 147 PHE B CA 1
ATOM 3174 C C . PHE B 1 147 ? -26.519 18.811 32.880 1.00 9.57 147 PHE B C 1
ATOM 3175 O O . PHE B 1 147 ? -27.230 18.696 33.871 1.00 9.86 147 PHE B O 1
ATOM 3183 N N . PRO B 1 148 ? -26.462 17.885 31.902 1.00 9.70 148 PRO B N 1
ATOM 3184 C CA . PRO B 1 148 ? -27.355 16.730 31.973 1.00 9.55 148 PRO B CA 1
ATOM 3185 C C . PRO B 1 148 ? -27.007 15.842 33.161 1.00 9.01 148 PRO B C 1
ATOM 3186 O O . PRO B 1 148 ? -25.871 15.372 33.300 1.00 9.96 148 PRO B O 1
ATOM 3190 N N . ALA B 1 149 ? -27.980 15.628 34.035 1.00 9.61 149 ALA B N 1
ATOM 3191 C CA . ALA B 1 149 ? -27.770 14.904 35.278 1.00 10.02 149 ALA B CA 1
ATOM 3192 C C . ALA B 1 149 ? -27.381 13.456 35.016 1.00 10.34 149 ALA B C 1
ATOM 3193 O O . ALA B 1 149 ? -27.862 12.849 34.067 1.00 12.17 149 ALA B O 1
ATOM 3195 N N . VAL B 1 150 ? -26.522 12.914 35.867 1.00 10.59 150 VAL B N 1
ATOM 3196 C CA . VAL B 1 150 ? -25.984 11.578 35.683 1.00 11.44 150 VAL B CA 1
ATOM 3197 C C . VAL B 1 150 ? -25.841 10.904 37.034 1.00 13.34 150 VAL B C 1
ATOM 3198 O O . VAL B 1 150 ? -25.407 11.528 38.014 1.00 14.33 150 VAL B O 1
ATOM 3202 N N . LYS B 1 151 ? -26.165 9.607 37.056 1.00 13.08 151 LYS B N 1
ATOM 3203 C CA A LYS B 1 151 ? -26.021 8.810 38.267 0.60 16.92 151 LYS B CA 1
ATOM 3204 C CA B LYS B 1 151 ? -26.020 8.797 38.265 0.40 16.70 151 LYS B CA 1
ATOM 3205 C C . LYS B 1 151 ? -24.574 8.361 38.504 1.00 13.19 151 LYS B C 1
ATOM 3206 O O . LYS B 1 151 ? -23.868 7.950 37.577 1.00 14.70 151 LYS B O 1
ATOM 3217 N N . VAL B 1 152 ? -24.165 8.417 39.762 1.00 13.13 152 VAL B N 1
ATOM 3218 C CA . VAL B 1 152 ? -22.847 7.949 40.185 1.00 13.29 152 VAL B CA 1
ATOM 3219 C C . VAL B 1 152 ? -22.942 6.488 40.604 1.00 13.98 152 VAL B C 1
ATOM 3220 O O . VAL B 1 152 ? -23.732 6.136 41.482 1.00 15.86 152 VAL B O 1
ATOM 3224 N N . ASP B 1 153 ? -22.138 5.644 39.968 1.00 13.60 153 ASP B N 1
ATOM 3225 C CA . ASP B 1 153 ? -22.093 4.222 40.307 1.00 13.66 153 ASP B CA 1
ATOM 3226 C C . ASP B 1 153 ? -21.190 3.884 41.490 1.00 14.43 153 ASP B C 1
ATOM 3227 O O . ASP B 1 153 ? -21.461 2.941 42.224 1.00 18.09 153 ASP B O 1
ATOM 3232 N N . ARG B 1 154 ? -20.109 4.643 41.651 1.00 14.96 154 ARG B N 1
ATOM 3233 C CA . ARG B 1 154 ? -19.186 4.448 42.754 1.00 14.85 154 ARG B CA 1
ATOM 3234 C C . ARG B 1 154 ? -18.709 5.799 43.255 1.00 13.19 154 ARG B C 1
ATOM 3235 O O . ARG B 1 154 ? -18.138 6.575 42.479 1.00 13.46 154 ARG B O 1
ATOM 3243 N N . ALA B 1 155 ? -18.962 6.067 44.540 1.00 13.26 155 ALA B N 1
ATOM 3244 C CA . ALA B 1 155 ? -18.543 7.281 45.219 1.00 13.89 155 ALA B CA 1
ATOM 3245 C C . ALA B 1 155 ? -17.253 6.993 45.969 1.00 14.68 155 ALA B C 1
ATOM 3246 O O . ALA B 1 155 ? -17.213 6.065 46.791 1.00 19.69 155 ALA B O 1
ATOM 3248 N N . VAL B 1 156 ? -16.209 7.766 45.715 1.00 12.86 156 VAL B N 1
ATOM 3249 C CA . VAL B 1 156 ? -14.877 7.517 46.286 1.00 13.48 156 VAL B CA 1
ATOM 3250 C C . VAL B 1 156 ? -14.474 8.561 47.321 1.00 13.79 156 VAL B C 1
ATOM 3251 O O . VAL B 1 156 ? -14.976 9.689 47.334 1.00 15.16 156 VAL B O 1
ATOM 3255 N N . LYS B 1 157 ? -13.568 8.140 48.201 1.00 15.86 157 LYS B N 1
ATOM 3256 C CA . LYS B 1 157 ? -12.943 8.975 49.234 1.00 17.03 157 LYS B CA 1
ATOM 3257 C C . LYS B 1 157 ? -11.441 8.756 49.158 1.00 15.51 157 LYS B C 1
ATOM 3258 O O . LYS B 1 157 ? -10.961 7.873 48.407 1.00 15.89 157 LYS B O 1
ATOM 3263 N N . GLU B 1 158 ? -10.704 9.545 49.932 1.00 16.16 158 GLU B N 1
ATOM 3264 C CA . GLU B 1 158 ? -9.240 9.476 49.965 1.00 16.67 158 GLU B CA 1
ATOM 3265 C C . GLU B 1 158 ? -8.731 8.034 50.088 1.00 16.05 158 GLU B C 1
ATOM 3266 O O . GLU B 1 158 ? -9.128 7.283 51.000 1.00 17.37 158 GLU B O 1
ATOM 3272 N N . GLY B 1 159 ? -7.819 7.684 49.190 1.00 15.92 159 GLY B N 1
ATOM 3273 C CA . GLY B 1 159 ? -7.161 6.391 49.173 1.00 17.65 159 GLY B CA 1
ATOM 3274 C C . GLY B 1 159 ? -7.855 5.273 48.426 1.00 16.01 159 GLY B C 1
ATOM 3275 O O . GLY B 1 159 ? -7.261 4.210 48.254 1.00 18.33 159 GLY B O 1
ATOM 3276 N N . ASP B 1 160 ? -9.097 5.464 47.986 1.00 16.34 160 ASP B N 1
ATOM 3277 C CA . ASP B 1 160 ? -9.796 4.403 47.268 1.00 16.62 160 ASP B CA 1
ATOM 3278 C C . ASP B 1 160 ? -9.107 4.072 45.948 1.00 15.01 160 ASP B C 1
ATOM 3279 O O . ASP B 1 160 ? -8.578 4.954 45.291 1.00 15.84 160 ASP B O 1
ATOM 3284 N N . ARG B 1 161 ? -9.136 2.799 45.575 1.00 15.07 161 ARG B N 1
ATOM 3285 C CA . ARG B 1 161 ? -8.457 2.290 44.377 1.00 15.26 161 ARG B CA 1
ATOM 3286 C C . ARG B 1 161 ? -9.515 1.854 43.351 1.00 15.48 161 ARG B C 1
ATOM 3287 O O . ARG B 1 161 ? -10.495 1.179 43.701 1.00 17.67 161 ARG B O 1
ATOM 3295 N N . VAL B 1 162 ? -9.309 2.239 42.092 1.00 14.21 162 VAL B N 1
ATOM 3296 C CA . VAL B 1 162 ? -10.199 1.903 40.997 1.00 13.77 162 VAL B CA 1
ATOM 3297 C C . VAL B 1 162 ? -9.368 1.143 39.971 1.00 13.92 162 VAL B C 1
ATOM 3298 O O . VAL B 1 162 ? -8.387 1.682 39.471 1.00 14.52 162 VAL B O 1
ATOM 3302 N N . THR B 1 163 ? -9.784 -0.081 39.651 1.00 14.07 163 THR B N 1
ATOM 3303 C CA . THR B 1 163 ? -9.051 -0.948 38.709 1.00 14.74 163 THR B CA 1
ATOM 3304 C C . THR B 1 163 ? -9.912 -1.336 37.512 1.00 15.90 163 THR B C 1
ATOM 3305 O O . THR B 1 163 ? -11.069 -1.709 37.676 1.00 17.44 163 THR B O 1
ATOM 3309 N N . LEU B 1 164 ? -9.336 -1.250 36.313 1.00 15.01 164 LEU B N 1
ATOM 3310 C CA . LEU B 1 164 ? -9.888 -1.869 35.102 1.00 14.57 164 LEU B CA 1
ATOM 3311 C C . LEU B 1 164 ? -8.752 -2.639 34.441 1.00 14.40 164 LEU B C 1
ATOM 3312 O O . LEU B 1 164 ? -7.743 -2.035 34.067 1.00 14.19 164 LEU B O 1
ATOM 3317 N N . GLY B 1 165 ? -8.923 -3.950 34.308 1.00 15.82 165 GLY B N 1
ATOM 3318 C CA . GLY B 1 165 ? -7.893 -4.788 33.729 1.00 16.88 165 GLY B CA 1
ATOM 3319 C C . GLY B 1 165 ? -6.561 -4.627 34.445 1.00 15.30 165 GLY B C 1
ATOM 3320 O O . GLY B 1 165 ? -6.467 -4.807 35.666 1.00 18.19 165 GLY B O 1
ATOM 3321 N N . ASP B 1 166 ? -5.548 -4.247 33.668 1.00 16.29 166 ASP B N 1
ATOM 3322 C CA . ASP B 1 166 ? -4.168 -4.057 34.133 1.00 15.57 166 ASP B CA 1
ATOM 3323 C C . ASP B 1 166 ? -3.852 -2.719 34.806 1.00 16.53 166 ASP B C 1
ATOM 3324 O O . ASP B 1 166 ? -2.716 -2.494 35.204 1.00 21.92 166 ASP B O 1
ATOM 3329 N N . THR B 1 167 ? -4.836 -1.838 34.955 1.00 14.29 167 THR B N 1
ATOM 3330 C CA . THR B 1 167 ? -4.571 -0.451 35.342 1.00 13.78 167 THR B CA 1
ATOM 3331 C C . THR B 1 167 ? -5.341 -0.087 36.609 1.00 14.00 167 THR B C 1
ATOM 3332 O O . THR B 1 167 ? -6.538 -0.307 36.674 1.00 14.45 167 THR B O 1
ATOM 3336 N N . THR B 1 168 ? -4.653 0.547 37.555 1.00 13.17 168 THR B N 1
ATOM 3337 C CA . THR B 1 168 ? -5.238 1.016 38.807 1.00 13.19 168 THR B CA 1
ATOM 3338 C C . THR B 1 168 ? -4.959 2.508 39.033 1.00 12.53 168 THR B C 1
ATOM 3339 O O . THR B 1 168 ? -3.831 2.976 38.931 1.00 14.98 168 THR B O 1
ATOM 3343 N N . LEU B 1 169 ? -6.014 3.231 39.386 1.00 11.43 169 LEU B N 1
ATOM 3344 C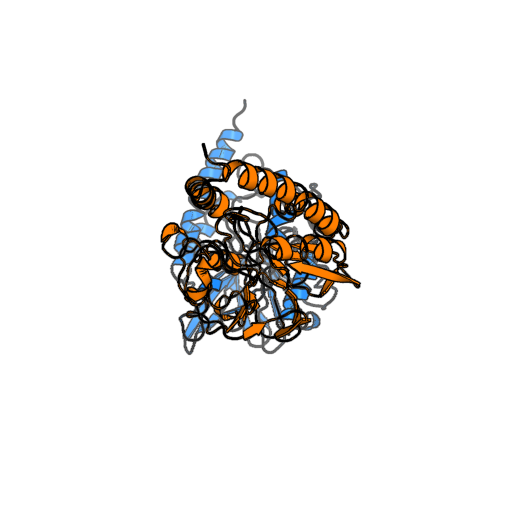 CA . LEU B 1 169 ? -5.897 4.622 39.841 1.00 11.43 169 LEU B CA 1
ATOM 3345 C C . LEU B 1 169 ? -6.258 4.718 41.312 1.00 13.05 169 LEU B C 1
ATOM 3346 O O . LEU B 1 169 ? -7.144 4.015 41.787 1.00 14.74 169 LEU B O 1
ATOM 3351 N N . THR B 1 170 ? -5.618 5.670 41.990 1.00 10.95 170 THR B N 1
ATOM 3352 C CA . THR B 1 170 ? -5.910 5.944 43.388 1.00 11.39 170 THR B CA 1
ATOM 3353 C C . THR B 1 170 ? -6.523 7.332 43.531 1.00 10.41 170 THR B C 1
ATOM 3354 O O . THR B 1 170 ? -5.983 8.328 42.991 1.00 10.84 170 THR B O 1
ATOM 3358 N N . ALA B 1 171 ? -7.648 7.401 44.251 1.00 10.05 171 ALA B N 1
ATOM 3359 C CA . ALA B 1 171 ? -8.319 8.677 44.503 1.00 10.01 171 ALA B CA 1
ATOM 3360 C C . ALA B 1 171 ? -7.673 9.441 45.633 1.00 10.47 171 ALA B C 1
ATOM 3361 O O . ALA B 1 171 ? -7.343 8.865 46.677 1.00 12.15 171 ALA B O 1
ATOM 3363 N N . HIS B 1 172 ? -7.513 10.746 45.441 1.00 10.63 172 HIS B N 1
ATOM 3364 C CA . HIS B 1 172 ? -7.097 11.649 46.497 1.00 10.86 172 HIS B CA 1
ATOM 3365 C C . HIS B 1 172 ? -8.123 12.741 46.662 1.00 10.29 172 HIS B C 1
ATOM 3366 O O . HIS B 1 172 ? -8.492 13.386 45.685 1.00 11.44 172 HIS B O 1
ATOM 3373 N N . ALA B 1 173 ? -8.583 12.960 47.883 1.00 10.79 173 ALA B N 1
ATOM 3374 C CA . ALA B 1 173 ? -9.548 14.018 48.137 1.00 11.19 173 ALA B CA 1
ATOM 3375 C C . ALA B 1 173 ? -8.825 15.347 48.181 1.00 10.87 173 ALA B C 1
ATOM 3376 O O . ALA B 1 173 ? -8.015 15.609 49.086 1.00 13.25 173 ALA B O 1
ATOM 3378 N N . THR B 1 174 ? -9.133 16.200 47.206 1.00 10.29 174 THR B N 1
ATOM 3379 C CA . THR B 1 174 ? -8.501 17.503 47.096 1.00 10.24 174 THR B CA 1
ATOM 3380 C C . THR B 1 174 ? -9.592 18.579 46.913 1.00 10.06 174 THR B C 1
ATOM 3381 O O . THR B 1 174 ? -9.633 19.273 45.884 1.00 10.10 174 THR B O 1
ATOM 3385 N N . PRO B 1 175 ? -10.464 18.739 47.921 1.00 11.03 175 PRO B N 1
ATOM 3386 C CA . PRO B 1 175 ? -11.593 19.640 47.802 1.00 11.20 175 PRO B CA 1
ATOM 3387 C C . PRO B 1 175 ? -11.229 21.115 47.812 1.00 10.78 175 PRO B C 1
ATOM 3388 O O . PRO B 1 175 ? -10.112 21.489 48.131 1.00 10.87 175 PRO B O 1
ATOM 3392 N N . GLY B 1 176 ? -12.193 21.923 47.408 1.00 9.72 176 GLY B N 1
ATOM 3393 C CA . GLY B 1 176 ? -12.068 23.382 47.399 1.00 10.58 176 GLY B CA 1
ATOM 3394 C C . GLY B 1 176 ? -12.755 23.892 46.154 1.00 9.60 176 GLY B C 1
ATOM 3395 O O . GLY B 1 176 ? -13.828 24.520 46.214 1.00 9.94 176 GLY B O 1
ATOM 3396 N N . HIS B 1 177 ? -12.166 23.612 44.997 1.00 9.06 177 HIS B N 1
ATOM 3397 C CA . HIS B 1 177 ? -12.793 24.045 43.744 1.00 8.52 177 HIS B CA 1
ATOM 3398 C C . HIS B 1 177 ? -14.210 23.442 43.599 1.00 8.41 177 HIS B C 1
ATOM 3399 O O . HIS B 1 177 ? -15.108 24.091 43.054 1.00 8.77 177 HIS B O 1
ATOM 3406 N N . SER B 1 178 ? -14.389 22.216 44.097 1.00 8.85 178 SER B N 1
ATOM 3407 C CA A SER B 1 178 ? -15.717 21.625 44.327 0.60 7.97 178 SER B CA 1
ATOM 3408 C CA B SER B 1 178 ? -15.699 21.593 44.286 0.40 12.10 178 SER B CA 1
ATOM 3409 C C . SER B 1 178 ? -15.617 20.819 45.616 1.00 9.51 178 SER B C 1
ATOM 3410 O O . SER B 1 178 ? -14.522 20.452 46.028 1.00 10.62 178 SER B O 1
ATOM 3415 N N . PRO B 1 179 ? -16.760 20.522 46.248 1.00 10.54 179 PRO B N 1
ATOM 3416 C CA . PRO B 1 179 ? -16.637 19.799 47.535 1.00 11.70 179 PRO B CA 1
ATOM 3417 C C . PRO B 1 179 ? -16.090 18.382 47.398 1.00 11.01 179 PRO B C 1
ATOM 3418 O O . PRO B 1 179 ? -15.443 17.888 48.322 1.00 13.97 179 PRO B O 1
ATOM 3422 N N . GLY B 1 180 ? -16.341 17.743 46.261 1.00 10.44 180 GLY B N 1
ATOM 3423 C CA . GLY B 1 180 ? -15.917 16.368 46.003 1.00 10.91 180 GLY B CA 1
ATOM 3424 C C . GLY B 1 180 ? -14.751 16.257 45.022 1.00 10.20 180 GLY B C 1
ATOM 3425 O O . GLY B 1 180 ? -14.513 15.182 44.471 1.00 10.60 180 GLY B O 1
ATOM 3426 N N . CYS B 1 181 ? -14.030 17.360 44.797 1.00 9.70 181 CYS B N 1
ATOM 3427 C CA . CYS B 1 181 ? -12.901 17.408 43.846 1.00 9.33 181 CYS B CA 1
ATOM 3428 C C . CYS B 1 181 ? -11.884 16.311 44.186 1.00 9.18 181 CYS B C 1
ATOM 3429 O O . CYS B 1 181 ? -11.421 16.228 45.324 1.00 10.64 181 CYS B O 1
ATOM 3432 N N . THR B 1 182 ? -11.614 15.444 43.210 1.00 8.90 182 THR B N 1
ATOM 3433 C CA . THR B 1 182 ? -10.804 14.231 43.374 1.00 9.42 182 THR B CA 1
ATOM 3434 C C . THR B 1 182 ? -9.663 14.279 42.365 1.00 8.57 182 THR B C 1
ATOM 3435 O O . THR B 1 182 ? -9.888 14.355 41.162 1.00 9.29 182 THR B O 1
ATOM 3439 N N . SER B 1 183 ? -8.433 14.206 42.868 1.00 8.68 183 SER B N 1
ATOM 3440 C CA . SER B 1 183 ? -7.248 14.089 42.040 1.00 8.75 183 SER B CA 1
ATOM 3441 C C . SER B 1 183 ? -6.868 12.604 41.961 1.00 9.36 183 SER B C 1
ATOM 3442 O O . SER B 1 183 ? -6.841 11.904 42.963 1.00 12.06 183 SER B O 1
ATOM 3445 N N . TRP B 1 184 ? -6.554 12.136 40.772 1.00 8.16 184 TRP B N 1
ATOM 3446 C CA . TRP B 1 184 ? -6.374 10.713 40.523 1.00 8.56 184 TRP B CA 1
ATOM 3447 C C . TRP B 1 184 ? -4.914 10.407 40.194 1.00 8.91 184 TRP B C 1
ATOM 3448 O O . TRP B 1 184 ? -4.332 11.012 39.289 1.00 9.57 184 TRP B O 1
ATOM 3459 N N A GLU B 1 185 ? -4.316 9.497 40.964 0.70 9.92 185 GLU B N 1
ATOM 3460 N N B GLU B 1 185 ? -4.396 9.380 40.863 0.30 10.31 185 GLU B N 1
ATOM 3461 C CA A GLU B 1 185 ? -2.913 9.096 40.780 0.70 10.20 185 GLU B CA 1
ATOM 3462 C CA B GLU B 1 185 ? -2.994 8.985 40.798 0.30 10.42 185 GLU B CA 1
ATOM 3463 C C A GLU B 1 185 ? -2.805 7.728 40.099 0.70 10.21 185 GLU B C 1
ATOM 3464 C C B GLU B 1 185 ? -2.830 7.662 40.069 0.30 10.34 185 GLU B C 1
ATOM 3465 O O A GLU B 1 185 ? -3.537 6.823 40.427 0.70 10.52 185 GLU B O 1
ATOM 3466 O O B GLU B 1 185 ? -3.575 6.725 40.311 0.30 10.38 185 GLU B O 1
ATOM 3477 N N . MET B 1 186 ? -1.856 7.591 39.166 1.00 10.23 186 MET B N 1
ATOM 3478 C CA A MET B 1 186 ? -1.547 6.295 38.555 0.70 10.55 186 MET B CA 1
ATOM 3479 C CA B MET B 1 186 ? -1.592 6.368 38.418 0.30 10.75 186 MET B CA 1
ATOM 3480 C C . MET B 1 186 ? -0.096 6.239 38.116 1.00 10.47 186 MET B C 1
ATOM 3481 O O . MET B 1 186 ? 0.559 7.260 37.964 1.00 11.21 186 MET B O 1
ATOM 3490 N N . THR B 1 187 ? 0.391 5.005 37.953 1.00 10.65 187 THR B N 1
ATOM 3491 C CA . THR B 1 187 ? 1.757 4.725 37.527 1.00 10.67 187 THR B CA 1
ATOM 3492 C C . THR B 1 187 ? 1.779 4.432 36.030 1.00 10.77 187 THR B C 1
ATOM 3493 O O . THR B 1 187 ? 0.926 3.703 35.501 1.00 12.79 187 THR B O 1
ATOM 3497 N N . VAL B 1 188 ? 2.776 5.007 35.368 1.00 10.27 188 VAL B N 1
ATOM 3498 C CA . VAL B 1 188 ? 3.051 4.725 33.964 1.00 10.07 188 VAL B CA 1
ATOM 3499 C C . VAL B 1 188 ? 4.512 4.359 33.832 1.00 10.85 188 VAL B C 1
ATOM 3500 O O . VAL B 1 188 ? 5.294 4.534 34.770 1.00 11.83 188 VAL B O 1
ATOM 3504 N N . LYS B 1 189 ? 4.874 3.872 32.646 1.00 11.46 189 LYS B N 1
ATOM 3505 C CA . LYS B 1 189 ? 6.273 3.619 32.306 1.00 12.35 189 LYS B CA 1
ATOM 3506 C C . LYS B 1 189 ? 6.820 4.738 31.425 1.00 12.95 189 LYS B C 1
ATOM 3507 O O . LYS B 1 189 ? 6.142 5.231 30.511 1.00 15.19 189 LYS B O 1
ATOM 3513 N N . ASP B 1 190 ? 8.067 5.083 31.676 1.00 13.80 190 ASP B N 1
ATOM 3514 C CA . ASP B 1 190 ? 8.878 5.904 30.782 1.00 13.94 190 ASP B CA 1
ATOM 3515 C C . ASP B 1 190 ? 10.128 5.052 30.552 1.00 16.39 190 ASP B C 1
ATOM 3516 O O . ASP B 1 190 ? 10.986 4.936 31.437 1.00 18.22 190 ASP B O 1
ATOM 3521 N N . GLY B 1 191 ? 10.213 4.406 29.393 1.00 18.53 191 GLY B N 1
ATOM 3522 C CA . GLY B 1 191 ? 11.193 3.352 29.185 1.00 20.96 191 GLY B CA 1
ATOM 3523 C C . GLY B 1 191 ? 10.967 2.245 30.209 1.00 21.93 191 GLY B C 1
ATOM 3524 O O . GLY B 1 191 ? 9.850 1.732 30.350 1.00 22.60 191 GLY B O 1
ATOM 3525 N N . LYS B 1 192 ? 12.012 1.932 30.971 1.00 20.08 192 LYS B N 1
ATOM 3526 C CA . LYS B 1 192 ? 11.986 0.859 31.960 1.00 20.98 192 LYS B CA 1
ATOM 3527 C C . LYS B 1 192 ? 11.449 1.313 33.306 1.00 19.40 192 LYS B C 1
ATOM 3528 O O . LYS B 1 192 ? 11.161 0.483 34.170 1.00 19.36 192 LYS B O 1
ATOM 3530 N N . GLU B 1 193 ? 11.309 2.623 33.487 1.00 16.96 193 GLU B N 1
ATOM 3531 C CA . GLU B 1 193 ? 11.091 3.177 34.808 1.00 16.46 193 GLU B CA 1
ATOM 3532 C C . GLU B 1 193 ? 9.674 3.616 35.061 1.00 14.38 193 GLU B C 1
ATOM 3533 O O . GLU B 1 193 ? 8.992 4.147 34.188 1.00 17.14 193 GLU B O 1
ATOM 3539 N N . ASP B 1 194 ? 9.259 3.448 36.301 1.00 13.08 194 ASP B N 1
ATOM 3540 C CA . ASP B 1 194 ? 7.970 3.962 36.739 1.00 12.68 194 ASP B CA 1
ATOM 3541 C C . ASP B 1 194 ? 7.981 5.482 36.865 1.00 12.05 194 ASP B C 1
ATOM 3542 O O . ASP B 1 194 ? 8.944 6.067 37.343 1.00 14.58 194 ASP B O 1
ATOM 3547 N N . ARG B 1 195 ? 6.876 6.109 36.478 1.00 10.71 195 ARG B N 1
ATOM 3548 C CA . ARG B 1 195 ? 6.623 7.530 36.746 1.00 11.61 195 ARG B CA 1
ATOM 3549 C C . ARG B 1 195 ? 5.211 7.672 37.293 1.00 10.73 195 ARG B C 1
ATOM 3550 O O . ARG B 1 195 ? 4.280 6.988 36.846 1.00 11.94 195 ARG B O 1
ATOM 3558 N N . GLU B 1 196 ? 5.058 8.566 38.272 1.00 10.79 196 GLU B N 1
ATOM 3559 C CA . GLU B 1 196 ? 3.755 8.774 38.910 1.00 10.71 196 GLU B CA 1
ATOM 3560 C C . GLU B 1 196 ? 3.045 9.993 38.316 1.00 10.82 196 GLU B C 1
ATOM 3561 O O . GLU B 1 196 ? 3.607 11.077 38.261 1.00 11.17 196 GLU B O 1
ATOM 3567 N N . VAL B 1 197 ? 1.806 9.788 37.904 1.00 9.68 197 VAL B N 1
ATOM 3568 C CA . VAL B 1 197 ? 0.988 10.808 37.254 1.00 8.92 197 VAL B CA 1
ATOM 3569 C C . VAL B 1 197 ? -0.101 11.219 38.219 1.00 8.79 197 VAL B C 1
ATOM 3570 O O . VAL B 1 197 ? -0.715 10.364 38.860 1.00 10.09 197 VAL B O 1
ATOM 3574 N N . LEU B 1 198 ? -0.380 12.525 38.281 1.00 8.36 198 LEU B N 1
ATOM 3575 C CA . LEU B 1 198 ? -1.564 13.029 38.985 1.00 8.23 198 LEU B CA 1
ATOM 3576 C C . LEU B 1 198 ? -2.447 13.793 38.010 1.00 8.58 198 LEU B C 1
ATOM 3577 O O . LEU B 1 198 ? -2.029 14.796 37.431 1.00 9.41 198 LEU B O 1
ATOM 3582 N N . PHE B 1 199 ? -3.695 13.330 37.857 1.00 8.31 199 PHE B N 1
ATOM 3583 C CA . PHE B 1 199 ? -4.739 14.110 37.222 1.00 8.09 199 PHE B CA 1
ATOM 3584 C C . PHE B 1 199 ? -5.284 15.017 38.339 1.00 8.87 199 PHE B C 1
ATOM 3585 O O . PHE B 1 199 ? -6.178 14.616 39.114 1.00 9.60 199 PHE B O 1
ATOM 3593 N N . PHE B 1 200 ? -4.685 16.198 38.477 1.00 8.82 200 PHE B N 1
ATOM 3594 C CA . PHE B 1 200 ? -5.057 17.149 39.527 1.00 9.00 200 PHE B CA 1
ATOM 3595 C C . PHE B 1 200 ? -6.451 17.697 39.206 1.00 9.15 200 PHE B C 1
ATOM 3596 O O . PHE B 1 200 ? -6.757 17.947 38.040 1.00 12.73 200 PHE B O 1
ATOM 3604 N N . CYS B 1 201 ? -7.282 17.889 40.217 1.00 9.37 201 CYS B N 1
ATOM 3605 C CA . CYS B 1 201 ? -8.682 18.175 39.958 1.00 9.79 201 CYS B CA 1
ATOM 3606 C C . CYS B 1 201 ? -9.056 19.593 39.652 1.00 10.34 201 CYS B C 1
ATOM 3607 O O . CYS B 1 201 ? -10.145 19.795 39.160 1.00 12.81 201 CYS B O 1
ATOM 3610 N N . SER B 1 202 ? -8.176 20.535 39.956 1.00 11.04 202 SER B N 1
ATOM 3611 C CA . SER B 1 202 ? -8.354 22.023 39.879 1.00 10.73 202 SER B CA 1
ATOM 3612 C C . SER B 1 202 ? -8.288 22.599 41.271 1.00 11.82 202 SER B C 1
ATOM 3613 O O . SER B 1 202 ? -8.942 22.088 42.187 1.00 13.26 202 SER B O 1
ATOM 3616 N N . GLY B 1 203 ? -7.573 23.709 41.392 1.00 11.15 203 G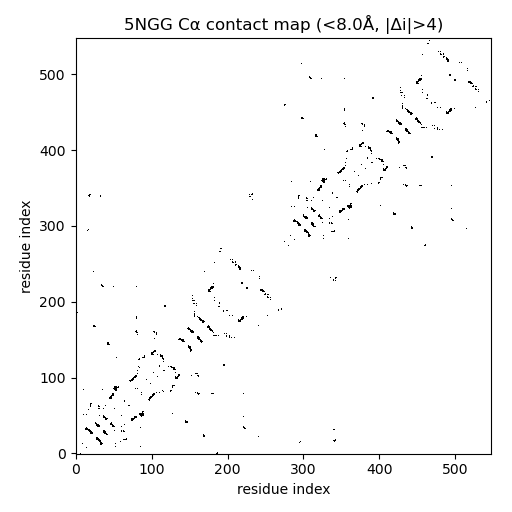LY B N 1
ATOM 3617 C CA . GLY B 1 203 ? -7.550 24.481 42.644 1.00 10.45 203 GLY B CA 1
ATOM 3618 C C . GLY B 1 203 ? -7.770 25.976 42.458 1.00 9.57 203 GLY B C 1
ATOM 3619 O O . GLY B 1 203 ? -7.379 26.761 43.304 1.00 11.13 203 GLY B O 1
ATOM 3620 N N . THR B 1 204 ? -8.418 26.367 41.359 1.00 9.76 204 THR B N 1
ATOM 3621 C CA . THR B 1 204 ? -8.721 27.764 41.082 1.00 9.86 204 THR B CA 1
ATOM 3622 C C . THR B 1 204 ? -9.956 28.206 41.883 1.00 8.48 204 THR B C 1
ATOM 3623 O O . THR B 1 204 ? -10.830 27.387 42.222 1.00 8.71 204 THR B O 1
ATOM 3627 N N . VAL B 1 205 ? -10.030 29.498 42.184 1.00 9.26 205 VAL B N 1
ATOM 3628 C CA . VAL B 1 205 ? -11.224 30.081 42.813 1.00 9.21 205 VAL B CA 1
ATOM 3629 C C . VAL B 1 205 ? -12.382 30.155 41.824 1.00 8.98 205 VAL B C 1
ATOM 3630 O O . VAL B 1 205 ? -13.514 29.780 42.144 1.00 9.46 205 VAL B O 1
ATOM 3634 N N . ALA B 1 206 ? -12.088 30.648 40.617 1.00 9.62 206 ALA B N 1
ATOM 3635 C CA . ALA B 1 206 ? -13.030 30.682 39.498 1.00 9.34 206 ALA B CA 1
ATOM 3636 C C . ALA B 1 206 ? -14.329 31.361 39.971 1.00 9.24 206 ALA B C 1
ATOM 3637 O O . ALA B 1 206 ? -14.268 32.502 40.466 1.00 10.70 206 ALA B O 1
ATOM 3639 N N . LEU B 1 207 ? -15.486 30.706 39.816 1.00 9.95 207 LEU B N 1
ATOM 3640 C CA . LEU B 1 207 ? -16.770 31.320 40.166 1.00 10.15 207 LEU B CA 1
ATOM 3641 C C . LEU B 1 207 ? -17.177 31.124 41.618 1.00 9.65 207 LEU B C 1
ATOM 3642 O O . LEU B 1 207 ? -18.255 31.567 42.010 1.00 10.84 207 LEU B O 1
ATOM 3647 N N . ASN B 1 208 ? -16.366 30.449 42.432 1.00 8.89 208 ASN B N 1
ATOM 3648 C CA . ASN B 1 208 ? -16.776 30.156 43.799 1.00 9.56 208 ASN B CA 1
ATOM 3649 C C . ASN B 1 208 ? -16.788 31.389 44.695 1.00 9.82 208 ASN B C 1
ATOM 3650 O O . ASN B 1 208 ? -15.928 32.274 44.585 1.00 11.00 208 ASN B O 1
ATOM 3655 N N . ARG B 1 209 ? -17.746 31.386 45.611 1.00 9.93 209 ARG B N 1
ATOM 3656 C CA . ARG B 1 209 ? -17.823 32.381 46.670 1.00 10.55 209 ARG B CA 1
ATOM 3657 C C . ARG B 1 209 ? -17.147 31.790 47.898 1.00 10.52 209 ARG B C 1
ATOM 3658 O O . ARG B 1 209 ? -17.504 30.698 48.350 1.00 11.30 209 ARG B O 1
ATOM 3666 N N . LEU B 1 210 ? -16.194 32.527 48.447 1.00 10.92 210 LEU B N 1
ATOM 3667 C CA . LEU B 1 210 ? -15.412 32.076 49.587 1.00 11.47 210 LEU B CA 1
ATOM 3668 C C . LEU B 1 210 ? -15.932 32.560 50.926 1.00 13.29 210 LEU B C 1
ATOM 3669 O O . LEU B 1 210 ? -15.664 31.929 51.940 1.00 15.48 210 LEU B O 1
ATOM 3674 N N . VAL B 1 211 ? -16.632 33.695 50.932 1.00 13.84 211 VAL B N 1
ATOM 3675 C CA . VAL B 1 211 ? -17.086 34.367 52.144 1.00 16.18 211 VAL B CA 1
ATOM 3676 C C . VAL B 1 211 ? -18.463 34.963 51.856 1.00 16.15 211 VAL B C 1
ATOM 3677 O O . VAL B 1 211 ? -18.883 35.051 50.704 1.00 17.19 211 VAL B O 1
ATOM 3681 N N . GLY B 1 212 ? -19.152 35.387 52.901 1.00 17.04 212 GLY B N 1
ATOM 3682 C CA . GLY B 1 212 ? -20.499 35.930 52.775 1.00 18.40 212 GLY B CA 1
ATOM 3683 C C . GLY B 1 212 ? -21.507 34.805 52.824 1.00 18.99 212 GLY B C 1
ATOM 3684 O O . GLY B 1 212 ? -21.948 34.404 53.906 1.00 21.87 212 GLY B O 1
ATOM 3685 N N . GLN B 1 213 ? -21.856 34.300 51.644 1.00 17.99 213 GLN B N 1
ATOM 3686 C CA . GLN B 1 213 ? -22.644 33.090 51.487 1.00 18.21 213 GLN B CA 1
ATOM 3687 C C . GLN B 1 213 ? -21.747 32.119 50.737 1.00 15.96 213 GLN B C 1
ATOM 3688 O O . GLN B 1 213 ? -21.837 32.018 49.501 1.00 16.61 213 GLN B O 1
ATOM 3694 N N . PRO B 1 214 ? -20.855 31.407 51.461 1.00 14.93 214 PRO B N 1
ATOM 3695 C CA . PRO B 1 214 ? -19.911 30.565 50.734 1.00 14.45 214 PRO B CA 1
ATOM 3696 C C . PRO B 1 214 ? -20.584 29.515 49.851 1.00 13.61 214 PRO B C 1
ATOM 3697 O O . PRO B 1 214 ? -21.651 29.005 50.183 1.00 15.20 214 PRO B O 1
ATOM 3701 N N . THR B 1 215 ? -19.940 29.184 48.738 1.00 11.55 215 THR B N 1
ATOM 3702 C CA . THR B 1 215 ? -20.470 28.198 47.804 1.00 11.56 215 THR B CA 1
ATOM 3703 C C . THR B 1 215 ? -20.846 26.875 48.470 1.00 12.96 215 THR B C 1
ATOM 3704 O O . THR B 1 215 ? -21.843 26.272 48.117 1.00 14.14 215 THR B O 1
ATOM 3708 N N . TYR B 1 216 ? -20.029 26.451 49.425 1.00 12.05 216 TYR B N 1
ATOM 3709 C CA . TYR B 1 216 ? -20.412 25.348 50.318 1.00 13.53 216 TYR B CA 1
ATOM 3710 C C . TYR B 1 216 ? -19.670 25.548 51.647 1.00 13.45 216 TYR B C 1
ATOM 3711 O O . TYR B 1 216 ? -18.663 26.261 51.713 1.00 14.00 216 TYR B O 1
ATOM 3720 N N . ALA B 1 217 ? -20.153 24.894 52.693 1.00 16.45 217 ALA B N 1
ATOM 3721 C CA . ALA B 1 217 ? -19.594 25.084 54.024 1.00 17.74 217 ALA B CA 1
ATOM 3722 C C . ALA B 1 217 ? -18.220 24.447 54.131 1.00 17.99 217 ALA B C 1
ATOM 3723 O O . ALA B 1 217 ? -18.053 23.275 53.777 1.00 20.88 217 ALA B O 1
ATOM 3725 N N . GLY B 1 218 ? -17.248 25.227 54.599 1.00 17.40 218 GLY B N 1
ATOM 3726 C CA . GLY B 1 218 ? -15.874 24.771 54.801 1.00 18.49 218 GLY B CA 1
ATOM 3727 C C . GLY B 1 218 ? -14.983 24.927 53.579 1.00 15.81 218 GLY B C 1
ATOM 3728 O O . GLY B 1 218 ? -13.853 24.437 53.593 1.00 17.29 218 GLY B O 1
ATOM 3729 N N . ILE B 1 219 ? -15.451 25.662 52.567 1.00 13.71 219 ILE B N 1
ATOM 3730 C CA . ILE B 1 219 ? -14.709 25.803 51.328 1.00 12.22 219 ILE B CA 1
ATOM 3731 C C . ILE B 1 219 ? -13.288 26.387 51.501 1.00 12.17 219 ILE B C 1
ATOM 3732 O O . ILE B 1 219 ? -12.338 25.923 50.884 1.00 13.07 219 ILE B O 1
ATOM 3737 N N . VAL B 1 220 ? -13.142 27.411 52.337 1.00 13.52 220 VAL B N 1
ATOM 3738 C CA . VAL B 1 220 ? -11.829 28.024 52.526 1.00 13.08 220 VAL B CA 1
ATOM 3739 C C . VAL B 1 220 ? -10.836 27.002 53.101 1.00 13.46 220 VAL B C 1
ATOM 3740 O O . VAL B 1 220 ? -9.716 26.899 52.613 1.00 15.34 220 VAL B O 1
ATOM 3744 N N . ASP B 1 221 ? -11.239 26.301 54.162 1.00 13.95 221 ASP B N 1
ATOM 3745 C CA . ASP B 1 221 ? -10.392 25.257 54.748 1.00 14.21 221 ASP B CA 1
ATOM 3746 C C . ASP B 1 221 ? -10.012 24.178 53.733 1.00 14.75 221 ASP B C 1
ATOM 3747 O O . ASP B 1 221 ? -8.851 23.698 53.740 1.00 16.62 221 ASP B O 1
ATOM 3752 N N . ASP B 1 222 ? -10.974 23.766 52.902 1.00 13.64 222 ASP B N 1
ATOM 3753 C CA . ASP B 1 222 ? -10.700 22.767 51.889 1.00 12.72 222 ASP B CA 1
ATOM 3754 C C . ASP B 1 222 ? -9.596 23.226 50.924 1.00 12.75 222 ASP B C 1
ATOM 3755 O O . ASP B 1 222 ? -8.647 22.500 50.675 1.00 13.82 222 ASP B O 1
ATOM 3760 N N . TYR B 1 223 ? -9.706 24.444 50.395 1.00 12.02 223 TYR B N 1
ATOM 3761 C CA . TYR B 1 223 ? -8.669 24.974 49.469 1.00 11.64 223 TYR B CA 1
ATOM 3762 C C . TYR B 1 223 ? -7.275 24.962 50.074 1.00 12.85 223 TYR B C 1
ATOM 3763 O O . TYR B 1 223 ? -6.289 24.535 49.475 1.00 12.66 223 TYR B O 1
ATOM 3772 N N A ARG B 1 224 ? -7.143 25.524 51.270 0.50 14.88 224 ARG B N 1
ATOM 3773 N N B ARG B 1 224 ? -7.235 25.390 51.348 0.50 13.42 224 ARG B N 1
ATOM 3774 C CA A ARG B 1 224 ? -5.810 25.601 51.892 0.50 15.02 224 ARG B CA 1
ATOM 3775 C CA B ARG B 1 224 ? -5.998 25.438 52.163 0.50 13.72 224 ARG B CA 1
ATOM 3776 C C A ARG B 1 224 ? -5.216 24.217 52.217 0.50 14.30 224 ARG B C 1
ATOM 3777 C C B ARG B 1 224 ? -5.371 24.074 52.314 0.50 13.16 224 ARG B C 1
ATOM 3778 O O A ARG B 1 224 ? -4.005 24.028 52.026 0.50 15.97 224 ARG B O 1
ATOM 3779 O O B ARG B 1 224 ? -4.174 23.879 52.097 0.50 14.66 224 ARG B O 1
ATOM 3794 N N A ALA B 1 225 ? -6.071 23.276 52.632 0.50 13.77 225 ALA B N 1
ATOM 3795 N N B ALA B 1 225 ? -6.164 23.111 52.715 0.50 14.01 225 ALA B N 1
ATOM 3796 C CA A ALA B 1 225 ? -5.729 21.832 52.826 0.50 13.14 225 ALA B CA 1
ATOM 3797 C CA B ALA B 1 225 ? -5.581 21.818 52.866 0.50 14.16 225 ALA B CA 1
ATOM 3798 C C A ALA B 1 225 ? -5.242 21.185 51.528 0.50 11.88 225 ALA B C 1
ATOM 3799 C C B ALA B 1 225 ? -5.075 21.368 51.492 0.50 13.35 225 ALA B C 1
ATOM 3800 O O A ALA B 1 225 ? -4.342 20.324 51.538 0.50 9.73 225 ALA B O 1
ATOM 3801 O O B ALA B 1 225 ? -3.931 20.890 51.414 0.50 12.09 225 ALA B O 1
ATOM 3804 N N . THR B 1 226 ? -5.872 21.573 50.422 1.00 13.56 226 THR B N 1
ATOM 3805 C CA . THR B 1 226 ? -5.512 21.051 49.132 1.00 11.94 226 THR B CA 1
ATOM 3806 C C . THR B 1 226 ? -4.186 21.606 48.600 1.00 11.52 226 THR B C 1
ATOM 3807 O O . THR B 1 226 ? -3.375 20.841 48.055 1.00 11.70 226 THR B O 1
ATOM 3811 N N . PHE B 1 227 ? -3.941 22.902 48.779 1.00 12.67 227 PHE B N 1
ATOM 3812 C CA . PHE B 1 227 ? -2.657 23.452 48.321 1.00 13.29 227 PHE B CA 1
ATOM 3813 C C . PHE B 1 227 ? -1.488 22.783 49.050 1.00 13.37 227 PHE B C 1
ATOM 3814 O O . PHE B 1 227 ? -0.465 22.433 48.453 1.00 13.44 227 PHE B O 1
ATOM 3822 N N . ALA B 1 228 ? -1.661 22.587 50.348 1.00 13.07 228 ALA B N 1
ATOM 3823 C CA . ALA B 1 228 ? -0.608 21.961 51.171 1.00 13.38 228 ALA B CA 1
ATOM 3824 C C . ALA B 1 228 ? -0.400 20.503 50.743 1.00 12.19 228 ALA B C 1
ATOM 3825 O O . ALA B 1 228 ? 0.741 20.028 50.615 1.00 14.82 228 ALA B O 1
ATOM 3827 N N . LYS B 1 229 ? -1.502 19.778 50.584 1.00 13.05 229 LYS B N 1
ATOM 3828 C CA . LYS B 1 229 ? -1.444 18.371 50.175 1.00 13.16 229 LYS B CA 1
ATOM 3829 C C . LYS B 1 229 ? -0.728 18.221 48.828 1.00 13.39 229 LYS B C 1
ATOM 3830 O O . LYS B 1 229 ? 0.143 17.361 48.674 1.00 14.05 229 LYS B O 1
ATOM 3836 N N . ALA B 1 230 ? -1.070 19.090 47.880 1.00 13.30 230 ALA B N 1
ATOM 3837 C CA . ALA B 1 230 ? -0.463 19.069 46.533 1.00 13.26 230 ALA B CA 1
ATOM 3838 C C . ALA B 1 230 ? 1.050 19.268 46.596 1.00 14.91 230 ALA B C 1
ATOM 3839 O O . ALA B 1 230 ? 1.796 18.588 45.903 1.00 17.12 230 ALA B O 1
ATOM 3841 N N . LYS B 1 231 ? 1.498 20.206 47.431 1.00 15.88 231 LYS B N 1
ATOM 3842 C CA . LYS B 1 231 ? 2.929 20.466 47.563 1.00 17.94 231 LYS B CA 1
ATOM 3843 C C . LYS B 1 231 ? 3.702 19.292 48.143 1.00 17.76 231 LYS B C 1
ATOM 3844 O O . LYS B 1 231 ? 4.911 19.196 47.923 1.00 22.27 231 LYS B O 1
ATOM 3850 N N . ALA B 1 232 ? 3.024 18.436 48.912 1.00 17.29 232 ALA B N 1
ATOM 3851 C CA . ALA B 1 232 ? 3.671 17.285 49.565 1.00 18.99 232 ALA B CA 1
ATOM 3852 C C . ALA B 1 232 ? 3.666 15.982 48.771 1.00 20.02 232 ALA B C 1
ATOM 3853 O O . ALA B 1 232 ? 4.350 15.047 49.162 1.00 24.16 232 ALA B O 1
ATOM 3855 N N . MET B 1 233 ? 2.920 15.912 47.674 1.00 19.09 233 MET B N 1
ATOM 3856 C CA . MET B 1 233 ? 2.801 14.680 46.894 1.00 19.79 233 MET B CA 1
ATOM 3857 C C . MET B 1 233 ? 3.991 14.483 45.975 1.00 19.65 233 MET B C 1
ATOM 3858 O O . MET B 1 233 ? 4.465 15.423 45.362 1.00 21.80 233 MET B O 1
ATOM 3863 N N . LYS B 1 234 ? 4.441 13.236 45.855 1.00 21.00 234 LYS B N 1
ATOM 3864 C CA . LYS B 1 234 ? 5.527 12.871 44.955 1.00 20.82 234 LYS B CA 1
ATOM 3865 C C . LYS B 1 234 ? 4.936 12.461 43.613 1.00 19.53 234 LYS B C 1
ATOM 3866 O O . LYS B 1 234 ? 4.450 11.334 43.432 1.00 23.93 234 LYS B O 1
ATOM 3870 N N . ILE B 1 235 ? 4.980 13.401 42.682 1.00 16.10 235 ILE B N 1
ATOM 3871 C CA . ILE B 1 235 ? 4.336 13.277 41.367 1.00 15.41 235 ILE B CA 1
ATOM 3872 C C . ILE B 1 235 ? 5.305 13.706 40.286 1.00 15.38 235 ILE B C 1
ATOM 3873 O O . ILE B 1 235 ? 5.808 14.814 40.333 1.00 16.73 235 ILE B O 1
ATOM 3878 N N . ASP B 1 236 ? 5.522 12.823 39.309 1.00 13.07 236 ASP B N 1
ATOM 3879 C CA . ASP B 1 236 ? 6.405 13.066 38.170 1.00 13.15 236 ASP B CA 1
ATOM 3880 C C . ASP B 1 236 ? 5.748 13.866 37.043 1.00 12.54 236 ASP B C 1
ATOM 3881 O O . ASP B 1 236 ? 6.399 14.690 36.391 1.00 13.04 236 ASP B O 1
ATOM 3886 N N . VAL B 1 237 ? 4.459 13.607 36.803 1.00 11.10 237 VAL B N 1
ATOM 3887 C CA . VAL B 1 237 ? 3.729 14.177 35.672 1.00 10.05 237 VAL B CA 1
ATOM 3888 C C . VAL B 1 237 ? 2.454 14.829 36.196 1.00 9.43 237 VAL B C 1
ATOM 3889 O O . VAL B 1 237 ? 1.541 14.139 36.643 1.00 10.27 237 VAL B O 1
ATOM 3893 N N . LEU B 1 238 ? 2.389 16.156 36.095 1.00 8.90 238 LEU B N 1
ATOM 3894 C CA . LEU B 1 238 ? 1.187 16.908 36.438 1.00 9.03 238 LEU B CA 1
ATOM 3895 C C . LEU B 1 238 ? 0.276 17.014 35.220 1.00 7.81 238 LEU B C 1
ATOM 3896 O O . LEU B 1 238 ? 0.660 17.534 34.171 1.00 8.75 238 LEU B O 1
ATOM 3901 N N . LEU B 1 239 ? -0.977 16.572 35.403 1.00 7.62 239 LEU B N 1
ATOM 3902 C CA . LEU B 1 239 ? -2.057 16.785 34.443 1.00 7.82 239 LEU B CA 1
ATOM 3903 C C . LEU B 1 239 ? -3.186 17.492 35.178 1.00 7.76 239 LEU B C 1
ATOM 3904 O O . LEU B 1 239 ? -3.192 17.624 36.395 1.00 8.46 239 LEU B O 1
ATOM 3909 N N . GLY B 1 240 ? -4.181 17.956 34.452 1.00 9.30 240 GLY B N 1
ATOM 3910 C CA . GLY B 1 240 ? -5.300 18.660 35.050 1.00 9.59 240 GL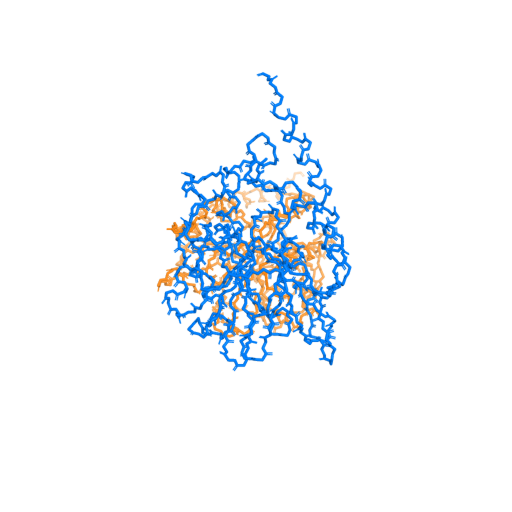Y B CA 1
ATOM 3911 C C . GLY B 1 240 ? -6.439 18.783 34.060 1.00 8.93 240 GLY B C 1
ATOM 3912 O O . GLY B 1 240 ? -6.324 18.358 32.898 1.00 8.60 240 GLY B O 1
ATOM 3913 N N . PRO B 1 241 ? -7.560 19.388 34.490 1.00 9.01 241 PRO B N 1
ATOM 3914 C CA . PRO B 1 241 ? -8.778 19.402 33.675 1.00 9.43 241 PRO B CA 1
ATOM 3915 C C . PRO B 1 241 ? -8.831 20.516 32.656 1.00 7.74 241 PRO B C 1
ATOM 3916 O O . PRO B 1 241 ? -9.756 20.545 31.853 1.00 7.53 241 PRO B O 1
ATOM 3920 N N . HIS B 1 242 ? -7.853 21.422 32.699 1.00 7.73 242 HIS B N 1
ATOM 3921 C CA . HIS B 1 242 ? -7.634 22.427 31.661 1.00 7.96 242 HIS B CA 1
ATOM 3922 C C . HIS B 1 242 ? -6.165 22.371 31.282 1.00 8.41 242 HIS B C 1
ATOM 3923 O O . HIS B 1 242 ? -5.312 22.203 32.142 1.00 9.02 242 HIS B O 1
ATOM 3930 N N . PRO B 1 243 ? -5.856 22.529 29.991 1.00 9.20 243 PRO B N 1
ATOM 3931 C CA . PRO B 1 243 ? -4.451 22.419 29.583 1.00 10.56 243 PRO B CA 1
ATOM 3932 C C . PRO B 1 243 ? -3.511 23.464 30.200 1.00 11.57 243 PRO B C 1
ATOM 3933 O O . PRO B 1 243 ? -2.323 23.208 30.351 1.00 11.92 243 PRO B O 1
ATOM 3937 N N A GLU B 1 244 ? -4.067 24.620 30.567 0.50 15.37 244 GLU B N 1
ATOM 3938 N N B GLU B 1 244 ? -4.031 24.633 30.579 0.50 15.68 244 GLU B N 1
ATOM 3939 C CA A GLU B 1 244 ? -3.333 25.682 31.265 0.50 16.80 244 GLU B CA 1
ATOM 3940 C CA B GLU B 1 244 ? -3.185 25.655 31.221 0.50 17.06 244 GLU B CA 1
ATOM 3941 C C A GLU B 1 244 ? -2.749 25.267 32.613 0.50 16.67 244 GLU B C 1
ATOM 3942 C C B GLU B 1 244 ? -2.740 25.282 32.640 0.50 16.97 244 GLU B C 1
ATOM 3943 O O A GLU B 1 244 ? -1.782 25.867 33.086 0.50 17.73 244 GLU B O 1
ATOM 3944 O O B GLU B 1 244 ? -1.851 25.934 33.196 0.50 18.11 244 GLU B O 1
ATOM 3955 N N . VAL B 1 245 ? -3.323 24.237 33.229 1.00 12.38 245 VAL B N 1
ATOM 3956 C CA . VAL B 1 245 ? -2.823 23.717 34.511 1.00 12.24 245 VAL B CA 1
ATOM 3957 C C . VAL B 1 245 ? -1.344 23.287 34.409 1.00 11.80 245 VAL B C 1
ATOM 3958 O O . VAL B 1 245 ? -0.585 23.398 35.367 1.00 14.54 245 VAL B O 1
ATOM 3962 N N . TYR B 1 246 ? -0.961 22.754 33.243 1.00 10.65 246 TYR B N 1
ATOM 3963 C CA . TYR B 1 246 ? 0.353 22.138 33.059 1.00 10.78 246 TYR B CA 1
ATOM 3964 C C . TYR B 1 246 ? 1.012 22.556 31.750 1.00 11.10 246 TYR B C 1
ATOM 3965 O O . TYR B 1 246 ? 1.937 21.916 31.302 1.00 11.80 246 TYR B O 1
ATOM 3974 N N . GLY B 1 247 ? 0.571 23.655 31.168 1.00 11.41 247 GLY B N 1
ATOM 3975 C CA . GLY B 1 247 ? 1.190 24.153 29.936 1.00 12.68 247 GLY B CA 1
ATOM 3976 C C . GLY B 1 247 ? 1.215 23.123 28.819 1.00 11.88 247 GLY B C 1
ATOM 3977 O O . GLY B 1 247 ? 2.250 22.873 28.211 1.00 12.75 247 GLY B O 1
ATOM 3978 N N . MET B 1 248 ? 0.075 22.483 28.589 1.00 11.24 248 MET B N 1
ATOM 3979 C CA . MET B 1 248 ? 0.007 21.359 27.656 1.00 11.70 248 MET B CA 1
ATOM 3980 C C . MET B 1 248 ? 0.572 21.694 26.280 1.00 12.27 248 MET B C 1
ATOM 3981 O O . MET B 1 248 ? 1.362 20.940 25.735 1.00 12.28 248 MET B O 1
ATOM 3986 N N . GLN B 1 249 ? 0.158 22.819 25.716 1.00 12.62 249 GLN B N 1
ATOM 3987 C CA . GLN B 1 249 ? 0.474 23.122 24.319 1.00 13.62 249 GLN B CA 1
ATOM 3988 C C . GLN B 1 249 ? 1.960 23.314 24.113 1.00 14.37 249 GLN B C 1
ATOM 3989 O O . GLN B 1 249 ? 2.503 22.859 23.111 1.00 16.51 249 GLN B O 1
ATOM 3995 N N . ALA B 1 250 ? 2.619 23.973 25.054 1.00 14.92 250 ALA B N 1
ATOM 3996 C CA . ALA B 1 250 ? 4.063 24.170 24.944 1.00 15.98 250 ALA B CA 1
ATOM 3997 C C . ALA B 1 250 ? 4.828 22.849 25.027 1.00 16.17 250 ALA B C 1
ATOM 3998 O O . ALA B 1 250 ? 5.824 22.653 24.335 1.00 17.41 250 ALA B O 1
ATOM 4000 N N . LYS B 1 251 ? 4.360 21.937 25.868 1.00 14.07 251 LYS B N 1
ATOM 4001 C CA . LYS B 1 251 ? 4.964 20.599 25.975 1.00 13.81 251 LYS B CA 1
ATOM 4002 C C . LYS B 1 251 ? 4.708 19.774 24.725 1.00 13.88 251 LYS B C 1
ATOM 4003 O O . LYS B 1 251 ? 5.617 19.121 24.202 1.00 15.55 251 LYS B O 1
ATOM 4009 N N . ARG B 1 252 ? 3.470 19.796 24.248 1.00 14.06 252 ARG B N 1
ATOM 4010 C CA . ARG B 1 252 ? 3.127 19.070 23.027 1.00 14.02 252 ARG B CA 1
ATOM 4011 C C . ARG B 1 252 ? 4.033 19.471 21.835 1.00 16.76 252 ARG B C 1
ATOM 4012 O O . ARG B 1 252 ? 4.486 18.606 21.056 1.00 17.09 252 ARG B O 1
ATOM 4020 N N . ALA B 1 253 ? 4.289 20.775 21.710 1.00 17.60 253 ALA B N 1
ATOM 4021 C CA . ALA B 1 253 ? 5.145 21.290 20.630 1.00 19.38 253 ALA B CA 1
ATOM 4022 C C . ALA B 1 253 ? 6.603 20.803 20.714 1.00 20.96 253 ALA B C 1
ATOM 4023 O O . ALA B 1 253 ? 7.296 20.794 19.704 1.00 25.09 253 ALA B O 1
ATOM 4025 N N . GLU B 1 254 ? 7.053 20.407 21.909 1.00 21.20 254 GLU B N 1
ATOM 4026 C CA . GLU B 1 254 ? 8.418 19.899 22.123 1.00 23.64 254 GLU B CA 1
ATOM 4027 C C . GLU B 1 254 ? 8.553 18.382 22.050 1.00 20.13 254 GLU B C 1
ATOM 4028 O O . GLU B 1 254 ? 9.652 17.853 22.216 1.00 24.87 254 GLU B O 1
ATOM 4034 N N . MET B 1 255 ? 7.453 17.670 21.815 1.00 18.26 255 MET B N 1
ATOM 4035 C CA . MET B 1 255 ? 7.541 16.215 21.655 1.00 17.92 255 MET B CA 1
ATOM 4036 C C . MET B 1 255 ? 8.279 15.820 20.386 1.00 19.53 255 MET B C 1
ATOM 4037 O O . MET B 1 255 ? 7.992 16.312 19.292 1.00 22.64 255 MET B O 1
ATOM 4042 N N . LYS B 1 256 ? 9.219 14.906 20.565 1.00 21.53 256 LYS B N 1
ATOM 4043 C CA . LYS B 1 256 ? 10.040 14.416 19.478 1.00 23.78 256 LYS B CA 1
ATOM 4044 C C . LYS B 1 256 ? 10.422 12.984 19.797 1.00 24.87 256 LYS B C 1
ATOM 4045 O O . LYS B 1 256 ? 10.807 12.682 20.931 1.00 25.96 256 LYS B O 1
ATOM 4047 N N . ASP B 1 257 ? 10.327 12.109 18.800 1.00 26.10 257 ASP B N 1
ATOM 4048 C CA . ASP B 1 257 ? 10.757 10.723 18.956 1.00 27.45 257 ASP B CA 1
ATOM 4049 C C . ASP B 1 257 ? 12.220 10.696 19.361 1.00 25.67 257 ASP B C 1
ATOM 4050 O O . ASP B 1 257 ? 13.049 11.358 18.741 1.00 28.44 257 ASP B O 1
ATOM 4052 N N . GLY B 1 258 ? 12.508 9.997 20.454 1.00 24.29 258 GLY B N 1
ATOM 4053 C CA . GLY B 1 258 ? 13.876 9.862 20.962 1.00 25.90 258 GLY B CA 1
ATOM 4054 C C . GLY B 1 258 ? 14.330 10.901 21.981 1.00 23.09 258 GLY B C 1
ATOM 4055 O O . GLY B 1 258 ? 15.399 10.739 22.580 1.00 30.41 258 GLY B O 1
ATOM 4056 N N . ALA B 1 259 ? 13.553 11.970 22.176 1.00 21.39 259 ALA B N 1
ATOM 4057 C CA . ALA B 1 259 ? 13.860 12.994 23.181 1.00 20.10 259 ALA B CA 1
ATOM 4058 C C . ALA B 1 259 ? 13.053 12.740 24.457 1.00 17.80 259 ALA B C 1
ATOM 4059 O O . ALA B 1 259 ? 12.032 12.051 24.411 1.00 20.36 259 ALA B O 1
ATOM 4061 N N . PRO B 1 260 ? 13.484 13.310 25.605 1.00 14.46 260 PRO B N 1
ATOM 4062 C CA . PRO B 1 260 ? 12.751 13.071 26.851 1.00 13.32 260 PRO B CA 1
ATOM 4063 C C . PRO B 1 260 ? 11.299 13.526 26.757 1.00 13.60 260 PRO B C 1
ATOM 4064 O O . PRO B 1 260 ? 11.015 14.505 26.062 1.00 16.17 260 PRO B O 1
ATOM 4068 N N . ASN B 1 261 ? 10.394 12.831 27.442 1.00 12.26 261 ASN B N 1
ATOM 4069 C CA . ASN B 1 261 ? 8.989 13.206 27.417 1.00 12.56 261 ASN B CA 1
ATOM 4070 C C . ASN B 1 261 ? 8.834 14.542 28.176 1.00 12.20 261 ASN B C 1
ATOM 4071 O O . ASN B 1 261 ? 9.113 14.607 29.387 1.00 12.05 261 ASN B O 1
ATOM 4076 N N . PRO B 1 262 ? 8.373 15.608 27.492 1.00 12.81 262 PRO B N 1
ATOM 4077 C CA . PRO B 1 262 ? 8.303 16.926 28.139 1.00 12.93 262 PRO B CA 1
ATOM 4078 C C . PRO B 1 262 ? 7.224 17.033 29.215 1.00 11.75 262 PRO B C 1
ATOM 4079 O O . PRO B 1 262 ? 7.221 18.024 29.963 1.00 13.41 262 PRO B O 1
ATOM 4083 N N . PHE B 1 263 ? 6.331 16.050 29.307 1.00 11.77 263 PHE B N 1
ATOM 4084 C CA . PHE B 1 263 ? 5.326 16.038 30.367 1.00 11.26 263 PHE B CA 1
ATOM 4085 C C . PHE B 1 263 ? 5.876 15.582 31.713 1.00 11.14 263 PHE B C 1
ATOM 4086 O O . PHE B 1 263 ? 5.198 15.743 32.722 1.00 11.77 263 PHE B O 1
ATOM 4094 N N . ILE B 1 264 ? 7.100 15.050 31.730 1.00 11.24 264 ILE B N 1
ATOM 4095 C CA . ILE B 1 264 ? 7.752 14.688 32.986 1.00 12.13 264 ILE B CA 1
ATOM 4096 C C . ILE B 1 264 ? 8.462 15.913 33.556 1.00 13.49 264 ILE B C 1
ATOM 4097 O O . ILE B 1 264 ? 9.489 16.337 33.043 1.00 15.49 264 ILE B O 1
ATOM 4102 N N . LYS B 1 265 ? 7.907 16.455 34.627 1.00 13.00 265 LYS B N 1
ATOM 4103 C CA A LYS B 1 265 ? 8.449 17.629 35.327 0.50 14.45 265 LYS B CA 1
ATOM 4104 C CA B LYS B 1 265 ? 8.451 17.631 35.312 0.50 15.92 265 LYS B CA 1
ATOM 4105 C C . LYS B 1 265 ? 8.079 17.490 36.799 1.00 14.00 265 LYS B C 1
ATOM 4106 O O . LYS B 1 265 ? 7.045 18.005 37.235 1.00 14.23 265 LYS B O 1
ATOM 4113 N N . PRO B 1 266 ? 8.892 16.757 37.585 1.00 14.97 266 PRO B N 1
ATOM 4114 C CA . PRO B 1 266 ? 8.475 16.411 38.958 1.00 15.35 266 PRO B CA 1
ATOM 4115 C C . PRO B 1 266 ? 8.298 17.529 39.986 1.00 16.13 266 PRO B C 1
ATOM 4116 O O . PRO B 1 266 ? 7.629 17.301 41.011 1.00 18.26 266 PRO B O 1
ATOM 4120 N N . GLY B 1 267 ? 8.818 18.726 39.707 1.00 17.76 267 GLY B N 1
ATOM 4121 C CA . GLY B 1 267 ? 8.621 19.870 40.620 1.00 17.37 267 GLY B CA 1
ATOM 4122 C C . GLY B 1 267 ? 7.425 20.751 40.284 1.00 17.18 267 GLY B C 1
ATOM 4123 O O . GLY B 1 267 ? 7.165 21.734 40.974 1.00 18.19 267 GLY B O 1
ATOM 4124 N N . GLU B 1 268 ? 6.698 20.417 39.220 1.00 15.98 268 GLU B N 1
ATOM 4125 C CA . GLU B 1 268 ? 5.698 21.312 38.682 1.00 15.04 268 GLU B CA 1
ATOM 4126 C C . GLU B 1 268 ? 4.486 21.475 39.580 1.00 14.74 268 GLU B C 1
ATOM 4127 O O . GLU B 1 268 ? 3.943 22.578 39.645 1.00 14.87 268 GLU B O 1
ATOM 4133 N N . LEU B 1 269 ? 4.045 20.407 40.248 1.00 15.06 269 LEU B N 1
ATOM 4134 C CA . LEU B 1 269 ? 2.889 20.527 41.142 1.00 15.28 269 LEU B CA 1
ATOM 4135 C C . LEU B 1 269 ? 3.191 21.480 42.327 1.00 14.83 269 LEU B C 1
ATOM 4136 O O . LEU B 1 269 ? 2.329 22.279 42.712 1.00 15.89 269 LEU B O 1
ATOM 4141 N N . VAL B 1 270 ? 4.416 21.446 42.856 1.00 15.17 270 VAL B N 1
ATOM 4142 C CA . VAL B 1 270 ? 4.789 22.413 43.899 1.00 15.91 270 VAL B CA 1
ATOM 4143 C C . VAL B 1 270 ? 4.714 23.839 43.363 1.00 15.64 270 VAL B C 1
ATOM 4144 O O . VAL B 1 270 ? 4.136 24.727 44.009 1.00 16.37 270 VAL B O 1
ATOM 4148 N N . THR B 1 271 ? 5.277 24.072 42.181 1.00 15.85 271 THR B N 1
ATOM 4149 C CA . THR B 1 271 ? 5.258 25.428 41.624 1.00 16.86 271 THR B CA 1
ATOM 4150 C C . THR B 1 271 ? 3.820 25.883 41.337 1.00 15.16 271 THR B C 1
ATOM 4151 O O . THR B 1 271 ? 3.423 26.991 41.689 1.00 15.13 271 THR B O 1
ATOM 4155 N N . TYR B 1 272 ? 3.030 25.011 40.727 1.00 13.39 272 TYR B N 1
ATOM 4156 C CA . TYR B 1 272 ? 1.641 25.332 40.399 1.00 13.68 272 TYR B CA 1
ATOM 4157 C C . TYR B 1 272 ? 0.778 25.567 41.632 1.00 13.88 272 TYR B C 1
ATOM 4158 O O . TYR B 1 272 ? 0.034 26.553 41.687 1.00 13.10 272 TYR B O 1
ATOM 4167 N N . ALA B 1 273 ? 0.902 24.707 42.631 1.00 13.53 273 ALA B N 1
ATOM 4168 C CA . ALA B 1 273 ? 0.127 24.871 43.864 1.00 14.28 273 ALA B CA 1
ATOM 4169 C C . ALA B 1 273 ? 0.514 26.184 44.566 1.00 14.36 273 ALA B C 1
ATOM 4170 O O . ALA B 1 273 ? -0.327 26.834 45.201 1.00 14.65 273 ALA B O 1
ATOM 4172 N N . THR B 1 274 ? 1.793 26.565 44.489 1.00 15.30 274 THR B N 1
ATOM 4173 C CA . THR B 1 274 ? 2.238 27.840 45.057 1.00 16.24 274 THR B CA 1
ATOM 4174 C C . THR B 1 274 ? 1.531 29.003 44.349 1.00 14.85 274 THR B C 1
ATOM 4175 O O . THR B 1 274 ? 1.013 29.932 44.994 1.00 16.17 274 THR B O 1
ATOM 4179 N N . SER B 1 275 ? 1.494 28.954 43.023 1.00 14.70 275 SER B N 1
ATOM 4180 C CA . SER B 1 275 ? 0.783 29.976 42.263 1.00 15.26 275 SER B CA 1
ATOM 4181 C C . SER B 1 275 ? -0.704 30.011 42.618 1.00 13.92 275 SER B C 1
ATOM 4182 O O . SER B 1 275 ? -1.289 31.096 42.758 1.00 13.78 275 SER B O 1
ATOM 4185 N N . LEU B 1 276 ? -1.321 28.843 42.785 1.00 13.77 276 LEU B N 1
ATOM 4186 C CA . LEU B 1 276 ? -2.730 28.780 43.179 1.00 12.87 276 LEU B CA 1
ATOM 4187 C C . LEU B 1 276 ? -2.971 29.391 44.545 1.00 13.54 276 LEU B C 1
ATOM 4188 O O . LEU B 1 276 ? -3.972 30.082 44.759 1.00 13.03 276 LEU B O 1
ATOM 4193 N N . SER B 1 277 ? -2.086 29.095 45.485 1.00 14.36 277 SER B N 1
ATOM 4194 C CA A SER B 1 277 ? -2.209 29.618 46.841 0.70 15.51 277 SER B CA 1
ATOM 4195 C CA B SER B 1 277 ? -2.232 29.611 46.838 0.30 14.45 277 SER B CA 1
ATOM 4196 C C . SER B 1 277 ? -2.098 31.140 46.875 1.00 15.32 277 SER B C 1
ATOM 4197 O O . SER B 1 277 ? -2.840 31.823 47.594 1.00 15.59 277 SER B O 1
ATOM 4202 N N . GLU B 1 278 ? -1.180 31.677 46.084 1.00 14.89 278 GLU B N 1
ATOM 4203 C CA . GLU B 1 278 ? -1.009 33.118 46.018 1.00 16.76 278 GLU B CA 1
ATOM 4204 C C . GLU B 1 278 ? -2.243 33.791 45.394 1.00 16.03 278 GLU B C 1
ATOM 4205 O O . GLU B 1 278 ? -2.711 34.833 45.885 1.00 18.04 278 GLU B O 1
ATOM 4211 N N . ASP B 1 279 ? -2.799 33.199 44.341 1.00 13.58 279 ASP B N 1
ATOM 4212 C CA . ASP B 1 279 ? -4.027 33.737 43.786 1.00 13.68 279 ASP B CA 1
ATOM 4213 C C . ASP B 1 279 ? -5.210 33.601 44.747 1.00 13.96 279 ASP B C 1
ATOM 4214 O O . ASP B 1 279 ? -6.056 34.509 44.813 1.00 14.20 279 ASP B O 1
ATOM 4219 N N . PHE B 1 280 ? -5.269 32.497 45.485 1.00 12.61 280 PHE B N 1
ATOM 4220 C CA . PHE B 1 280 ? -6.326 32.288 46.481 1.00 12.64 280 PHE B CA 1
ATOM 4221 C C . PHE B 1 280 ? -6.333 33.429 47.489 1.00 13.04 280 PHE B C 1
ATOM 4222 O O . PHE B 1 280 ? -7.372 34.013 47.784 1.00 13.10 280 PHE B O 1
ATOM 4230 N N . ASP B 1 281 ? -5.163 33.763 48.007 1.00 13.33 281 ASP B N 1
ATOM 4231 C CA . ASP B 1 281 ? -5.061 34.861 48.983 1.00 15.12 281 ASP B CA 1
ATOM 4232 C C . ASP B 1 281 ? -5.585 36.178 48.392 1.00 14.77 281 ASP B C 1
ATOM 4233 O O . ASP B 1 281 ? -6.306 36.938 49.060 1.00 15.07 281 ASP B O 1
ATOM 4238 N N . LYS B 1 282 ? -5.231 36.448 47.140 1.00 15.69 282 LYS B N 1
ATOM 4239 C CA . LYS B 1 282 ? -5.717 37.646 46.441 1.00 16.15 282 LYS B CA 1
ATOM 4240 C C . LYS B 1 282 ? -7.239 37.649 46.318 1.00 14.31 282 LYS B C 1
ATOM 4241 O O . LYS B 1 282 ? -7.898 38.653 46.613 1.00 14.80 282 LYS B O 1
ATOM 4245 N N . GLN B 1 283 ? -7.812 36.524 45.909 1.00 12.67 283 GLN B N 1
ATOM 4246 C CA . GLN B 1 283 ? -9.258 36.447 45.762 1.00 13.08 283 GLN B CA 1
ATOM 4247 C C . GLN B 1 283 ? -10.007 36.493 47.078 1.00 12.75 283 GLN B C 1
ATOM 4248 O O . GLN B 1 283 ? -11.077 37.103 47.154 1.00 12.55 283 GLN B O 1
ATOM 4254 N N . LEU B 1 284 ? -9.464 35.858 48.105 1.00 12.47 284 LEU B N 1
ATOM 4255 C CA . LEU B 1 284 ? -10.085 35.928 49.418 1.00 12.58 284 LEU B CA 1
ATOM 4256 C C . LEU B 1 284 ? -10.128 37.368 49.924 1.00 13.35 284 LEU B C 1
ATOM 4257 O O . LEU B 1 284 ? -11.155 37.819 50.432 1.00 13.93 284 LEU B O 1
ATOM 4262 N N . ALA B 1 285 ? -9.023 38.090 49.756 1.00 14.13 285 ALA B N 1
ATOM 4263 C CA . ALA B 1 285 ? -8.990 39.497 50.154 1.00 14.84 285 ALA B CA 1
ATOM 4264 C C . ALA B 1 285 ? -9.999 40.323 49.360 1.00 14.61 285 ALA B C 1
ATOM 4265 O O . ALA B 1 285 ? -10.662 41.196 49.915 1.00 15.42 285 ALA B O 1
ATOM 4267 N N . LYS B 1 286 ? -10.078 40.089 48.054 1.00 14.61 286 LYS B N 1
ATOM 4268 C CA . LYS B 1 286 ? -11.021 40.830 47.202 1.00 14.16 286 LYS B CA 1
ATOM 4269 C C . LYS B 1 286 ? -12.468 40.583 47.611 1.00 14.07 286 LYS B C 1
ATOM 4270 O O . LYS B 1 286 ? -13.262 41.521 47.729 1.00 14.16 286 LYS B O 1
ATOM 4276 N N . GLN B 1 287 ? -12.826 39.323 47.787 1.00 13.01 287 GLN B N 1
ATOM 4277 C CA . GLN B 1 287 ? -14.200 39.001 48.171 1.00 13.44 287 GLN B CA 1
ATOM 4278 C C . GLN B 1 287 ? -14.537 39.501 49.579 1.00 13.67 287 GLN B C 1
ATOM 4279 O O . GLN B 1 287 ? -15.664 39.943 49.814 1.00 14.09 287 GLN B O 1
ATOM 4285 N N . THR B 1 288 ? -13.570 39.449 50.501 1.00 14.08 288 THR B N 1
ATOM 4286 C CA . THR B 1 288 ? -13.759 39.997 51.848 1.00 15.37 288 THR B CA 1
ATOM 4287 C C . THR B 1 288 ? -14.034 41.499 51.770 1.00 16.28 288 THR B C 1
ATOM 4288 O O . THR B 1 288 ? -14.974 41.995 52.405 1.00 17.14 288 THR B O 1
ATOM 4292 N N . ALA B 1 289 ? -13.231 42.231 50.995 1.00 16.29 289 ALA B N 1
ATOM 4293 C CA . ALA B 1 289 ? -13.441 43.681 50.856 1.00 17.49 289 ALA B CA 1
ATOM 4294 C C . ALA B 1 289 ? -14.799 43.990 50.228 1.00 17.20 289 ALA B C 1
ATOM 4295 O O . ALA B 1 289 ? -15.472 44.932 50.635 1.00 20.06 289 ALA B O 1
ATOM 4297 N N . ALA B 1 290 ? -15.216 43.174 49.265 1.00 16.15 290 ALA B N 1
ATOM 4298 C CA . ALA B 1 290 ? -16.492 43.386 48.591 1.00 18.09 290 ALA B CA 1
ATOM 4299 C C . ALA B 1 290 ? -17.723 43.170 49.470 1.00 17.88 290 ALA B C 1
ATOM 4300 O O . ALA B 1 290 ? -18.800 43.656 49.138 1.00 19.04 290 ALA B O 1
ATOM 4302 N N . LEU B 1 291 ? -17.575 42.441 50.575 1.00 17.98 291 LEU B N 1
ATOM 4303 C CA . LEU B 1 291 ? -18.671 42.252 51.540 1.00 19.96 291 LEU B CA 1
ATOM 4304 C C . LEU B 1 291 ? -18.983 43.489 52.343 1.00 20.31 291 LEU B C 1
ATOM 4305 O O . LEU B 1 291 ? -20.086 43.599 52.883 1.00 22.24 291 LEU B O 1
ATOM 4310 N N . GLU B 1 292 ? -18.010 44.383 52.466 1.00 19.57 292 GLU B N 1
ATOM 4311 C CA . GLU B 1 292 ? -18.184 45.589 53.273 1.00 21.67 292 GLU B CA 1
ATOM 4312 C C . GLU B 1 292 ? -19.303 46.440 52.670 1.00 21.44 292 GLU B C 1
ATOM 4313 O O . GLU B 1 292 ? -19.353 46.662 51.456 1.00 24.95 292 GLU B O 1
ATOM 4319 N N . LYS B 1 293 ? -20.214 46.890 53.523 1.00 21.06 293 LYS B N 1
ATOM 4320 C CA . LYS B 1 293 ? -21.413 47.605 53.114 1.00 20.97 293 LYS B CA 1
ATOM 4321 C C . LYS B 1 293 ? -21.050 48.981 52.581 1.00 22.47 293 LYS B C 1
ATOM 4322 O O . LYS B 1 293 ? -20.363 49.736 53.273 1.00 26.01 293 LYS B O 1
ATOM 4324 N N . LYS B 1 294 ? -21.529 49.286 51.372 1.00 21.11 294 LYS B N 1
ATOM 4325 C CA . LYS B 1 294 ? -21.313 50.570 50.692 1.00 20.29 294 LYS B CA 1
ATOM 4326 C C . LYS B 1 294 ? -22.593 51.080 50.062 1.00 19.32 294 LYS B C 1
ATOM 4327 O O . LYS B 1 294 ? -23.602 50.362 49.973 1.00 17.14 294 LYS B O 1
#

Solvent-accessible surface area: 22376 Å² total; per-residue (Å²): 110,82,64,75,86,36,51,61,66,0,67,59,42,29,31,29,42,4,35,11,6,93,0,6,57,28,0,35,0,0,0,0,37,0,0,0,0,2,0,0,108,12,72,122,17,7,0,0,0,1,0,1,8,45,116,6,7,40,56,0,43,89,7,0,61,107,55,68,25,112,20,73,54,0,64,17,0,0,1,3,1,0,9,6,4,1,0,5,0,0,28,83,0,38,169,96,29,64,4,100,0,4,0,4,88,114,2,79,75,9,0,63,42,4,62,12,9,25,41,97,173,34,144,90,2,32,15,65,58,8,152,16,70,99,39,4,92,91,39,49,159,4,80,24,36,107,10,43,0,32,0,22,46,1,21,0,12,1,13,7,2,5,0,0,43,6,67,3,91,47,72,122,107,84,59,46,0,0,1,2,0,6,2,53,8,41,24,2,93,3,38,49,94,60,10,30,95,40,2,37,109,25,0,96,64,3,6,62,58,1,82,81,32,135,8,25,0,2,0,1,0,33,0,116,11,1,36,0,39,72,20,37,49,84,36,62,116,93,48,121,28,30,0,34,96,76,45,22,5,68,92,41,0,46,59,15,23,112,62,1,69,134,33,39,64,116,37,66,59,82,91,126,156,164,103,81,64,123,84,36,55,58,62,0,66,68,46,32,40,30,107,41,96,17,6,63,1,6,58,28,0,20,0,0,0,0,52,1,0,0,0,2,0,0,59,8,71,116,15,8,0,0,0,1,0,1,9,44,119,7,5,41,51,0,43,84,6,0,14,92,12,1,10,24,20,71,61,1,92,17,0,0,2,3,1,0,9,6,4,1,0,5,0,0,28,83,0,38,170,97,28,64,4,99,0,3,0,4,76,104,1,83,73,10,0,63,42,4,60,12,8,25,41,101,131,35,84,90,2,41,15,66,56,9,150,17,70,99,45,3,102,92,40,46,160,3,81,25,35,107,10,43,0,30,0,23,44,1,20,0,13,0,13,7,1,5,0,0,42,6,67,2,90,50,72,94,106,83,60,46,0,0,1,0,0,6,2,52,8,47,31,3,92,3,38,40,140,61,9,29,95,41,2,34,111,25,1,111,61,2,7,61,57,1,81,80,31,135,9,25,0,2,0,1,0,32,0,116,12,1,37,0,63,73,18,85,82,123,58,62,113,92,50,122,31,28,0,30,68,78,48,36,5,67,92,40,0,46,60,14,29,114,64,1,72,96,39,31,64,118,40,67,62,82,105,132,112,165

Foldseek 3Di:
DDVVVVVVCLVPQQQAADQKADQAFQWIWQGGSWWTWIWGDAPQFIEIEFHAALVRLVSSCVNCVVVVHHLLRHAEYEYQAQWRGGHQCVVVSCVVRVHAYEFAQQRQVCQQLQAQQPGRPDPSTGHDHDHHPYHDEAQDWDDDHPWIKGWHQQAQCHNRRTKIWTWHDDDPDIFIEIAGSDLACPPFQDDDSGSDPCNVVSSVVNLVVQLPDFHQFYHYGTCVLQVNVVQVVVDDVPDGRSRGDRNSSNVSSVVSVVVVVVVVVVSVVVVDDD/DDPVVVLVCCVPQQQAADAKDDQAFQWIWQGHNWWTKIWGDAPQFIETEFDAALVRRVSSQVNCVSVVHHLLRHAEYEYQAQWRGGCQCVVVSCVVRVHAYEFAQQRQVCQQLQAQQPGRPPPSGGHDHDHHPYHDEAQDWDDDHPWIKGWHQQAQCHNRRTKIWTWHDDDPDIFIEIAGSDLACPPFQDDDSGSDPCNVVSSVVNLVVQLPDFHQFYHYGTCVLQVNVVQVVPDDPPDGRSRGDRNSSNVSSVVSVVVVVVVVVVSVVVPDDD

Radius of gyration: 27.27 Å; Cα contacts (8 Å, |Δi|>4): 1266; chains: 2; bounding box: 52×71×74 Å